Protein AF-0000000083542237 (afdb_homodimer)

pLDDT: mean 74.83, std 25.62, range [21.17, 98.94]

Nearest PDB structures (foldseek):
  9av5-assembly1_A  TM=9.152E-01  e=7.519E-29  Homo sapiens
  8g89-assembly1_A  TM=8.771E-01  e=3.461E-29  Canis lup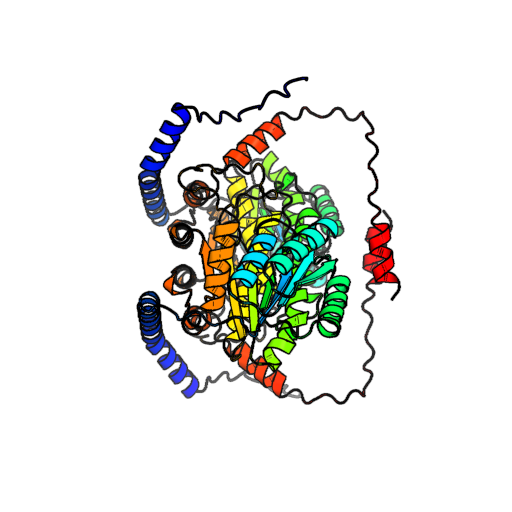us familiaris
  9av4-assembly1_B  TM=9.655E-01  e=2.864E-27  Homo sapiens
  9av4-assembly1_A  TM=9.183E-01  e=5.075E-28  Homo sapiens
  9av5-assembly1_B  TM=8.937E-01  e=7.706E-28  Homo sapiens

Secondary structure (DSSP, 8-state):
--------------HHHHHHHHHHHHHHHHHHHHHHHHHHHHHHSPPPPPP-TT-EEEEETTTSHHHHHHHHHHHHTT-SEEEEEES-HHHHHHHHHHHHHTT-EEEEEE--TT-HHHHHHHHHHHHHHT----EEEE---------TTT--TTHHHHHHIIIIIHHHHHHHHHHHHHHHHT-EEEEEE--GGGTS--TT-HHHHHHHHHHHHHHHHHHHHTTTSTTEEEEEEEE--B-SGGGTT---SSTTTSPPBPHHHHHHHHHHHHHTT-SEEEESTTHHHHHHHHHSGGGS-SSTTTTHHHHHHH--THHHHHHHHHHHHS----TT---------THHHHHHHH--/--------------HHHHHHHHHHHHHHHHHHHHHHHHHHHHHHSPPPPPP-TT-EEEEETTTSHHHHHHHHHHHHTT-SEEEEEES-HHHHHHHHHHHHHTT-EEEEEE--TT-HHHHHHHHHHHHHHT----EEEE---------TTT--TTHHHHHHIIIIIHHHHHHHHHHHHHHHHT-EEEEEE--GGGTS--TT-HHHHHHHHHHHHHHHHHHHHTTTSTTEEEEEEEE--B-SGGGTTPPPSSTTTSPPBPHHHHHHHHHHHHHTT-SEEEESTTHHHHHHHHHSGGGS-SSTTTTHHHHHHH--THHHHHHHHHHHHS----TT---------THHHHHHHH--

Foldseek 3Di:
DPPPDPPPPCPVVDVVNVVVVVVCVVCVVVVVVVVVVVVVVVVVDDFDFAAQQAAEEEFEVLLDFLNLLLQQQSLVRHHQEYEYEEADVVSQVVSQVVSVVSVHHYYYDYAQLLDLVRLLVVLVVCCVPPRAHAEYELDDFAFPQAFPVGDDPCLLVSRLSRLPVSLVSNCVSRVVVNLVVLGHEYEYEAALLLLPPDGRGVSNNVNRVNNVVVLVVVQVVCPPRHNYAYAYEHEYAAPDPRCVPQDALCCPVPPHDYSNVSSNVRSRCRRRRPHYHYPPPCCVVLSVVCPDVVCVDPDPPSVCVSCVVRHPCPVVVVVVVVVVPPPPPDPDDCDDPPPPDPPVVVVPVPPD/DPPPDPPPPCPVVDVVNVVVVVVCVVCVVVVVVVVVVVVVVVVVDDFDFAAQQAAEEEFEVLLDFLNLLLQQLSLVRHHQEYEYEEADVVSQVVSQVVSVVSVHHYYYDYAQLLDLVRLLVVLVVCCVPPRAHAEYELDDFAFPQAFPVGDDPCLLVSRLSRLPVSLVSNCVSRVVVNLVVLGHEYEYEAALLLLPPDGRGVSNNVNRVNNVVVLVVVQVVCPPRHNYAYAYEHEYAAPDPRCVPQDALCCPVPPHDYSNVSSNVRSRCRRSRPHYHYPPPCCVVLSVVCPDVVCVPPDPPSVCVSVVVGGPCPVVVVVVVVVVPPPPPDPDDCPDPPCPDPPVVVVPVPPD

Organism: Scyliorhinus torazame (NCBI:txid75743)

Radius of gyration: 26.26 Å; Cα contacts (8 Å, |Δi|>4): 1249; chains: 2; bounding box: 88×69×64 Å

Sequence (704 aa):
MLSIPTMKANAEMNPEMEWRSLAALLLFPVQMAFYVVKAAVSLLLPARPRELSRDTVLITGGGRGIGRHLAQEFAKRGARKIIIWGRTEKCLKEACDEIRSLGVECHYFVCDVGNKEAVYQQAKAVREKVGDVTILVNNAAVVHGKTLIDSDDDALLKSQHINMLGQFWTTKAFLPRMLELQHGHIVCMNSVLALSAIPGAIDYCTSKSSSFAFMESLTLGLLDCPGVNATTVLPFHTSTEMFRGMKTRFPKLFPPLNPETVARRTVEAVRTNQAFLLLPWTMHLLVIMKSFPLATPRDRQSYDITSYLACDISLVREAQLELKSVPRLRHGTKMAPESFSLQQFERDIGRKMLSIPTMKANAEMNPEMEWRSLAALLLFPVQMAFYVVKAAVSLLLPARPRELSRDTVLITGGGRGIGRHLAQEFAKRGARKIIIWGRTEKCLKEACDEIRSLGVECHYFVCDVGNKEAVYQQAKAVREKVGDVTILVNNAAVVHGKTLIDSDDDALLKSQHINMLGQFWTTKAFLPRMLELQHGHIVCMNSVLALSAIPGAIDYCTSKSSSFAFMESLTLGLLDCPGVNATTVLPFHTSTEMFRGMKTRFPKLFPPLNPETVARRTVEAVRTNQAFLLLPWTMHLLVIMKSFPLATPRDRQSYDITSYLACDISLVREAQLELKSVPRLRHGTKMAPESFSLQQFERDIGRK

Structure (mmCIF, N/CA/C/O backbone):
data_AF-0000000083542237-model_v1
#
loop_
_entity.id
_entity.type
_entity.pdbx_description
1 polymer 'Short-chain dehydrogenase/reductase 3'
#
loop_
_atom_site.group_PDB
_atom_site.id
_atom_site.type_symbol
_atom_site.label_atom_id
_atom_site.label_alt_id
_atom_site.label_comp_id
_atom_site.label_asym_id
_atom_site.label_entity_id
_atom_site.label_seq_id
_atom_site.pdbx_PDB_ins_code
_atom_site.Cartn_x
_atom_site.Cartn_y
_atom_site.Cartn_z
_atom_site.occupancy
_atom_site.B_iso_or_equiv
_atom_site.auth_seq_id
_atom_site.auth_comp_id
_atom_site.auth_asym_id
_atom_site.auth_atom_id
_atom_site.pdbx_PDB_model_num
ATOM 1 N N . MET A 1 1 ? 40.156 -14.195 -37.75 1 22.14 1 MET A N 1
ATOM 2 C CA . MET A 1 1 ? 40.062 -14.914 -36.5 1 22.14 1 MET A CA 1
ATOM 3 C C . MET A 1 1 ? 40.062 -13.945 -35.312 1 22.14 1 MET A C 1
ATOM 5 O O . MET A 1 1 ? 41.062 -13.82 -34.594 1 22.14 1 MET A O 1
ATOM 9 N N . LEU A 1 2 ? 39.594 -12.797 -35.344 1 26.42 2 LEU A N 1
ATOM 10 C CA . LEU A 1 2 ? 39.719 -11.68 -34.406 1 26.42 2 LEU A CA 1
ATOM 11 C C . LEU A 1 2 ? 39.031 -12 -33.094 1 26.42 2 LEU A C 1
ATOM 13 O O . LEU A 1 2 ? 37.875 -12.367 -33.062 1 26.42 2 LEU A O 1
ATOM 17 N N . SER A 1 3 ? 39.844 -12.445 -32 1 23.39 3 SER A N 1
ATOM 18 C CA . SER A 1 3 ? 39.625 -12.867 -30.625 1 23.39 3 SER A CA 1
ATOM 19 C C . SER A 1 3 ? 38.844 -11.797 -29.844 1 23.39 3 SER A C 1
ATOM 21 O O . SER A 1 3 ? 39.281 -10.648 -29.766 1 23.39 3 SER A O 1
ATOM 23 N N . ILE A 1 4 ? 37.594 -11.742 -29.891 1 28.67 4 ILE A N 1
ATOM 24 C CA . ILE A 1 4 ? 36.75 -10.828 -29.125 1 28.67 4 ILE A CA 1
ATOM 25 C C . ILE A 1 4 ? 37.062 -10.977 -27.641 1 28.67 4 ILE A C 1
ATOM 27 O O . ILE A 1 4 ? 36.969 -12.078 -27.078 1 28.67 4 ILE A O 1
ATOM 31 N N . PRO A 1 5 ? 37.969 -10.125 -27 1 28.38 5 PRO A N 1
ATOM 32 C CA . PRO A 1 5 ? 38.406 -10.242 -25.609 1 28.38 5 PRO A CA 1
ATOM 33 C C . PRO A 1 5 ? 37.25 -10.398 -24.625 1 28.38 5 PRO A C 1
ATOM 35 O O . PRO A 1 5 ? 36.188 -9.836 -24.859 1 28.38 5 PRO A O 1
ATOM 38 N N . THR A 1 6 ? 37.094 -11.516 -23.938 1 26.86 6 THR A N 1
ATOM 39 C CA . THR A 1 6 ? 36.281 -11.969 -22.828 1 26.86 6 THR A CA 1
ATOM 40 C C . THR A 1 6 ? 36.344 -10.977 -21.672 1 26.86 6 THR A C 1
ATOM 42 O O . THR A 1 6 ? 37.406 -10.797 -21.062 1 26.86 6 THR A O 1
ATOM 45 N N . MET A 1 7 ? 35.875 -9.789 -21.781 1 25.36 7 MET A N 1
ATOM 46 C CA . MET A 1 7 ? 35.844 -8.922 -20.609 1 25.36 7 MET A CA 1
ATOM 47 C C . MET A 1 7 ? 35.344 -9.68 -19.375 1 25.36 7 MET A C 1
ATOM 49 O O . MET A 1 7 ? 34.156 -10 -19.281 1 25.36 7 MET A O 1
ATOM 53 N N . LYS A 1 8 ? 36.125 -10.562 -18.734 1 30.45 8 LYS A N 1
ATOM 54 C CA . LYS A 1 8 ? 36.062 -11.141 -17.406 1 30.45 8 LYS A CA 1
ATOM 55 C C . LYS A 1 8 ? 35.688 -10.102 -16.359 1 30.45 8 LYS A C 1
ATOM 57 O O . LYS A 1 8 ? 36.375 -9.102 -16.188 1 30.45 8 LYS A O 1
ATOM 62 N N . ALA A 1 9 ? 34.5 -9.852 -16.219 1 31.75 9 ALA A N 1
ATOM 63 C CA . ALA A 1 9 ? 34 -9.031 -15.109 1 31.75 9 ALA A CA 1
ATOM 64 C C . ALA A 1 9 ? 34.688 -9.422 -13.789 1 31.75 9 ALA A C 1
ATOM 66 O O . ALA A 1 9 ? 34.406 -10.484 -13.234 1 31.75 9 ALA A O 1
ATOM 67 N N . ASN A 1 10 ? 35.938 -9.227 -13.586 1 32.47 10 ASN A N 1
ATOM 68 C CA . ASN A 1 10 ? 36.781 -9.266 -12.391 1 32.47 10 ASN A CA 1
ATOM 69 C C . ASN A 1 10 ? 36.156 -8.492 -11.242 1 32.47 10 ASN A C 1
ATOM 71 O O . ASN A 1 10 ? 36.344 -7.277 -11.133 1 32.47 10 ASN A O 1
ATOM 75 N N . ALA A 1 11 ? 34.969 -8.625 -10.945 1 37.25 11 ALA A N 1
ATOM 76 C CA . ALA A 1 11 ? 34.438 -8.148 -9.672 1 37.25 11 ALA A CA 1
ATOM 77 C C . ALA A 1 11 ? 35.344 -8.508 -8.516 1 37.25 11 ALA A C 1
ATOM 79 O O . ALA A 1 11 ? 35.156 -9.523 -7.844 1 37.25 11 ALA A O 1
ATOM 80 N N . GLU A 1 12 ? 36.562 -8.43 -8.594 1 38.66 12 GLU A N 1
ATOM 81 C CA . GLU A 1 12 ? 37.438 -8.406 -7.426 1 38.66 12 GLU A CA 1
ATOM 82 C C . GLU A 1 12 ? 37 -7.363 -6.414 1 38.66 12 GLU A C 1
ATOM 84 O O . GLU A 1 12 ? 37.094 -6.16 -6.668 1 38.66 12 GLU A O 1
ATOM 89 N N . MET A 1 13 ? 35.844 -7.602 -5.754 1 43.62 13 MET A N 1
ATOM 90 C CA . MET A 1 13 ? 35.531 -6.73 -4.629 1 43.62 13 MET A CA 1
ATOM 91 C C . MET A 1 13 ? 36.781 -6.352 -3.85 1 43.62 13 MET A C 1
ATOM 93 O O . MET A 1 13 ? 37.594 -7.215 -3.527 1 43.62 13 MET A O 1
ATOM 97 N N . ASN A 1 14 ? 37.219 -5.195 -3.941 1 47.69 14 ASN A N 1
ATOM 98 C CA . ASN A 1 14 ? 38.344 -4.621 -3.201 1 47.69 14 ASN A CA 1
ATOM 99 C C . ASN A 1 14 ? 38.312 -5.043 -1.733 1 47.69 14 ASN A C 1
ATOM 101 O O . ASN A 1 14 ? 37.25 -4.98 -1.084 1 47.69 14 ASN A O 1
ATOM 105 N N . PRO A 1 15 ? 39.281 -5.793 -1.301 1 56.19 15 PRO A N 1
ATOM 106 C CA . PRO A 1 15 ? 39.406 -6.242 0.089 1 56.19 15 PRO A CA 1
ATOM 107 C C . PRO A 1 15 ? 38.906 -5.188 1.089 1 56.19 15 PRO A C 1
ATOM 109 O O . PRO A 1 15 ? 38.375 -5.527 2.133 1 56.19 15 PRO A O 1
ATOM 112 N N . GLU A 1 16 ? 39.094 -4.062 0.765 1 53.72 16 GLU A N 1
ATOM 113 C CA . GLU A 1 16 ? 38.688 -2.979 1.65 1 53.72 16 GLU A CA 1
ATOM 114 C C . GLU A 1 16 ? 37.156 -2.889 1.732 1 53.72 16 GLU A C 1
ATOM 116 O O . GLU A 1 16 ? 36.594 -2.619 2.799 1 53.72 16 GLU A O 1
ATOM 121 N N . MET A 1 17 ? 36.656 -3.166 0.643 1 53.88 17 MET A N 1
ATOM 122 C CA . MET A 1 17 ? 35.188 -3.111 0.636 1 53.88 17 MET A CA 1
ATOM 123 C C . MET A 1 17 ? 34.594 -4.254 1.455 1 53.88 17 MET A C 1
ATOM 125 O O . MET A 1 17 ? 33.562 -4.082 2.119 1 53.88 17 MET A O 1
ATOM 129 N N . GLU A 1 18 ? 35.375 -5.281 1.478 1 57.25 18 GLU A N 1
ATOM 130 C CA . GLU A 1 18 ? 34.969 -6.441 2.262 1 57.25 18 GLU A CA 1
ATOM 131 C C . GLU A 1 18 ? 35.062 -6.156 3.758 1 57.25 18 GLU A C 1
ATOM 133 O O . GLU A 1 18 ? 34.156 -6.527 4.523 1 57.25 18 GLU A O 1
ATOM 138 N N . TRP A 1 19 ? 36.125 -5.516 4.074 1 57.31 19 TRP A N 1
ATOM 139 C CA . TRP A 1 19 ? 36.312 -5.238 5.492 1 57.31 19 TRP A CA 1
ATOM 140 C C . TRP A 1 19 ? 35.281 -4.238 6 1 57.31 19 TRP A C 1
ATOM 142 O O . TRP A 1 19 ? 34.781 -4.375 7.113 1 57.31 19 TRP A O 1
ATOM 152 N N . ARG A 1 20 ? 35 -3.369 5.199 1 58.22 20 ARG A N 1
ATOM 153 C CA . ARG A 1 20 ? 34 -2.371 5.594 1 58.22 20 ARG A CA 1
ATOM 154 C C . ARG A 1 20 ? 32.625 -2.996 5.727 1 58.22 20 ARG A C 1
ATOM 156 O O . ARG A 1 20 ? 31.859 -2.66 6.645 1 58.22 20 ARG A O 1
ATOM 163 N N . SER A 1 21 ? 32.469 -3.883 4.852 1 58.47 21 SER A N 1
ATOM 164 C CA . SER A 1 21 ? 31.172 -4.574 4.91 1 58.47 21 SER A CA 1
ATOM 165 C C . SER A 1 21 ? 31.078 -5.461 6.145 1 58.47 21 SER A C 1
ATOM 167 O O . SER A 1 21 ? 30.031 -5.535 6.785 1 58.47 21 SER A O 1
ATOM 169 N N . LEU A 1 22 ? 32.188 -6.039 6.359 1 59.38 22 LEU A N 1
ATOM 170 C CA . LEU A 1 22 ? 32.219 -6.902 7.539 1 59.38 22 LEU A CA 1
ATOM 171 C C . LEU A 1 22 ? 32.125 -6.082 8.82 1 59.38 22 LEU A C 1
ATOM 173 O O . LEU A 1 22 ? 31.406 -6.469 9.75 1 59.38 22 LEU A O 1
ATOM 177 N N . ALA A 1 23 ? 32.844 -5.047 8.891 1 60.16 23 ALA A N 1
ATOM 178 C CA . ALA A 1 23 ? 32.75 -4.152 10.039 1 60.16 23 ALA A CA 1
ATOM 179 C C . ALA A 1 23 ? 31.344 -3.592 10.188 1 60.16 23 ALA A C 1
ATOM 181 O O . ALA A 1 23 ? 30.812 -3.5 11.305 1 60.16 23 ALA A O 1
ATOM 182 N N . ALA A 1 24 ? 30.812 -3.354 9.094 1 59.72 24 ALA A N 1
ATOM 183 C CA . ALA A 1 24 ? 29.453 -2.83 9.117 1 59.72 24 ALA A CA 1
ATOM 184 C C . ALA A 1 24 ? 28.469 -3.885 9.625 1 59.72 24 ALA A C 1
ATOM 186 O O . ALA A 1 24 ? 27.562 -3.572 10.383 1 59.72 24 ALA A O 1
ATOM 187 N N . LEU A 1 25 ? 28.797 -5.023 9.273 1 61.5 25 LEU A N 1
ATOM 188 C CA . LEU A 1 25 ? 27.953 -6.117 9.727 1 61.5 25 LEU A CA 1
ATOM 189 C C . LEU A 1 25 ? 28.094 -6.336 11.227 1 61.5 25 LEU A C 1
ATOM 191 O O . LEU A 1 25 ? 27.109 -6.605 11.914 1 61.5 25 LEU A O 1
ATOM 195 N N . LEU A 1 26 ? 29.312 -6.27 11.602 1 62.19 26 LEU A N 1
ATOM 196 C CA . LEU A 1 26 ? 29.562 -6.473 13.023 1 62.19 26 LEU A CA 1
ATOM 197 C C . LEU A 1 26 ? 29.016 -5.309 13.844 1 62.19 26 LEU A C 1
ATOM 199 O O . LEU A 1 26 ? 28.547 -5.504 14.977 1 62.19 26 LEU A O 1
ATOM 203 N N . LEU A 1 27 ? 29.016 -4.25 13.242 1 67.19 27 LEU A N 1
ATOM 204 C CA . LEU A 1 27 ? 28.578 -3.053 13.953 1 67.19 27 LEU A CA 1
ATOM 205 C C . LEU A 1 27 ? 27.062 -2.898 13.875 1 67.19 27 LEU A C 1
ATOM 207 O O . LEU A 1 27 ? 26.484 -2.154 14.664 1 67.19 27 LEU A O 1
ATOM 211 N N . PHE A 1 28 ? 26.516 -3.795 13.086 1 66.88 28 PHE A N 1
ATOM 212 C CA . PHE A 1 28 ? 25.078 -3.664 12.836 1 66.88 28 PHE A CA 1
ATOM 213 C C . PHE A 1 28 ? 24.281 -3.924 14.109 1 66.88 28 PHE A C 1
ATOM 215 O O . PHE A 1 28 ? 23.422 -3.115 14.484 1 66.88 28 PHE A O 1
ATOM 222 N N . PRO A 1 29 ? 24.594 -4.988 14.766 1 65.88 29 PRO A N 1
ATOM 223 C CA . PRO A 1 29 ? 23.828 -5.215 15.992 1 65.88 29 PRO A CA 1
ATOM 224 C C . PRO A 1 29 ? 24.047 -4.129 17.031 1 65.88 29 PRO A C 1
ATOM 226 O O . PRO A 1 29 ? 23.125 -3.764 17.766 1 65.88 29 PRO A O 1
ATOM 229 N N . VAL A 1 30 ? 25.281 -3.701 17.031 1 70.06 30 VAL A N 1
ATOM 230 C CA . VAL A 1 30 ? 25.594 -2.643 17.984 1 70.06 30 VAL A CA 1
ATOM 231 C C . VAL A 1 30 ? 24.859 -1.364 17.609 1 70.06 30 VAL A C 1
ATOM 233 O O . VAL A 1 30 ? 24.297 -0.682 18.484 1 70.06 30 VAL A O 1
ATOM 236 N N . GLN A 1 31 ? 24.875 -1.109 16.375 1 65.44 31 GLN A N 1
ATOM 237 C CA . GLN A 1 31 ? 24.156 0.063 15.906 1 65.44 31 GLN A CA 1
ATOM 238 C C . GLN A 1 31 ? 22.656 -0.077 16.156 1 65.44 31 GLN A C 1
ATOM 240 O O . GLN A 1 31 ? 22 0.884 16.562 1 65.44 31 GLN A O 1
ATOM 245 N N . MET A 1 32 ? 22.25 -1.294 15.984 1 66.5 32 MET A N 1
ATOM 246 C CA . MET A 1 32 ? 20.828 -1.542 16.234 1 66.5 32 MET A CA 1
ATOM 247 C C . MET A 1 32 ? 20.5 -1.336 17.703 1 66.5 32 MET A C 1
ATOM 249 O O . MET A 1 32 ? 19.484 -0.721 18.031 1 66.5 32 MET A O 1
ATOM 253 N N . ALA A 1 33 ? 21.375 -1.882 18.5 1 66.44 33 ALA A N 1
ATOM 254 C CA . ALA A 1 33 ? 21.172 -1.723 19.938 1 66.44 33 ALA A CA 1
ATOM 255 C C . ALA A 1 33 ? 21.219 -0.251 20.328 1 66.44 33 ALA A C 1
ATOM 257 O O . ALA A 1 33 ? 20.406 0.203 21.141 1 66.44 33 ALA A O 1
ATOM 258 N N . PHE A 1 34 ? 22.141 0.464 19.797 1 70.44 34 PHE A N 1
ATOM 259 C CA . PHE A 1 34 ? 22.266 1.891 20.078 1 70.44 34 PHE A CA 1
ATOM 260 C C . PHE A 1 34 ? 20.984 2.629 19.719 1 70.44 34 PHE A C 1
ATOM 262 O O . PHE A 1 34 ? 20.469 3.426 20.5 1 70.44 34 PHE A O 1
ATOM 269 N N . TYR A 1 35 ? 20.422 2.24 18.609 1 65.62 35 TYR A N 1
ATOM 270 C CA . TYR A 1 35 ? 19.234 2.955 18.156 1 65.62 35 TYR A CA 1
ATOM 271 C C . TYR A 1 35 ? 18.016 2.564 18.984 1 65.62 35 TYR A C 1
ATOM 273 O O . TYR A 1 35 ? 17.125 3.393 19.234 1 65.62 35 TYR A O 1
ATOM 281 N N . VAL A 1 36 ? 17.969 1.37 19.359 1 64.94 36 VAL A N 1
ATOM 282 C CA . VAL A 1 36 ? 16.875 0.923 20.219 1 64.94 36 VAL A CA 1
ATOM 283 C C . VAL A 1 36 ? 16.922 1.658 21.547 1 64.94 36 VAL A C 1
ATOM 285 O O . VAL A 1 36 ? 15.898 2.123 22.047 1 64.94 36 VAL A O 1
ATOM 288 N N . VAL A 1 37 ? 18.156 1.777 22.062 1 70.56 37 VAL A N 1
ATOM 289 C CA . VAL A 1 37 ? 18.328 2.475 23.328 1 70.56 37 VAL A CA 1
ATOM 290 C C . VAL A 1 37 ? 18 3.955 23.156 1 70.56 37 VAL A C 1
ATOM 292 O O . VAL A 1 37 ? 17.312 4.547 24 1 70.56 37 VAL A O 1
ATOM 295 N N . LYS A 1 38 ? 18.469 4.492 22.156 1 69.94 38 LYS A N 1
ATOM 296 C CA . LYS A 1 38 ? 18.188 5.898 21.875 1 69.94 38 LYS A CA 1
ATOM 297 C C . LYS A 1 38 ? 16.688 6.137 21.734 1 69.94 38 LYS A C 1
ATOM 299 O O . LYS A 1 38 ? 16.156 7.129 22.25 1 69.94 38 LYS A O 1
ATOM 304 N N . ALA A 1 39 ? 16.062 5.281 21.078 1 65.88 39 ALA A N 1
ATOM 305 C CA . ALA A 1 39 ? 14.609 5.387 20.922 1 65.88 39 ALA A CA 1
ATOM 306 C C . ALA A 1 39 ? 13.906 5.27 22.266 1 65.88 39 ALA A C 1
ATOM 308 O O . ALA A 1 39 ? 12.953 6.008 22.547 1 65.88 39 ALA A O 1
ATOM 309 N N . ALA A 1 40 ? 14.391 4.418 23.016 1 66.81 40 ALA A N 1
ATOM 310 C CA . ALA A 1 40 ? 13.812 4.234 24.344 1 66.81 40 ALA A CA 1
ATOM 311 C C . ALA A 1 40 ? 14.008 5.477 25.219 1 66.81 40 ALA A C 1
ATOM 313 O O . ALA A 1 40 ? 13.094 5.906 25.922 1 66.81 40 ALA A O 1
ATOM 314 N N . VAL A 1 41 ? 15.156 6.043 25.125 1 72.69 41 VAL A N 1
ATOM 315 C CA . VAL A 1 41 ? 15.469 7.246 25.875 1 72.69 41 VAL A CA 1
ATOM 316 C C . VAL A 1 41 ? 14.617 8.414 25.391 1 72.69 41 VAL A C 1
ATOM 318 O O . VAL A 1 41 ? 14.117 9.203 26.188 1 72.69 41 VAL A O 1
ATOM 321 N N . SER A 1 42 ? 14.438 8.461 24.062 1 69.25 42 SER A N 1
ATOM 322 C CA . SER A 1 42 ? 13.656 9.539 23.469 1 69.25 42 SER A CA 1
ATOM 323 C C . SER A 1 42 ? 12.195 9.461 23.891 1 69.25 42 SER A C 1
ATOM 325 O O . SER A 1 42 ? 11.5 10.477 23.969 1 69.25 42 SER A O 1
ATOM 327 N N . LEU A 1 43 ? 11.781 8.266 24.094 1 66.88 43 LEU A N 1
ATOM 328 C CA . LEU A 1 43 ? 10.414 8.086 24.562 1 66.88 43 LEU A CA 1
ATOM 329 C C . LEU A 1 43 ? 10.25 8.664 25.969 1 66.88 43 LEU A C 1
ATOM 331 O O . LEU A 1 43 ? 9.156 9.117 26.328 1 66.88 43 LEU A O 1
ATOM 335 N N . LEU A 1 44 ? 11.352 8.633 26.578 1 71.06 44 LEU A N 1
ATOM 336 C CA . LEU A 1 44 ? 11.289 9.086 27.953 1 71.06 44 LEU A CA 1
ATOM 337 C C . LEU A 1 44 ? 11.562 10.586 28.047 1 71.06 44 LEU A C 1
ATOM 339 O O . LEU A 1 44 ? 11.203 11.227 29.047 1 71.06 44 LEU A O 1
ATOM 343 N N . LEU A 1 45 ? 12.188 11.109 27.047 1 73.06 45 LEU A N 1
ATOM 344 C CA . LEU A 1 45 ? 12.5 12.531 27.094 1 73.06 45 LEU A CA 1
ATOM 345 C C . LEU A 1 45 ? 11.406 13.352 26.406 1 73.06 45 LEU A C 1
ATOM 347 O O . LEU A 1 45 ? 11.055 13.07 25.266 1 73.06 45 LEU A O 1
ATOM 351 N N . PRO A 1 46 ? 10.773 14.164 27.125 1 70.12 46 PRO A N 1
ATOM 352 C CA . PRO A 1 46 ? 9.727 14.984 26.516 1 70.12 46 PRO A CA 1
ATOM 353 C C . PRO A 1 46 ? 10.242 15.859 25.375 1 70.12 46 PRO A C 1
ATOM 355 O O . PRO A 1 46 ? 11.305 16.484 25.5 1 70.12 46 PRO A O 1
ATOM 358 N N . ALA A 1 47 ? 9.742 15.711 24.172 1 76.19 47 ALA A N 1
ATOM 359 C CA . ALA A 1 47 ? 10.109 16.562 23.031 1 76.19 47 ALA A CA 1
ATOM 360 C C . ALA A 1 47 ? 9.5 17.953 23.188 1 76.19 47 ALA A C 1
ATOM 362 O O . ALA A 1 47 ? 8.375 18.109 23.672 1 76.19 47 ALA A O 1
ATOM 363 N N . ARG A 1 48 ? 10.312 19 22.969 1 84.31 48 ARG A N 1
ATOM 364 C CA . ARG A 1 48 ? 9.82 20.375 23.016 1 84.31 48 ARG A CA 1
ATOM 365 C C . ARG A 1 48 ? 9.078 20.734 21.734 1 84.31 48 ARG A C 1
ATOM 367 O O . ARG A 1 48 ? 9.648 20.688 20.656 1 84.31 48 ARG A O 1
ATOM 374 N N . PRO A 1 49 ? 7.855 21.016 21.891 1 91.19 49 PRO A N 1
ATOM 375 C CA . PRO A 1 49 ? 7.078 21.375 20.688 1 91.19 49 PRO A CA 1
ATOM 376 C C . PRO A 1 49 ? 7.555 22.672 20.047 1 91.19 49 PRO A C 1
ATOM 378 O O . PRO A 1 49 ? 7.875 23.625 20.766 1 91.19 49 PRO A O 1
ATOM 381 N N . ARG A 1 50 ? 7.711 22.656 18.828 1 92.12 50 ARG A N 1
ATOM 382 C CA . ARG A 1 50 ? 8.109 23.875 18.125 1 92.12 50 ARG A CA 1
ATOM 383 C C . ARG A 1 50 ? 6.934 24.828 17.984 1 92.12 50 ARG A C 1
ATOM 385 O O . ARG A 1 50 ? 5.777 24.406 18.031 1 92.12 50 ARG A O 1
ATOM 392 N N . GLU A 1 51 ? 7.289 26.078 17.859 1 95.19 51 GLU A N 1
ATOM 393 C CA . GLU A 1 51 ? 6.285 27.109 17.625 1 95.19 51 GLU A CA 1
ATOM 394 C C . GLU A 1 51 ? 5.84 27.156 16.172 1 95.19 51 GLU A C 1
ATOM 396 O O . GLU A 1 51 ? 6.637 26.875 15.273 1 95.19 51 GLU A O 1
ATOM 401 N N . LEU A 1 52 ? 4.613 27.547 15.984 1 97.38 52 LEU A N 1
ATOM 402 C CA . LEU A 1 52 ? 4.051 27.531 14.641 1 97.38 52 LEU A CA 1
ATOM 403 C C . LEU A 1 52 ? 3.848 28.953 14.117 1 97.38 52 LEU A C 1
ATOM 405 O O . LEU A 1 52 ? 3.229 29.156 13.07 1 97.38 52 LEU A O 1
ATOM 409 N N . SER A 1 53 ? 4.434 29.922 14.789 1 96.25 53 SER A N 1
ATOM 410 C CA . SER A 1 53 ? 4.16 31.328 14.516 1 96.25 53 SER A CA 1
ATOM 411 C C . SER A 1 53 ? 4.691 31.734 13.141 1 96.25 53 SER A C 1
ATOM 413 O O . SER A 1 53 ? 4.293 32.75 12.594 1 96.25 53 SER A O 1
ATOM 415 N N . ARG A 1 54 ? 5.539 30.938 12.523 1 96 54 ARG A N 1
ATOM 416 C CA . ARG A 1 54 ? 6.098 31.266 11.211 1 96 54 ARG A CA 1
ATOM 417 C C . ARG A 1 54 ? 5.516 30.359 10.125 1 96 54 ARG A C 1
ATOM 419 O O . ARG A 1 54 ? 5.883 30.484 8.953 1 96 54 ARG A O 1
ATOM 426 N N . ASP A 1 55 ? 4.633 29.547 10.5 1 98.44 55 ASP A N 1
ATOM 427 C CA . ASP A 1 55 ? 4.211 28.5 9.578 1 98.44 55 ASP A CA 1
ATOM 428 C C . ASP A 1 55 ? 2.908 28.891 8.875 1 98.44 55 ASP A C 1
ATOM 430 O O . ASP A 1 55 ? 1.983 29.406 9.508 1 98.44 55 ASP A O 1
ATOM 434 N N . THR A 1 56 ? 2.895 28.734 7.586 1 98.75 56 THR A N 1
ATOM 435 C CA . THR A 1 56 ? 1.686 28.734 6.77 1 98.75 56 THR A CA 1
ATOM 436 C C . THR A 1 56 ? 1.232 27.297 6.477 1 98.75 56 THR A C 1
ATOM 438 O O . THR A 1 56 ? 1.958 26.531 5.84 1 98.75 56 THR A O 1
ATOM 441 N N . VAL A 1 57 ? 0.024 27 6.906 1 98.88 57 VAL A N 1
ATOM 442 C CA . VAL A 1 57 ? -0.456 25.625 6.863 1 98.88 57 VAL A CA 1
ATOM 443 C C . VAL A 1 57 ? -1.507 25.484 5.766 1 98.88 57 VAL A C 1
ATOM 445 O O . VAL A 1 57 ? -2.484 26.234 5.727 1 98.88 57 VAL A O 1
ATOM 448 N N . LEU A 1 58 ? -1.262 24.578 4.836 1 98.94 58 LEU A N 1
ATOM 449 C CA . LEU A 1 58 ? -2.264 24.234 3.84 1 98.94 58 LEU A CA 1
ATOM 450 C C . LEU A 1 58 ? -2.859 22.859 4.133 1 98.94 58 LEU A C 1
ATOM 452 O O . LEU A 1 58 ? -2.125 21.875 4.305 1 98.94 58 LEU A O 1
ATOM 456 N N . ILE A 1 59 ? -4.156 22.781 4.219 1 98.88 59 ILE A N 1
ATOM 457 C CA . ILE A 1 59 ? -4.859 21.547 4.527 1 98.88 59 ILE A CA 1
ATOM 458 C C . ILE A 1 59 ? -5.797 21.172 3.373 1 98.88 59 ILE A C 1
ATOM 460 O O . ILE A 1 59 ? -6.715 21.938 3.051 1 98.88 59 ILE A O 1
ATOM 464 N N . THR A 1 60 ? -5.586 20.031 2.758 1 98.62 60 THR A N 1
ATOM 465 C CA . THR A 1 60 ? -6.539 19.531 1.769 1 98.62 60 THR A CA 1
ATOM 466 C C . THR A 1 60 ? -7.734 18.875 2.451 1 98.62 60 THR A C 1
ATOM 468 O O . THR A 1 60 ? -7.582 18.219 3.484 1 98.62 60 THR A O 1
ATOM 471 N N . GLY A 1 61 ? -8.883 19.031 1.863 1 96.94 61 GLY A N 1
ATOM 472 C CA . GLY A 1 61 ? -10.086 18.562 2.537 1 96.94 61 GLY A CA 1
ATOM 473 C C . GLY A 1 61 ? -10.344 19.266 3.855 1 96.94 61 GLY A C 1
ATOM 474 O O . GLY A 1 61 ? -10.711 18.625 4.844 1 96.94 61 GLY A O 1
ATOM 475 N N . GLY A 1 62 ? -10.102 20.531 3.836 1 96.75 62 GLY A N 1
ATOM 476 C CA . GLY A 1 62 ? -10.133 21.266 5.086 1 96.75 62 GLY A CA 1
ATOM 477 C C . GLY A 1 62 ? -11.516 21.797 5.434 1 96.75 62 GLY A C 1
ATOM 478 O O . GLY A 1 62 ? -11.703 22.406 6.48 1 96.75 62 GLY A O 1
ATOM 479 N N . GLY A 1 63 ? -12.516 21.516 4.645 1 94.31 63 GLY A N 1
ATOM 480 C CA . GLY A 1 63 ? -13.836 22.094 4.844 1 94.31 63 GLY A CA 1
ATOM 481 C C . GLY A 1 63 ? -14.703 21.281 5.793 1 94.31 63 GLY A C 1
ATOM 482 O O . GLY A 1 63 ? -15.695 21.797 6.32 1 94.31 63 GLY A O 1
ATOM 483 N N . ARG A 1 64 ? -14.414 20.016 6.004 1 91.69 64 ARG A N 1
ATOM 484 C CA . ARG A 1 64 ? -15.25 19.172 6.844 1 91.69 64 ARG A CA 1
ATOM 485 C C . ARG A 1 64 ? -14.406 18.125 7.566 1 91.69 64 ARG A C 1
ATOM 487 O O . ARG A 1 64 ? -13.219 17.969 7.285 1 91.69 64 ARG A O 1
ATOM 494 N N . GLY A 1 65 ? -15 17.562 8.602 1 92 65 GLY A N 1
ATOM 495 C CA . GLY A 1 65 ? -14.43 16.391 9.242 1 92 65 GLY A CA 1
ATOM 496 C C . GLY A 1 65 ? -13.125 16.688 9.961 1 92 65 GLY A C 1
ATOM 497 O O . GLY A 1 65 ? -13.008 17.703 10.664 1 92 65 GLY A O 1
ATOM 498 N N . ILE A 1 66 ? -12.18 15.781 9.766 1 94.81 66 ILE A N 1
ATOM 499 C CA . ILE A 1 66 ? -10.883 15.898 10.43 1 94.81 66 ILE A CA 1
ATOM 500 C C . ILE A 1 66 ? -10.156 17.141 9.938 1 94.81 66 ILE A C 1
ATOM 502 O O . ILE A 1 66 ? -9.523 17.859 10.727 1 94.81 66 ILE A O 1
ATOM 506 N N . GLY A 1 67 ? -10.289 17.453 8.633 1 97.25 67 GLY A N 1
ATOM 507 C CA . GLY A 1 67 ? -9.625 18.594 8.039 1 97.25 67 GLY A CA 1
ATOM 508 C C . GLY A 1 67 ? -10.016 19.906 8.68 1 97.25 67 GLY A C 1
ATOM 509 O O . GLY A 1 67 ? -9.164 20.766 8.945 1 97.25 67 GLY A O 1
ATOM 510 N N . ARG A 1 68 ? -11.281 20 8.898 1 96.94 68 ARG A N 1
ATOM 511 C CA . ARG A 1 68 ? -11.781 21.219 9.531 1 96.94 68 ARG A CA 1
ATOM 512 C C . ARG A 1 68 ? -11.227 21.359 10.945 1 96.94 68 ARG A C 1
ATOM 514 O O . ARG A 1 68 ? -10.812 22.438 11.352 1 96.94 68 ARG A O 1
ATOM 521 N N . HIS A 1 69 ? -11.164 20.281 11.68 1 97.31 69 HIS A N 1
ATOM 522 C CA . HIS A 1 69 ? -10.648 20.297 13.039 1 97.31 69 HIS A CA 1
ATOM 523 C C . HIS A 1 69 ? -9.141 20.531 13.055 1 97.31 69 HIS A C 1
ATOM 525 O O . HIS A 1 69 ? -8.617 21.156 13.977 1 97.31 69 HIS A O 1
ATOM 531 N N . LEU A 1 70 ? -8.453 20.047 12.039 1 98.5 70 LEU A N 1
ATOM 532 C CA . LEU A 1 70 ? -7.027 20.312 11.906 1 98.5 70 LEU A CA 1
ATOM 533 C C . LEU A 1 70 ? -6.77 21.812 11.742 1 98.5 70 LEU A C 1
ATOM 535 O O . LEU A 1 70 ? -5.891 22.375 12.398 1 98.5 70 LEU A O 1
ATOM 539 N N . ALA A 1 71 ? -7.559 22.406 10.859 1 98.56 71 ALA A N 1
ATOM 540 C CA . ALA A 1 71 ? -7.422 23.844 10.625 1 98.56 71 ALA A CA 1
ATOM 541 C C . ALA A 1 71 ? -7.621 24.625 11.922 1 98.56 71 ALA A C 1
ATOM 543 O O . ALA A 1 71 ? -6.832 25.516 12.242 1 98.56 71 ALA A O 1
ATOM 544 N N . GLN A 1 72 ? -8.625 24.25 12.672 1 98.25 72 GLN A N 1
ATOM 545 C CA . GLN A 1 72 ? -8.922 24.906 13.938 1 98.25 72 GLN A CA 1
ATOM 546 C C . GLN A 1 72 ? -7.785 24.703 14.938 1 98.25 72 GLN A C 1
ATOM 548 O O . GLN A 1 72 ? -7.383 25.656 15.625 1 98.25 72 GLN A O 1
ATOM 553 N N . GLU A 1 73 ? -7.285 23.5 14.969 1 98.44 73 GLU A N 1
ATOM 554 C CA . GLU A 1 73 ? -6.246 23.188 15.938 1 98.44 73 GLU A CA 1
ATOM 555 C C . GLU A 1 73 ? -4.945 23.906 15.617 1 98.44 73 GLU A C 1
ATOM 557 O O . GLU A 1 73 ? -4.273 24.422 16.516 1 98.44 73 GLU A O 1
ATOM 562 N N . PHE A 1 74 ? -4.555 23.984 14.344 1 98.69 74 PHE A N 1
ATOM 563 C CA . PHE A 1 74 ? -3.365 24.734 13.945 1 98.69 74 PHE A CA 1
ATOM 564 C C . PHE A 1 74 ? -3.516 26.203 14.281 1 98.69 74 PHE A C 1
ATOM 566 O O . PHE A 1 74 ? -2.564 26.844 14.734 1 98.69 74 PHE A O 1
ATOM 573 N N . ALA A 1 75 ? -4.707 26.719 14.07 1 98.31 75 ALA A N 1
ATOM 574 C CA . ALA A 1 75 ? -4.984 28.125 14.398 1 98.31 75 ALA A CA 1
ATOM 575 C C . ALA A 1 75 ? -4.84 28.375 15.898 1 98.31 75 ALA A C 1
ATOM 577 O O . ALA A 1 75 ? -4.16 29.312 16.312 1 98.31 75 ALA A O 1
ATOM 578 N N . LYS A 1 76 ? -5.414 27.5 16.688 1 97.69 76 LYS A N 1
ATOM 579 C CA . LYS A 1 76 ? -5.367 27.609 18.141 1 97.69 76 LYS A CA 1
ATOM 580 C C . LYS A 1 76 ? -3.93 27.562 18.656 1 97.69 76 LYS A C 1
ATOM 582 O O . LYS A 1 76 ? -3.594 28.203 19.656 1 97.69 76 LYS A O 1
ATOM 587 N N . ARG A 1 77 ? -3.092 26.828 17.922 1 97.44 77 ARG A N 1
ATOM 588 C CA . ARG A 1 77 ? -1.718 26.625 18.375 1 97.44 77 ARG A CA 1
ATOM 589 C C . ARG A 1 77 ? -0.791 27.688 17.812 1 97.44 77 ARG A C 1
ATOM 591 O O . ARG A 1 77 ? 0.426 27.625 18 1 97.44 77 ARG A O 1
ATOM 598 N N . GLY A 1 78 ? -1.305 28.609 17.031 1 97 78 GLY A N 1
ATOM 599 C CA . GLY A 1 78 ? -0.555 29.812 16.719 1 97 78 GLY A CA 1
ATOM 600 C C . GLY A 1 78 ? 0.006 29.812 15.312 1 97 78 GLY A C 1
ATOM 601 O O . GLY A 1 78 ? 0.987 30.516 15.031 1 97 78 GLY A O 1
ATOM 602 N N . ALA A 1 79 ? -0.495 29.031 14.414 1 98.25 79 ALA A N 1
ATOM 603 C CA . ALA A 1 79 ? -0.053 29.094 13.023 1 98.25 79 ALA A CA 1
ATOM 604 C C . ALA A 1 79 ? -0.255 30.5 12.445 1 98.25 79 ALA A C 1
ATOM 606 O O . ALA A 1 79 ? -1.243 31.156 12.75 1 98.25 79 ALA A O 1
ATOM 607 N N . ARG A 1 80 ? 0.636 30.922 11.617 1 97.94 80 ARG A N 1
ATOM 608 C CA . ARG A 1 80 ? 0.596 32.25 11.047 1 97.94 80 ARG A CA 1
ATOM 609 C C . ARG A 1 80 ? -0.588 32.406 10.102 1 97.94 80 ARG A C 1
ATOM 611 O O . ARG A 1 80 ? -1.33 33.406 10.18 1 97.94 80 ARG A O 1
ATOM 618 N N . LYS A 1 81 ? -0.723 31.516 9.141 1 98.56 81 LYS A N 1
ATOM 619 C CA . LYS A 1 81 ? -1.794 31.5 8.148 1 98.56 81 LYS A CA 1
ATOM 620 C C . LYS A 1 81 ? -2.322 30.094 7.934 1 98.56 81 LYS A C 1
ATOM 622 O O . LYS A 1 81 ? -1.571 29.109 8.047 1 98.56 81 LYS A O 1
ATOM 627 N N . ILE A 1 82 ? -3.592 30.047 7.613 1 98.75 82 ILE A N 1
ATOM 628 C CA . ILE A 1 82 ? -4.223 28.766 7.297 1 98.75 82 ILE A CA 1
ATOM 629 C C . ILE A 1 82 ? -4.855 28.828 5.91 1 98.75 82 ILE A C 1
ATOM 631 O O . ILE A 1 82 ? -5.543 29.797 5.578 1 98.75 82 ILE A O 1
ATOM 635 N N . ILE A 1 83 ? -4.543 27.875 5.098 1 98.88 83 ILE A N 1
ATOM 636 C CA . ILE A 1 83 ? -5.137 27.719 3.773 1 98.88 83 ILE A CA 1
ATOM 637 C C . ILE A 1 83 ? -5.902 26.406 3.703 1 98.88 83 ILE A C 1
ATOM 639 O O . ILE A 1 83 ? -5.359 25.344 4.027 1 98.88 83 ILE A O 1
ATOM 643 N N . ILE A 1 84 ? -7.16 26.422 3.307 1 98.62 84 ILE A N 1
ATOM 644 C CA . ILE A 1 84 ? -7.934 25.188 3.217 1 98.62 84 ILE A CA 1
ATOM 645 C C . ILE A 1 84 ? -8.367 24.953 1.771 1 98.62 84 ILE A C 1
ATOM 647 O O . ILE A 1 84 ? -8.852 25.875 1.105 1 98.62 84 ILE A O 1
ATOM 651 N N . TRP A 1 85 ? -8.078 23.766 1.24 1 98.62 85 TRP A N 1
ATOM 652 C CA . TRP A 1 85 ? -8.523 23.297 -0.069 1 98.62 85 TRP A CA 1
ATOM 653 C C . TRP A 1 85 ? -9.719 22.359 0.063 1 98.62 85 TRP A C 1
ATOM 655 O O . TRP A 1 85 ? -9.867 21.672 1.077 1 98.62 85 TRP A O 1
ATOM 665 N N . GLY A 1 86 ? -10.57 22.312 -0.913 1 97.38 86 GLY A N 1
ATOM 666 C CA . GLY A 1 86 ? -11.703 21.391 -0.994 1 97.38 86 GLY A CA 1
ATOM 667 C C . GLY A 1 86 ? -12.539 21.594 -2.24 1 97.38 86 GLY A C 1
ATOM 668 O O . GLY A 1 86 ? -12.258 22.469 -3.055 1 97.38 86 GLY A O 1
ATOM 669 N N . ARG A 1 87 ? -13.57 20.828 -2.291 1 95.69 87 ARG A N 1
ATOM 670 C CA . ARG A 1 87 ? -14.375 20.844 -3.508 1 95.69 87 ARG A CA 1
ATOM 671 C C . ARG A 1 87 ? -15.625 21.703 -3.322 1 95.69 87 ARG A C 1
ATOM 673 O O . ARG A 1 87 ? -16.156 22.25 -4.289 1 95.69 87 ARG A O 1
ATOM 680 N N . THR A 1 88 ? -16.094 21.734 -2.113 1 95 88 THR A N 1
ATOM 681 C CA . THR A 1 88 ? -17.344 22.438 -1.833 1 95 88 THR A CA 1
ATOM 682 C C . THR A 1 88 ? -17.062 23.812 -1.24 1 95 88 THR A C 1
ATOM 684 O O . THR A 1 88 ? -16.734 23.938 -0.06 1 95 88 THR A O 1
ATOM 687 N N . GLU A 1 89 ? -17.391 24.812 -1.971 1 96.94 89 GLU A N 1
ATOM 688 C CA . GLU A 1 89 ? -17.047 26.172 -1.586 1 96.94 89 GLU A CA 1
ATOM 689 C C . GLU A 1 89 ? -17.781 26.594 -0.321 1 96.94 89 GLU A C 1
ATOM 691 O O . GLU A 1 89 ? -17.219 27.266 0.542 1 96.94 89 GLU A O 1
ATOM 696 N N . LYS A 1 90 ? -19.016 26.234 -0.214 1 97 90 LYS A N 1
ATOM 697 C CA . LYS A 1 90 ? -19.812 26.625 0.95 1 97 90 LYS A CA 1
ATOM 698 C C . LYS A 1 90 ? -19.156 26.141 2.244 1 97 90 LYS A C 1
ATOM 700 O O . LYS A 1 90 ? -19.031 26.906 3.203 1 97 90 LYS A O 1
ATOM 705 N N . CYS A 1 91 ? -18.734 24.891 2.242 1 95.88 91 CYS A N 1
ATOM 706 C CA . CYS A 1 91 ? -18.078 24.312 3.41 1 95.88 91 CYS A CA 1
ATOM 707 C C . CYS A 1 91 ? -16.75 25.016 3.691 1 95.88 91 CYS A C 1
ATOM 709 O O . CYS A 1 91 ? -16.406 25.234 4.852 1 95.88 91 CYS A O 1
ATOM 711 N N . LEU A 1 92 ? -16.078 25.391 2.656 1 98 92 LEU A N 1
ATOM 712 C CA . LEU A 1 92 ? -14.781 26.062 2.791 1 98 92 LEU A CA 1
ATOM 713 C C . LEU A 1 92 ? -14.945 27.453 3.383 1 98 92 LEU A C 1
ATOM 715 O O . LEU A 1 92 ? -14.195 27.844 4.281 1 98 92 LEU A O 1
ATOM 719 N N . LYS A 1 93 ? -15.883 28.109 2.896 1 97.88 93 LYS A N 1
ATOM 720 C CA . LYS A 1 93 ? -16.156 29.469 3.377 1 97.88 93 LYS A CA 1
ATOM 721 C C . LYS A 1 93 ? -16.531 29.469 4.855 1 97.88 93 LYS A C 1
ATOM 723 O O . LYS A 1 93 ? -16.031 30.281 5.629 1 97.88 93 LYS A O 1
ATOM 728 N N . GLU A 1 94 ? -17.359 28.547 5.207 1 97.75 94 GLU A N 1
ATOM 729 C CA . GLU A 1 94 ? -17.797 28.438 6.598 1 97.75 94 GLU A CA 1
ATOM 730 C C . GLU A 1 94 ? -16.609 28.109 7.508 1 97.75 94 GLU A C 1
ATOM 732 O O . GLU A 1 94 ? -16.453 28.703 8.578 1 97.75 94 GLU A O 1
ATOM 737 N N . ALA A 1 95 ? -15.812 27.172 7.059 1 97.62 95 ALA A N 1
ATOM 738 C CA . ALA A 1 95 ? -14.641 26.781 7.836 1 97.62 95 ALA A CA 1
ATOM 739 C C . ALA A 1 95 ? -13.656 27.938 7.965 1 97.62 95 ALA A C 1
ATOM 741 O O . ALA A 1 95 ? -13.094 28.172 9.039 1 97.62 95 ALA A O 1
ATOM 742 N N . CYS A 1 96 ? -13.438 28.656 6.906 1 98 96 CYS A N 1
ATOM 743 C CA . CYS A 1 96 ? -12.523 29.781 6.902 1 98 96 CYS A CA 1
ATOM 744 C C . CYS A 1 96 ? -13.023 30.891 7.84 1 98 96 CYS A C 1
ATOM 746 O O . CYS A 1 96 ? -12.227 31.516 8.547 1 98 96 CYS A O 1
ATOM 748 N N . ASP A 1 97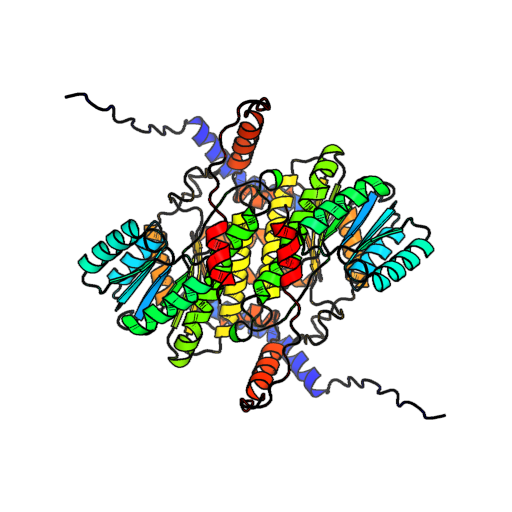 ? -14.312 31.125 7.836 1 97.88 97 ASP A N 1
ATOM 749 C CA . ASP A 1 97 ? -14.898 32.125 8.711 1 97.88 97 ASP A CA 1
ATOM 750 C C . ASP A 1 97 ? -14.695 31.781 10.18 1 97.88 97 ASP A C 1
ATOM 752 O O . ASP A 1 97 ? -14.414 32.656 11 1 97.88 97 ASP A O 1
ATOM 756 N N . GLU A 1 98 ? -14.844 30.547 10.445 1 97.19 98 GLU A N 1
ATOM 757 C CA . GLU A 1 98 ? -14.617 30.078 11.812 1 97.19 98 GLU A CA 1
ATOM 758 C C . GLU A 1 98 ? -13.172 30.328 12.242 1 97.19 98 GLU A C 1
ATOM 760 O O . GLU A 1 98 ? -12.914 30.75 13.367 1 97.19 98 GLU A O 1
ATOM 765 N N . ILE A 1 99 ? -12.25 30.125 11.398 1 97.81 99 ILE A N 1
ATOM 766 C CA . ILE A 1 99 ? -10.828 30.297 11.68 1 97.81 99 ILE A CA 1
ATOM 767 C C . ILE A 1 99 ? -10.508 31.781 11.836 1 97.81 99 ILE A C 1
ATOM 769 O O . ILE A 1 99 ? -9.758 32.156 12.734 1 97.81 99 ILE A O 1
ATOM 773 N N . ARG A 1 100 ? -11.078 32.562 11 1 97.44 100 ARG A N 1
ATOM 774 C CA . ARG A 1 100 ? -10.883 34 11.078 1 97.44 100 ARG A CA 1
ATOM 775 C C . ARG A 1 100 ? -11.391 34.562 12.406 1 97.44 100 ARG A C 1
ATOM 777 O O . ARG A 1 100 ? -10.812 35.5 12.953 1 97.44 100 ARG A O 1
ATOM 784 N N . SER A 1 101 ? -12.43 33.969 12.867 1 96.94 101 SER A N 1
ATOM 785 C CA . SER A 1 101 ? -12.984 34.375 14.148 1 96.94 101 SER A CA 1
ATOM 786 C C . SER A 1 101 ? -12.023 34.125 15.297 1 96.94 101 SER A C 1
ATOM 788 O O . SER A 1 101 ? -12.117 34.75 16.359 1 96.94 101 SER A O 1
ATOM 790 N N . LEU A 1 102 ? -11.086 33.25 15.117 1 95.94 102 LEU A N 1
ATOM 791 C CA . LEU A 1 102 ? -10.07 32.938 16.109 1 95.94 102 LEU A CA 1
ATOM 792 C C . LEU A 1 102 ? -8.898 33.906 16.016 1 95.94 102 LEU A C 1
ATOM 794 O O . LEU A 1 102 ? -7.941 33.812 16.781 1 95.94 102 LEU A O 1
ATOM 798 N N . GLY A 1 103 ? -8.914 34.812 14.984 1 96.06 103 GLY A N 1
ATOM 799 C CA . GLY A 1 103 ? -7.891 35.844 14.844 1 96.06 103 GLY A CA 1
ATOM 800 C C . GLY A 1 103 ? -6.754 35.438 13.93 1 96.06 103 GLY A C 1
ATOM 801 O O . GLY A 1 103 ? -5.691 36.062 13.93 1 96.06 103 GLY A O 1
ATOM 802 N N . VAL A 1 104 ? -6.91 34.375 13.219 1 97.56 104 VAL A N 1
ATOM 803 C CA . VAL A 1 104 ? -5.863 33.875 12.336 1 97.56 104 VAL A CA 1
ATOM 804 C C . VAL A 1 104 ? -6.258 34.094 10.875 1 97.56 104 VAL A C 1
ATOM 806 O O . VAL A 1 104 ? -7.422 33.938 10.508 1 97.56 104 VAL A O 1
ATOM 809 N N . GLU A 1 105 ? -5.32 34.531 10.016 1 98.12 105 GLU A N 1
ATOM 810 C CA . GLU A 1 105 ? -5.555 34.688 8.586 1 98.12 105 GLU A CA 1
ATOM 811 C C . GLU A 1 105 ? -5.891 33.375 7.922 1 98.12 105 GLU A C 1
ATOM 813 O O . GLU A 1 105 ? -5.18 32.375 8.109 1 98.12 105 GLU A O 1
ATOM 818 N N . CYS A 1 106 ? -7 33.344 7.211 1 98.5 106 CYS A N 1
ATOM 819 C CA . CYS A 1 106 ? -7.445 32.125 6.578 1 98.5 106 CYS A CA 1
ATOM 820 C C . CYS A 1 106 ? -7.887 32.375 5.141 1 98.5 106 CYS A C 1
ATOM 822 O O . CYS A 1 106 ? -8.562 33.344 4.855 1 98.5 106 CYS A O 1
ATOM 824 N N . HIS A 1 107 ? -7.422 31.516 4.242 1 98.56 107 HIS A N 1
ATOM 825 C CA . HIS A 1 107 ? -7.797 31.531 2.83 1 98.56 107 HIS A CA 1
ATOM 826 C C . HIS A 1 107 ? -8.328 30.172 2.387 1 98.56 107 HIS A C 1
ATOM 828 O O . HIS A 1 107 ? -7.957 29.141 2.949 1 98.56 107 HIS A O 1
ATOM 834 N N . TYR A 1 108 ? -9.266 30.203 1.481 1 98.38 108 TYR A N 1
ATOM 835 C CA . TYR A 1 108 ? -9.711 28.938 0.911 1 98.38 108 TYR A CA 1
ATOM 836 C C . TYR A 1 108 ? -9.609 28.953 -0.609 1 98.38 108 TYR A C 1
ATOM 838 O O . TYR A 1 108 ? -9.688 30.016 -1.23 1 98.38 108 TYR A O 1
ATOM 846 N N . PHE A 1 109 ? -9.305 27.812 -1.239 1 98.38 109 PHE A N 1
ATOM 847 C CA . PHE A 1 109 ? -9.266 27.578 -2.68 1 98.38 109 PHE A CA 1
ATOM 848 C C . PHE A 1 109 ? -10.062 26.328 -3.049 1 98.38 109 PHE A C 1
ATOM 850 O O . PHE A 1 109 ? -9.922 25.297 -2.404 1 98.38 109 PHE A O 1
ATOM 857 N N . VAL A 1 110 ? -10.93 26.469 -3.994 1 98.06 110 VAL A N 1
ATOM 858 C CA . VAL A 1 110 ? -11.641 25.297 -4.5 1 98.06 110 VAL A CA 1
ATOM 859 C C . VAL A 1 110 ? -10.703 24.469 -5.375 1 98.06 110 VAL A C 1
ATOM 861 O O . VAL A 1 110 ? -10.203 24.938 -6.398 1 98.06 110 VAL A O 1
ATOM 864 N N . CYS A 1 111 ? -10.461 23.25 -4.93 1 97.62 111 CYS A N 1
ATOM 865 C CA . CYS A 1 111 ? -9.5 22.391 -5.633 1 97.62 111 CYS A CA 1
ATOM 866 C C . CYS A 1 111 ? -9.852 20.922 -5.453 1 97.62 111 CYS A C 1
ATOM 868 O O . CYS A 1 111 ? -9.984 20.438 -4.324 1 97.62 111 CYS A O 1
ATOM 870 N N . ASP A 1 112 ? -10.039 20.297 -6.547 1 96.06 112 ASP A N 1
ATOM 871 C CA . ASP A 1 112 ? -10.094 18.828 -6.547 1 96.06 112 ASP A CA 1
ATOM 872 C C . ASP A 1 112 ? -8.703 18.219 -6.648 1 96.06 112 ASP A C 1
ATOM 874 O O . ASP A 1 112 ? -8.094 18.234 -7.723 1 96.06 112 ASP A O 1
ATOM 878 N N . VAL A 1 113 ? -8.273 17.609 -5.594 1 96.44 113 VAL A N 1
ATOM 879 C CA . VAL A 1 113 ? -6.898 17.125 -5.547 1 96.44 113 VAL A CA 1
ATOM 880 C C . VAL A 1 113 ? -6.746 15.906 -6.457 1 96.44 113 VAL A C 1
ATOM 882 O O . VAL A 1 113 ? -5.629 15.477 -6.762 1 96.44 113 VAL A O 1
ATOM 885 N N . GLY A 1 114 ? -7.863 15.312 -6.836 1 92.88 114 GLY A N 1
ATOM 886 C CA . GLY A 1 114 ? -7.816 14.219 -7.789 1 92.88 114 GLY A CA 1
ATOM 887 C C . GLY A 1 114 ? -7.492 14.672 -9.203 1 92.88 114 GLY A C 1
ATOM 888 O O . GLY A 1 114 ? -7.289 13.844 -10.094 1 92.88 114 GLY A O 1
ATOM 889 N N . ASN A 1 115 ? -7.477 15.922 -9.398 1 93.25 115 ASN A N 1
ATOM 890 C CA . ASN A 1 115 ? -7.141 16.531 -10.688 1 93.25 115 ASN A CA 1
ATOM 891 C C . ASN A 1 115 ? -5.758 17.172 -10.664 1 93.25 115 ASN A C 1
ATOM 893 O O . ASN A 1 115 ? -5.574 18.234 -10.062 1 93.25 115 ASN A O 1
ATOM 897 N N . LYS A 1 116 ? -4.883 16.578 -11.43 1 93.88 116 LYS A N 1
ATOM 898 C CA . LYS A 1 116 ? -3.488 17.016 -11.445 1 93.88 116 LYS A CA 1
ATOM 899 C C . LYS A 1 116 ? -3.373 18.484 -11.836 1 93.88 116 LYS A C 1
ATOM 901 O O . LYS A 1 116 ? -2.693 19.25 -11.156 1 93.88 116 LYS A O 1
ATOM 906 N N . GLU A 1 117 ? -3.986 18.844 -12.875 1 95.31 117 GLU A N 1
ATOM 907 C CA . GLU A 1 117 ? -3.904 20.219 -13.383 1 95.31 117 GLU A CA 1
ATOM 908 C C . GLU A 1 117 ? -4.441 21.203 -12.359 1 95.31 117 GLU A C 1
ATOM 910 O O . GLU A 1 117 ? -3.855 22.281 -12.156 1 95.31 117 GLU A O 1
ATOM 915 N N . ALA A 1 118 ? -5.52 20.844 -11.75 1 96.88 118 ALA A N 1
ATOM 916 C CA . ALA A 1 118 ? -6.098 21.703 -10.719 1 96.88 118 ALA A CA 1
ATOM 917 C C . ALA A 1 118 ? -5.129 21.906 -9.562 1 96.88 118 ALA A C 1
ATOM 919 O O . ALA A 1 118 ? -4.996 23.031 -9.047 1 96.88 118 ALA A O 1
ATOM 920 N N . VAL A 1 119 ? -4.43 20.891 -9.195 1 97.25 119 VAL A N 1
ATOM 921 C CA . VAL A 1 119 ? -3.49 20.938 -8.078 1 97.25 119 VAL A CA 1
ATOM 922 C C . VAL A 1 119 ? -2.369 21.922 -8.391 1 97.25 119 VAL A C 1
ATOM 924 O O . VAL A 1 119 ? -2.074 22.812 -7.59 1 97.25 119 VAL A O 1
ATOM 927 N N . TYR A 1 120 ? -1.791 21.797 -9.539 1 96.88 120 TYR A N 1
ATOM 928 C CA . TYR A 1 120 ? -0.662 22.656 -9.883 1 96.88 120 TYR A CA 1
ATOM 929 C C . TYR A 1 120 ? -1.116 24.094 -10.102 1 96.88 120 TYR A C 1
ATOM 931 O O . TYR A 1 120 ? -0.415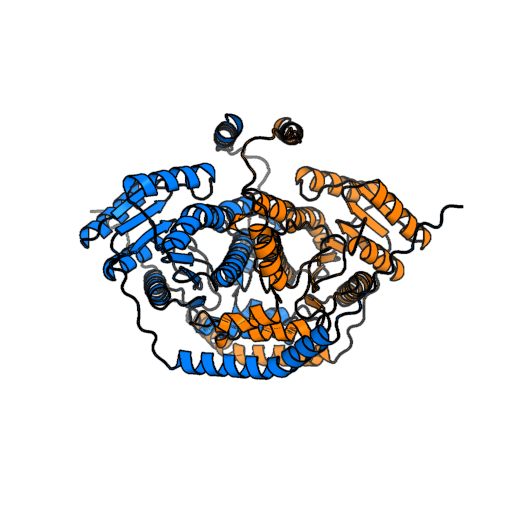 25.047 -9.734 1 96.88 120 TYR A O 1
ATOM 939 N N . GLN A 1 121 ? -2.258 24.25 -10.672 1 98 121 GLN A N 1
ATOM 940 C CA . GLN A 1 121 ? -2.805 25.578 -10.867 1 98 121 GLN A CA 1
ATOM 941 C C . GLN A 1 121 ? -3.078 26.266 -9.531 1 98 121 GLN A C 1
ATOM 943 O O . GLN A 1 121 ? -2.717 27.438 -9.344 1 98 121 GLN A O 1
ATOM 948 N N . GLN A 1 122 ? -3.707 25.562 -8.68 1 98.19 122 GLN A N 1
ATOM 949 C CA . GLN A 1 122 ? -4.039 26.141 -7.387 1 98.19 122 GLN A CA 1
ATOM 950 C C . GLN A 1 122 ? -2.789 26.328 -6.531 1 98.19 122 GLN A C 1
ATOM 952 O O . GLN A 1 122 ? -2.709 27.281 -5.742 1 98.19 122 GLN A O 1
ATOM 957 N N . ALA A 1 123 ? -1.831 25.438 -6.648 1 98.44 123 ALA A N 1
ATOM 958 C CA . ALA A 1 123 ? -0.564 25.625 -5.945 1 98.44 123 ALA A CA 1
ATOM 959 C C . ALA A 1 123 ? 0.112 26.938 -6.363 1 98.44 123 ALA A C 1
ATOM 961 O O . ALA A 1 123 ? 0.634 27.672 -5.523 1 98.44 123 ALA A O 1
ATOM 962 N N . LYS A 1 124 ? 0.074 27.172 -7.633 1 97.81 124 LYS A N 1
ATOM 963 C CA . LYS A 1 124 ? 0.614 28.438 -8.141 1 97.81 124 LYS A CA 1
ATOM 964 C C . LYS A 1 124 ? -0.16 29.625 -7.586 1 97.81 124 LYS A C 1
ATOM 966 O O . LYS A 1 124 ? 0.437 30.625 -7.18 1 97.81 124 LYS A O 1
ATOM 971 N N . ALA A 1 125 ? -1.414 29.531 -7.586 1 98.19 125 ALA A N 1
ATOM 972 C CA . ALA A 1 125 ? -2.262 30.594 -7.066 1 98.19 125 ALA A CA 1
ATOM 973 C C . ALA A 1 125 ? -1.961 30.859 -5.594 1 98.19 125 ALA A C 1
ATOM 975 O O . ALA A 1 125 ? -1.909 32.031 -5.164 1 98.19 125 ALA A O 1
ATOM 976 N N . VAL A 1 126 ? -1.769 29.844 -4.801 1 98.5 126 VAL A N 1
ATOM 977 C CA . VAL A 1 126 ? -1.462 29.969 -3.381 1 98.5 126 VAL A CA 1
ATOM 978 C C . VAL A 1 126 ? -0.133 30.703 -3.199 1 98.5 126 VAL A C 1
ATOM 980 O O . VAL A 1 126 ? -0.024 31.594 -2.367 1 98.5 126 VAL A O 1
ATOM 983 N N . ARG A 1 127 ? 0.832 30.312 -3.949 1 97.25 127 ARG A N 1
ATOM 984 C CA . ARG A 1 127 ? 2.15 30.938 -3.85 1 97.25 127 ARG A CA 1
ATOM 985 C C . ARG A 1 127 ? 2.084 32.438 -4.176 1 97.25 127 ARG A C 1
ATOM 987 O O . ARG A 1 127 ? 2.725 33.25 -3.51 1 97.25 127 ARG A O 1
ATOM 994 N N . GLU A 1 128 ? 1.301 32.75 -5.105 1 97.25 128 GLU A N 1
ATOM 995 C CA . GLU A 1 128 ? 1.211 34.125 -5.57 1 97.25 128 GLU A CA 1
ATOM 996 C C . GLU A 1 128 ? 0.361 34.969 -4.625 1 97.25 128 GLU A C 1
ATOM 998 O O . GLU A 1 128 ? 0.709 36.125 -4.32 1 97.25 128 GLU A O 1
ATOM 1003 N N . LYS A 1 129 ? -0.696 34.438 -4.121 1 97.69 129 LYS A N 1
ATOM 1004 C CA . LYS A 1 129 ? -1.682 35.219 -3.377 1 97.69 129 LYS A CA 1
ATOM 1005 C C . LYS A 1 129 ? -1.403 35.156 -1.878 1 97.69 129 LYS A C 1
ATOM 1007 O O . LYS A 1 129 ? -1.728 36.094 -1.151 1 97.69 129 LYS A O 1
ATOM 1012 N N . VAL A 1 130 ? -0.88 34.125 -1.386 1 97.88 130 VAL A N 1
ATOM 1013 C CA . VAL A 1 130 ? -0.753 33.938 0.057 1 97.88 130 VAL A CA 1
ATOM 1014 C C . VAL A 1 130 ? 0.723 33.875 0.44 1 97.88 130 VAL A C 1
ATOM 1016 O O . VAL A 1 130 ? 1.162 34.531 1.384 1 97.88 130 VAL A O 1
ATOM 1019 N N . GLY A 1 131 ? 1.512 33 -0.265 1 97.56 131 GLY A N 1
ATOM 1020 C CA . GLY A 1 131 ? 2.928 32.844 0.034 1 97.56 131 GLY A CA 1
ATOM 1021 C C . GLY A 1 131 ? 3.367 31.406 0.139 1 97.56 131 GLY A C 1
ATOM 1022 O O . GLY A 1 131 ? 2.691 30.516 -0.373 1 97.56 131 GLY A O 1
ATOM 1023 N N . ASP A 1 132 ? 4.531 31.25 0.821 1 98.12 132 ASP A N 1
ATOM 1024 C CA . ASP A 1 132 ? 5.141 29.922 0.907 1 98.12 132 ASP A CA 1
ATOM 1025 C C . ASP A 1 132 ? 4.422 29.062 1.94 1 98.12 132 ASP A C 1
ATOM 1027 O O . ASP A 1 132 ? 4.199 29.484 3.074 1 98.12 132 ASP A O 1
ATOM 1031 N N . VAL A 1 133 ? 4.082 27.906 1.501 1 98.69 133 VAL A N 1
ATOM 1032 C CA . VAL A 1 133 ? 3.512 26.906 2.408 1 98.69 133 VAL A CA 1
ATOM 1033 C C . VAL A 1 133 ? 4.633 26.172 3.127 1 98.69 133 VAL A C 1
ATOM 1035 O O . VAL A 1 133 ? 5.52 25.594 2.484 1 98.69 133 VAL A O 1
ATOM 1038 N N . THR A 1 134 ? 4.574 26.125 4.422 1 98.69 134 THR A N 1
ATOM 1039 C CA . THR A 1 134 ? 5.656 25.484 5.164 1 98.69 134 THR A CA 1
ATOM 1040 C C . THR A 1 134 ? 5.16 24.219 5.855 1 98.69 134 THR A C 1
ATOM 1042 O O . THR A 1 134 ? 5.961 23.391 6.301 1 98.69 134 THR A O 1
ATOM 1045 N N . ILE A 1 135 ? 3.85 24.062 6.004 1 98.88 135 ILE A N 1
ATOM 1046 C CA . ILE A 1 135 ? 3.25 22.812 6.457 1 98.88 135 ILE A CA 1
ATOM 1047 C C . ILE A 1 135 ? 2.141 22.391 5.492 1 98.88 135 ILE A C 1
ATOM 1049 O O . ILE A 1 135 ? 1.184 23.141 5.277 1 98.88 135 ILE A O 1
ATOM 1053 N N . LEU A 1 136 ? 2.301 21.297 4.875 1 98.88 136 LEU A N 1
ATOM 1054 C CA . LEU A 1 136 ? 1.294 20.719 3.99 1 98.88 136 LEU A CA 1
ATOM 1055 C C . LEU A 1 136 ? 0.634 19.516 4.637 1 98.88 136 LEU A C 1
ATOM 1057 O O . LEU A 1 136 ? 1.306 18.531 4.949 1 98.88 136 LEU A O 1
ATOM 1061 N N . VAL A 1 137 ? -0.66 19.609 4.875 1 98.88 137 VAL A N 1
ATOM 1062 C CA . VAL A 1 137 ? -1.416 18.484 5.43 1 98.88 137 VAL A CA 1
ATOM 1063 C C . VAL A 1 137 ? -2.275 17.859 4.34 1 98.88 137 VAL A C 1
ATOM 1065 O O . VAL A 1 137 ? -3.332 18.375 3.988 1 98.88 137 VAL A O 1
ATOM 1068 N N . ASN A 1 138 ? -1.826 16.75 3.852 1 98.5 138 ASN A N 1
ATOM 1069 C CA . ASN A 1 138 ? -2.623 15.945 2.93 1 98.5 138 ASN A CA 1
ATOM 1070 C C . ASN A 1 138 ? -3.678 15.125 3.668 1 98.5 138 ASN A C 1
ATOM 1072 O O . ASN A 1 138 ? -3.398 14.016 4.137 1 98.5 138 ASN A O 1
ATOM 1076 N N . ASN A 1 139 ? -4.883 15.656 3.664 1 97.56 139 ASN A N 1
ATOM 1077 C CA . ASN A 1 139 ? -5.973 15.086 4.453 1 97.56 139 ASN A CA 1
ATOM 1078 C C . ASN A 1 139 ? -7.117 14.617 3.566 1 97.56 139 ASN A C 1
ATOM 1080 O O . ASN A 1 139 ? -7.883 13.734 3.953 1 97.56 139 ASN A O 1
ATOM 1084 N N . ALA A 1 140 ? -7.273 15.18 2.375 1 95.31 140 ALA A N 1
ATOM 1085 C CA . ALA A 1 140 ? -8.375 14.828 1.479 1 95.31 140 ALA A CA 1
ATOM 1086 C C . ALA A 1 140 ? -8.359 13.336 1.149 1 95.31 140 ALA A C 1
ATOM 1088 O O . ALA A 1 140 ? -7.301 12.773 0.858 1 95.31 140 ALA A O 1
ATOM 1089 N N . ALA A 1 141 ? -9.492 12.695 1.26 1 92.62 141 ALA A N 1
ATOM 1090 C CA . ALA A 1 141 ? -9.602 11.273 0.942 1 92.62 141 ALA A CA 1
ATOM 1091 C C . ALA A 1 141 ? -11.039 10.906 0.587 1 92.62 141 ALA A C 1
ATOM 1093 O O . ALA A 1 141 ? -11.977 11.625 0.936 1 92.62 141 ALA A O 1
ATOM 1094 N N . VAL A 1 142 ? -11.188 9.805 -0.074 1 85.5 142 VAL A N 1
ATOM 1095 C CA . VAL A 1 142 ? -12.492 9.234 -0.397 1 85.5 142 VAL A CA 1
ATOM 1096 C C . VAL A 1 142 ? -12.492 7.738 -0.098 1 85.5 142 VAL A C 1
ATOM 1098 O O . VAL A 1 142 ? -11.43 7.109 -0.041 1 85.5 142 VAL A O 1
ATOM 1101 N N . VAL A 1 143 ? -13.648 7.207 0.256 1 80 143 VAL A N 1
ATOM 1102 C CA . VAL A 1 143 ? -13.875 5.777 0.431 1 80 143 VAL A CA 1
ATOM 1103 C C . VAL A 1 143 ? -15.148 5.359 -0.308 1 80 143 VAL A C 1
ATOM 1105 O O . VAL A 1 143 ? -16.172 6.031 -0.212 1 80 143 VAL A O 1
ATOM 1108 N N . HIS A 1 144 ? -15.078 4.426 -1.091 1 74.5 144 HIS A N 1
ATOM 1109 C CA . HIS A 1 144 ? -16.266 3.922 -1.776 1 74.5 144 HIS A CA 1
ATOM 1110 C C . HIS A 1 144 ? -16.812 2.674 -1.09 1 74.5 144 HIS A C 1
ATOM 1112 O O . HIS A 1 144 ? -18.016 2.436 -1.098 1 74.5 144 HIS A O 1
ATOM 1118 N N . GLY A 1 145 ? -15.969 1.911 -0.408 1 67.81 145 GLY A N 1
ATOM 1119 C CA . GLY A 1 145 ? -16.375 0.816 0.455 1 67.81 145 GLY A CA 1
ATOM 1120 C C . GLY A 1 145 ? -17.047 -0.321 -0.301 1 67.81 145 GLY A C 1
ATOM 1121 O O . GLY A 1 145 ? -18.203 -0.656 -0.039 1 67.81 145 GLY A O 1
ATOM 1122 N N . LYS A 1 146 ? -16.641 -0.962 -1.291 1 69.38 146 LYS A N 1
ATOM 1123 C CA . LYS A 1 146 ? -17.203 -2.111 -1.999 1 69.38 146 LYS A CA 1
ATOM 1124 C C . LYS A 1 146 ? -16.25 -3.311 -1.921 1 69.38 146 LYS A C 1
ATOM 1126 O O . LYS A 1 146 ? -15.055 -3.15 -1.709 1 69.38 146 LYS A O 1
ATOM 1131 N N . THR A 1 147 ? -16.953 -4.48 -1.974 1 68.44 147 THR A N 1
ATOM 1132 C CA . THR A 1 147 ? -16.172 -5.707 -2.066 1 68.44 147 THR A CA 1
ATOM 1133 C C . THR A 1 147 ? -15.57 -5.863 -3.461 1 68.44 147 THR A C 1
ATOM 1135 O O . THR A 1 147 ? -15.938 -5.133 -4.387 1 68.44 147 THR A O 1
ATOM 1138 N N . LEU A 1 148 ? -14.609 -6.785 -3.541 1 72.06 148 LEU A N 1
ATOM 1139 C CA . LEU A 1 148 ? -13.922 -7.027 -4.805 1 72.06 148 LEU A CA 1
ATOM 1140 C C . LEU A 1 148 ? -14.922 -7.25 -5.934 1 72.06 148 LEU A C 1
ATOM 1142 O O . LEU A 1 148 ? -14.82 -6.621 -6.988 1 72.06 148 LEU A O 1
ATOM 1146 N N . ILE A 1 149 ? -15.867 -8.094 -5.645 1 67.94 149 ILE A N 1
ATOM 1147 C CA . ILE A 1 149 ? -16.797 -8.516 -6.688 1 67.94 149 ILE A CA 1
ATOM 1148 C C . ILE A 1 149 ? -17.75 -7.363 -7.02 1 67.94 149 ILE A C 1
ATOM 1150 O O . ILE A 1 149 ? -18.125 -7.184 -8.18 1 67.94 149 ILE A O 1
ATOM 1154 N N . ASP A 1 150 ? -18 -6.531 -6.062 1 69.81 150 ASP A N 1
ATOM 1155 C CA . ASP A 1 150 ? -18.969 -5.461 -6.23 1 69.81 150 ASP A CA 1
ATOM 1156 C C . ASP A 1 150 ? -18.297 -4.16 -6.652 1 69.81 150 ASP A C 1
ATOM 1158 O O . ASP A 1 150 ? -18.969 -3.166 -6.934 1 69.81 150 ASP A O 1
ATOM 1162 N N . SER A 1 151 ? -17.062 -4.301 -6.688 1 73.75 151 SER A N 1
ATOM 1163 C CA . SER A 1 151 ? -16.344 -3.066 -6.996 1 73.75 151 SER A CA 1
ATOM 1164 C C . SER A 1 151 ? -16.344 -2.789 -8.5 1 73.75 151 SER A C 1
ATOM 1166 O O . SER A 1 151 ? -16.141 -3.697 -9.305 1 73.75 151 SER A O 1
ATOM 1168 N N . ASP A 1 152 ? -16.797 -1.514 -8.766 1 78.19 152 ASP A N 1
ATOM 1169 C CA . ASP A 1 152 ? -16.641 -1.065 -10.148 1 78.19 152 ASP A CA 1
ATOM 1170 C C . ASP A 1 152 ? -15.156 -1.037 -10.539 1 78.19 152 ASP A C 1
ATOM 1172 O O . ASP A 1 152 ? -14.297 -0.75 -9.703 1 78.19 152 ASP A O 1
ATOM 1176 N N . ASP A 1 153 ? -14.883 -1.341 -11.734 1 76.19 153 ASP A N 1
ATOM 1177 C CA . ASP A 1 153 ? -13.516 -1.434 -12.227 1 76.19 153 ASP A CA 1
ATOM 1178 C C . ASP A 1 153 ? -12.766 -0.117 -12.031 1 76.19 153 ASP A C 1
ATOM 1180 O O . ASP A 1 153 ? -11.539 -0.103 -11.922 1 76.19 153 ASP A O 1
ATOM 1184 N N . ASP A 1 154 ? -13.555 0.879 -11.852 1 78.81 154 ASP A N 1
ATOM 1185 C CA . ASP A 1 154 ? -12.867 2.166 -11.766 1 78.81 154 ASP A CA 1
ATOM 1186 C C . ASP A 1 154 ? -12.812 2.66 -10.32 1 78.81 154 ASP A C 1
ATOM 1188 O O . ASP A 1 154 ? -12.211 3.697 -10.031 1 78.81 154 ASP A O 1
ATOM 1192 N N . ALA A 1 155 ? -13.43 1.938 -9.477 1 77.88 155 ALA A N 1
ATOM 1193 C CA . ALA A 1 155 ? -13.477 2.367 -8.078 1 77.88 155 ALA A CA 1
ATOM 1194 C C . ALA A 1 155 ? -12.078 2.471 -7.488 1 77.88 155 ALA A C 1
ATOM 1196 O O . ALA A 1 155 ? -11.75 3.443 -6.805 1 77.88 155 ALA A O 1
ATOM 1197 N N . LEU A 1 156 ? -11.234 1.501 -7.766 1 84.69 156 LEU A N 1
ATOM 1198 C CA . LEU A 1 156 ? -9.875 1.492 -7.238 1 84.69 156 LEU A CA 1
ATOM 1199 C C . LEU A 1 156 ? -9.07 2.662 -7.793 1 84.69 156 LEU A C 1
ATOM 1201 O O . LEU A 1 156 ? -8.328 3.316 -7.055 1 84.69 156 LEU A O 1
ATOM 1205 N N . LEU A 1 157 ? -9.328 2.881 -9.023 1 83.31 157 LEU A N 1
ATOM 1206 C CA . LEU A 1 157 ? -8.594 3.965 -9.672 1 83.31 157 LEU A CA 1
ATOM 1207 C C . LEU A 1 157 ? -9.008 5.316 -9.094 1 83.31 157 LEU A C 1
ATOM 1209 O O . LEU A 1 157 ? -8.156 6.176 -8.852 1 83.31 157 LEU A O 1
ATOM 1213 N N . LYS A 1 158 ? -10.195 5.477 -8.883 1 83.12 158 LYS A N 1
ATOM 1214 C CA . LYS A 1 158 ? -10.711 6.734 -8.352 1 83.12 158 LYS A CA 1
ATOM 1215 C C . LYS A 1 158 ? -10.156 7.004 -6.957 1 83.12 158 LYS A C 1
ATOM 1217 O O . LYS A 1 158 ? -9.711 8.117 -6.664 1 83.12 158 LYS A O 1
ATOM 1222 N N . SER A 1 159 ? -10.203 5.992 -6.125 1 88.56 159 SER A N 1
ATOM 1223 C CA . SER A 1 159 ? -9.672 6.133 -4.77 1 88.56 159 SER A CA 1
ATOM 1224 C C . SER A 1 159 ? -8.172 6.391 -4.789 1 88.56 159 SER A C 1
ATOM 1226 O O . SER A 1 159 ? -7.66 7.188 -3.998 1 88.56 159 SER A O 1
ATOM 1228 N N . GLN A 1 160 ? -7.508 5.777 -5.707 1 90 160 GLN A N 1
ATOM 1229 C CA . GLN A 1 160 ? -6.066 5.969 -5.824 1 90 160 GLN A CA 1
ATOM 1230 C C . GLN A 1 160 ? -5.738 7.395 -6.262 1 90 160 GLN A C 1
ATOM 1232 O O . GLN A 1 160 ? -4.762 7.984 -5.789 1 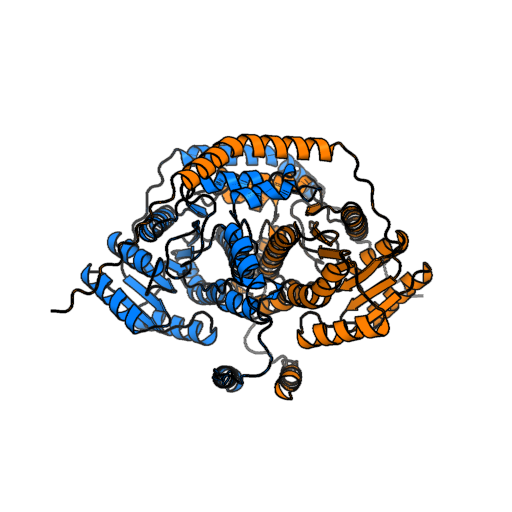90 160 GLN A O 1
ATOM 1237 N N . HIS A 1 161 ? -6.531 7.922 -7.141 1 87 161 HIS A N 1
ATOM 1238 C CA . HIS A 1 161 ? -6.297 9.266 -7.66 1 87 161 HIS A CA 1
ATOM 1239 C C . HIS A 1 161 ? -6.363 10.305 -6.543 1 87 161 HIS A C 1
ATOM 1241 O O . HIS A 1 161 ? -5.492 11.172 -6.445 1 87 161 HIS A O 1
ATOM 1247 N N . ILE A 1 162 ? -7.285 10.148 -5.777 1 90.56 162 ILE A N 1
ATOM 1248 C CA . ILE A 1 162 ? -7.504 11.156 -4.746 1 90.56 162 ILE A CA 1
ATOM 1249 C C . ILE A 1 162 ? -6.59 10.875 -3.553 1 90.56 162 ILE A C 1
ATOM 1251 O O . ILE A 1 162 ? -5.828 11.75 -3.133 1 90.56 162 ILE A O 1
ATOM 1255 N N . ASN A 1 163 ? -6.586 9.625 -3.086 1 93.69 163 ASN A N 1
ATOM 1256 C CA . ASN A 1 163 ? -5.945 9.289 -1.818 1 93.69 163 ASN A CA 1
ATOM 1257 C C . ASN A 1 163 ? -4.43 9.18 -1.965 1 93.69 163 ASN A C 1
ATOM 1259 O O . ASN A 1 163 ? -3.693 9.344 -0.99 1 93.69 163 ASN A O 1
ATOM 1263 N N . MET A 1 164 ? -3.994 8.883 -3.141 1 93.44 164 MET A N 1
ATOM 1264 C CA . MET A 1 164 ? -2.562 8.664 -3.326 1 93.44 164 MET A CA 1
ATOM 1265 C C . MET A 1 164 ? -1.977 9.688 -4.293 1 93.44 164 MET A C 1
ATOM 1267 O O . MET A 1 164 ? -1.064 10.438 -3.934 1 93.44 164 MET A O 1
ATOM 1271 N N . LEU A 1 165 ? -2.518 9.797 -5.465 1 92.88 165 LEU A N 1
ATOM 1272 C CA . LEU A 1 165 ? -1.932 10.68 -6.469 1 92.88 165 LEU A CA 1
ATOM 1273 C C . LEU A 1 165 ? -2.113 12.141 -6.074 1 92.88 165 LEU A C 1
ATOM 1275 O O . LEU A 1 165 ? -1.24 12.977 -6.34 1 92.88 165 LEU A O 1
ATOM 1279 N N . GLY A 1 166 ? -3.254 12.438 -5.504 1 94.88 166 GLY A N 1
ATOM 1280 C CA . GLY A 1 166 ? -3.439 13.781 -4.977 1 94.88 166 GLY A CA 1
ATOM 1281 C C . GLY A 1 166 ? -2.336 14.211 -4.027 1 94.88 166 GLY A C 1
ATOM 1282 O O . GLY A 1 166 ? -1.8 15.312 -4.148 1 94.88 166 GLY A O 1
ATOM 1283 N N . GLN A 1 167 ? -1.984 13.289 -3.162 1 95.12 167 GLN A N 1
ATOM 1284 C CA . GLN A 1 167 ? -0.905 13.562 -2.219 1 95.12 167 GLN A CA 1
ATOM 1285 C C . GLN A 1 167 ? 0.433 13.703 -2.939 1 95.12 167 GLN A C 1
ATOM 1287 O O . GLN A 1 167 ? 1.274 14.516 -2.543 1 95.12 167 GLN A O 1
ATOM 1292 N N . PHE A 1 168 ? 0.611 12.953 -3.93 1 93.56 168 PHE A N 1
ATOM 1293 C CA . PHE A 1 168 ? 1.833 13.008 -4.723 1 93.56 168 PHE A CA 1
ATOM 1294 C C . PHE A 1 168 ? 1.972 14.359 -5.41 1 93.56 168 PHE A C 1
ATOM 1296 O O . PHE A 1 168 ? 3.021 15 -5.324 1 93.56 168 PHE A O 1
ATOM 1303 N N . TRP A 1 169 ? 0.938 14.82 -6.016 1 94.88 169 TRP A N 1
ATOM 1304 C CA . TRP A 1 169 ? 0.973 16.062 -6.77 1 94.88 169 TRP A CA 1
ATOM 1305 C C . TRP A 1 169 ? 1.112 17.266 -5.832 1 94.88 169 TRP A C 1
ATOM 1307 O O . TRP A 1 169 ? 1.883 18.188 -6.102 1 94.88 169 TRP A O 1
ATOM 1317 N N . THR A 1 170 ? 0.415 17.219 -4.727 1 97.31 170 THR A N 1
ATOM 1318 C CA . THR A 1 170 ? 0.516 18.328 -3.777 1 97.31 170 THR A CA 1
ATOM 1319 C C . THR A 1 170 ? 1.916 18.391 -3.176 1 97.31 170 THR A C 1
ATOM 1321 O O . THR A 1 170 ? 2.48 19.484 -3.025 1 97.31 170 THR A O 1
ATOM 1324 N N . THR A 1 171 ? 2.457 17.219 -2.832 1 96.69 171 THR A N 1
ATOM 1325 C CA . THR A 1 171 ? 3.809 17.172 -2.281 1 96.69 171 THR A CA 1
ATOM 1326 C C . THR A 1 171 ? 4.824 17.703 -3.295 1 96.69 171 THR A C 1
ATOM 1328 O O . THR A 1 171 ? 5.711 18.484 -2.949 1 96.69 171 THR A O 1
ATOM 1331 N N . LYS A 1 172 ? 4.668 17.297 -4.504 1 94.12 172 LYS A N 1
ATOM 1332 C CA . LYS A 1 172 ? 5.574 17.75 -5.555 1 94.12 172 LYS A CA 1
ATOM 1333 C C . LYS A 1 172 ? 5.469 19.266 -5.762 1 94.12 172 LYS A C 1
ATOM 1335 O O . LYS A 1 172 ? 6.457 19.922 -6.094 1 94.12 172 LYS A O 1
ATOM 1340 N N . ALA A 1 173 ? 4.348 19.75 -5.594 1 96 173 ALA A N 1
ATOM 1341 C CA . ALA A 1 173 ? 4.098 21.172 -5.836 1 96 173 ALA A CA 1
ATOM 1342 C C . ALA A 1 173 ? 4.734 22.031 -4.75 1 96 173 ALA A C 1
ATOM 1344 O O . ALA A 1 173 ? 5.238 23.125 -5.027 1 96 173 ALA A O 1
ATOM 1345 N N . PHE A 1 174 ? 4.781 21.562 -3.531 1 97.81 174 PHE A N 1
ATOM 1346 C CA . PHE A 1 174 ? 5.125 22.469 -2.441 1 97.81 174 PHE A CA 1
ATOM 1347 C C . PHE A 1 174 ? 6.473 22.094 -1.832 1 97.81 174 PHE A C 1
ATOM 1349 O O . PHE A 1 174 ? 7.148 22.938 -1.245 1 97.81 174 PHE A O 1
ATOM 1356 N N . LEU A 1 175 ? 6.918 20.859 -1.955 1 96.62 175 LEU A N 1
ATOM 1357 C CA . LEU A 1 175 ? 8.102 20.359 -1.264 1 96.62 175 LEU A CA 1
ATOM 1358 C C . LEU A 1 175 ? 9.352 21.094 -1.729 1 96.62 175 LEU A C 1
ATOM 1360 O O . LEU A 1 175 ? 10.203 21.469 -0.914 1 96.62 175 LEU A O 1
ATOM 1364 N N . PRO A 1 176 ? 9.523 21.312 -3.078 1 94.75 176 PRO A N 1
ATOM 1365 C CA . PRO A 1 176 ? 10.758 21.969 -3.521 1 94.75 176 PRO A CA 1
ATOM 1366 C C . PRO A 1 176 ? 11.008 23.297 -2.82 1 94.75 176 PRO A C 1
ATOM 1368 O O . PRO A 1 176 ? 12.133 23.578 -2.416 1 94.75 176 PRO A O 1
ATOM 1371 N N . ARG A 1 177 ? 10.031 24.062 -2.637 1 96.62 177 ARG A N 1
ATOM 1372 C CA . ARG A 1 177 ? 10.188 25.344 -1.965 1 96.62 177 ARG A CA 1
ATOM 1373 C C . ARG A 1 177 ? 10.508 25.156 -0.487 1 96.62 177 ARG A C 1
ATOM 1375 O O . ARG A 1 177 ? 11.305 25.906 0.082 1 96.62 177 ARG A O 1
ATOM 1382 N N . MET A 1 178 ? 9.914 24.172 0.174 1 97.25 178 MET A N 1
ATOM 1383 C CA . MET A 1 178 ? 10.227 23.859 1.564 1 97.25 178 MET A CA 1
ATOM 1384 C C . MET A 1 178 ? 11.703 23.5 1.727 1 97.25 178 MET A C 1
ATOM 1386 O O . MET A 1 178 ? 12.336 23.891 2.711 1 97.25 178 MET A O 1
ATOM 1390 N N . LEU A 1 179 ? 12.156 22.75 0.767 1 94.81 179 LEU A N 1
ATOM 1391 C CA . LEU A 1 179 ? 13.555 22.359 0.796 1 94.81 179 LEU A CA 1
ATOM 1392 C C . LEU A 1 179 ? 14.469 23.578 0.645 1 94.81 179 LEU A C 1
ATOM 1394 O O . LEU A 1 179 ? 15.477 23.688 1.345 1 94.81 179 LEU A O 1
ATOM 1398 N N . GLU A 1 180 ? 14.086 24.469 -0.218 1 95.62 180 GLU A N 1
ATOM 1399 C CA . GLU A 1 180 ? 14.844 25.703 -0.411 1 95.62 180 GLU A CA 1
ATOM 1400 C C . GLU A 1 180 ? 14.875 26.531 0.867 1 95.62 180 GLU A C 1
ATOM 1402 O O . GLU A 1 180 ? 15.914 27.094 1.219 1 95.62 180 GLU A O 1
ATOM 1407 N N . LEU A 1 181 ? 13.805 26.578 1.537 1 96.44 181 LEU A N 1
ATOM 1408 C CA . LEU A 1 181 ? 13.672 27.375 2.756 1 96.44 181 LEU A CA 1
ATOM 1409 C C . LEU A 1 181 ? 14.297 26.641 3.943 1 96.44 181 LEU A C 1
ATOM 1411 O O . LEU A 1 181 ? 14.523 27.25 4.996 1 96.44 181 LEU A O 1
ATOM 1415 N N . GLN A 1 182 ? 14.555 25.328 3.793 1 96.69 182 GLN A N 1
ATOM 1416 C CA . GLN A 1 182 ? 14.961 24.453 4.895 1 96.69 182 GLN A CA 1
ATOM 1417 C C . GLN A 1 182 ? 14 24.578 6.07 1 96.69 182 GLN A C 1
ATOM 1419 O O . GLN A 1 182 ? 14.43 24.703 7.219 1 96.69 182 GLN A O 1
ATOM 1424 N N . HIS A 1 183 ? 12.828 24.734 5.699 1 97.5 183 HIS A N 1
ATOM 1425 C CA . HIS A 1 183 ? 11.719 24.828 6.641 1 97.5 183 HIS A CA 1
ATOM 1426 C C . HIS A 1 183 ? 10.43 24.297 6.031 1 97.5 183 HIS A C 1
ATOM 1428 O O . HIS A 1 183 ? 9.844 24.922 5.145 1 97.5 183 HIS A O 1
ATOM 1434 N N . GLY A 1 184 ? 10.062 23.109 6.527 1 97.69 184 GLY A N 1
ATOM 1435 C CA . GLY A 1 184 ? 8.875 22.5 5.953 1 97.69 184 GLY A CA 1
ATOM 1436 C C . GLY A 1 184 ? 8.438 21.234 6.68 1 97.69 184 GLY A C 1
ATOM 1437 O O . GLY A 1 184 ? 9.227 20.625 7.398 1 97.69 184 GLY A O 1
ATOM 1438 N N . HIS A 1 185 ? 7.195 20.891 6.52 1 98.44 185 HIS A N 1
ATOM 1439 C CA . HIS A 1 185 ? 6.617 19.703 7.121 1 98.44 185 HIS A CA 1
ATOM 1440 C C . HIS A 1 185 ? 5.504 19.125 6.254 1 98.44 185 HIS A C 1
ATOM 1442 O O . HIS A 1 185 ? 4.555 19.828 5.91 1 98.44 185 HIS A O 1
ATOM 1448 N N . ILE A 1 186 ? 5.645 17.938 5.859 1 98.12 186 ILE A N 1
ATOM 1449 C CA . ILE A 1 186 ? 4.605 17.25 5.105 1 98.12 186 ILE A CA 1
ATOM 1450 C C . ILE A 1 186 ? 3.863 16.281 6.02 1 98.12 186 ILE A C 1
ATOM 1452 O O . ILE A 1 186 ? 4.48 15.422 6.656 1 98.12 186 ILE A O 1
ATOM 1456 N N . VAL A 1 187 ? 2.566 16.453 6.082 1 98.69 187 VAL A N 1
ATOM 1457 C CA . VAL A 1 187 ? 1.727 15.594 6.906 1 98.69 187 VAL A CA 1
ATOM 1458 C C . VAL A 1 187 ? 0.782 14.789 6.02 1 98.69 187 VAL A C 1
ATOM 1460 O O . VAL A 1 187 ? 0.201 15.328 5.07 1 98.69 187 VAL A O 1
ATOM 1463 N N . CYS A 1 188 ? 0.691 13.516 6.262 1 97.88 188 CYS A N 1
ATOM 1464 C CA . CYS A 1 188 ? -0.253 12.648 5.57 1 97.88 188 CYS A CA 1
ATOM 1465 C C . CYS A 1 188 ? -1.25 12.039 6.547 1 97.88 188 CYS A C 1
ATOM 1467 O O . CYS A 1 188 ? -0.86 11.328 7.477 1 97.88 188 CYS A O 1
ATOM 1469 N N . MET A 1 189 ? -2.514 12.414 6.316 1 97.44 189 MET A N 1
ATOM 1470 C CA . MET A 1 189 ? -3.578 11.719 7.035 1 97.44 189 MET A CA 1
ATOM 1471 C C . MET A 1 189 ? -3.881 10.375 6.395 1 97.44 189 MET A C 1
ATOM 1473 O O . MET A 1 189 ? -4.645 10.297 5.43 1 97.44 189 MET A O 1
ATOM 1477 N N . ASN A 1 190 ? -3.311 9.391 6.961 1 96.5 190 ASN A N 1
ATOM 1478 C CA . ASN A 1 190 ? -3.457 8.031 6.453 1 96.5 190 ASN A CA 1
ATOM 1479 C C . ASN A 1 190 ? -4.488 7.238 7.254 1 96.5 190 ASN A C 1
ATOM 1481 O O . ASN A 1 190 ? -5.574 7.746 7.547 1 96.5 190 ASN A O 1
ATOM 1485 N N . SER A 1 191 ? -4.289 5.957 7.441 1 92.25 191 SER A N 1
ATOM 1486 C CA . SER A 1 191 ? -5.223 5.102 8.156 1 92.25 191 SER A CA 1
ATOM 1487 C C . SER A 1 191 ? -4.543 3.828 8.656 1 92.25 191 SER A C 1
ATOM 1489 O O . SER A 1 191 ? -3.586 3.352 8.039 1 92.25 191 SER A O 1
ATOM 1491 N N . VAL A 1 192 ? -5.078 3.303 9.758 1 88 192 VAL A N 1
ATOM 1492 C CA . VAL A 1 192 ? -4.598 2.012 10.234 1 88 192 VAL A CA 1
ATOM 1493 C C . VAL A 1 192 ? -4.84 0.942 9.172 1 88 192 VAL A C 1
ATOM 1495 O O . VAL A 1 192 ? -4.102 -0.041 9.094 1 88 192 VAL A O 1
ATOM 1498 N N . LEU A 1 193 ? -5.773 1.185 8.312 1 87.62 193 LEU A N 1
ATOM 1499 C CA . LEU A 1 193 ? -6.129 0.227 7.27 1 87.62 193 LEU A CA 1
ATOM 1500 C C . LEU A 1 193 ? -5.043 0.151 6.203 1 87.62 193 LEU A C 1
ATOM 1502 O O . LEU A 1 193 ? -5.031 -0.771 5.383 1 87.62 193 LEU A O 1
ATOM 1506 N N . ALA A 1 194 ? -4.121 1.096 6.227 1 91.94 194 ALA A N 1
ATOM 1507 C CA . ALA A 1 194 ? -2.951 0.996 5.359 1 91.94 194 ALA A CA 1
ATOM 1508 C C . ALA A 1 194 ? -2.049 -0.158 5.785 1 91.94 194 ALA A C 1
ATOM 1510 O O . ALA A 1 194 ? -1.336 -0.735 4.961 1 91.94 194 ALA A O 1
ATOM 1511 N N . LEU A 1 195 ? -2.115 -0.47 7.078 1 86.38 195 LEU A N 1
ATOM 1512 C CA . LEU A 1 195 ? -1.243 -1.488 7.652 1 86.38 195 LEU A CA 1
ATOM 1513 C C . LEU A 1 195 ? -1.984 -2.811 7.812 1 86.38 195 LEU A C 1
ATOM 1515 O O . LEU A 1 195 ? -1.359 -3.867 7.93 1 86.38 195 LEU A O 1
ATOM 1519 N N . SER A 1 196 ? -3.23 -2.705 7.844 1 84 196 SER A N 1
ATOM 1520 C CA . SER A 1 196 ? -4.082 -3.883 7.98 1 84 196 SER A CA 1
ATOM 1521 C C . SER A 1 196 ? -5.336 -3.76 7.121 1 84 196 SER A C 1
ATOM 1523 O O . SER A 1 196 ? -6.355 -3.232 7.574 1 84 196 SER A O 1
ATOM 1525 N N . ALA A 1 197 ? -5.258 -4.402 5.996 1 84.69 197 ALA A N 1
ATOM 1526 C CA . ALA A 1 197 ? -6.359 -4.281 5.043 1 84.69 197 ALA A CA 1
ATOM 1527 C C . ALA A 1 197 ? -7.527 -5.176 5.441 1 84.69 197 ALA A C 1
ATOM 1529 O O . ALA A 1 197 ? -7.328 -6.246 6.023 1 84.69 197 ALA A O 1
ATOM 1530 N N . ILE A 1 198 ? -8.68 -4.734 5.195 1 77.38 198 ILE A N 1
ATOM 1531 C CA . ILE A 1 198 ? -9.891 -5.5 5.477 1 77.38 198 ILE A CA 1
ATOM 1532 C C . ILE A 1 198 ? -10.641 -5.777 4.176 1 77.38 198 ILE A C 1
ATOM 1534 O O . ILE A 1 198 ? -10.5 -5.031 3.201 1 77.38 198 ILE A O 1
ATOM 1538 N N . PRO A 1 199 ? -11.469 -6.871 4.406 1 77.38 199 PRO A N 1
ATOM 1539 C CA . PRO A 1 199 ? -12.305 -7.094 3.225 1 77.38 199 PRO A CA 1
ATOM 1540 C C . PRO A 1 199 ? -13.422 -6.062 3.092 1 77.38 199 PRO A C 1
ATOM 1542 O O . PRO A 1 199 ? -13.828 -5.457 4.086 1 77.38 199 PRO A O 1
ATOM 1545 N N . GLY A 1 200 ? -13.875 -5.562 2.053 1 75.31 200 GLY A N 1
ATOM 1546 C CA . GLY A 1 200 ? -15 -4.66 1.86 1 75.31 200 GLY A CA 1
ATOM 1547 C C . GLY A 1 200 ? -14.578 -3.225 1.615 1 75.31 200 GLY A C 1
ATOM 1548 O O . GLY A 1 200 ? -15.422 -2.348 1.419 1 75.31 200 GLY A O 1
ATOM 1549 N N . ALA A 1 201 ? -13.398 -3.016 1.901 1 82.75 201 ALA A N 1
ATOM 1550 C CA . ALA A 1 201 ? -12.867 -1.686 1.62 1 82.75 201 ALA A CA 1
ATOM 1551 C C . ALA A 1 201 ? -11.562 -1.772 0.826 1 82.75 201 ALA A C 1
ATOM 1553 O O . ALA A 1 201 ? -10.578 -1.118 1.167 1 82.75 201 ALA A O 1
ATOM 1554 N N . ILE A 1 202 ? -11.656 -2.51 -0.159 1 85.69 202 ILE A N 1
ATOM 1555 C CA . ILE A 1 202 ? -10.453 -2.824 -0.92 1 85.69 202 ILE A CA 1
ATOM 1556 C C . ILE A 1 202 ? -9.898 -1.551 -1.557 1 85.69 202 ILE A C 1
ATOM 1558 O O . ILE A 1 202 ? -8.688 -1.336 -1.573 1 85.69 202 ILE A O 1
ATOM 1562 N N . ASP A 1 203 ? -10.797 -0.719 -2.055 1 87.31 203 ASP A N 1
ATOM 1563 C CA . ASP A 1 203 ? -10.352 0.506 -2.713 1 87.31 203 ASP A CA 1
ATOM 1564 C C . ASP A 1 203 ? -9.633 1.429 -1.729 1 87.31 203 ASP A C 1
ATOM 1566 O O . ASP A 1 203 ? -8.562 1.958 -2.033 1 87.31 203 ASP A O 1
ATOM 1570 N N . TYR A 1 204 ? -10.219 1.555 -0.583 1 89.56 204 TYR A N 1
ATOM 1571 C CA . TYR A 1 204 ? -9.648 2.428 0.436 1 89.56 204 TYR A CA 1
ATOM 1572 C C . TYR A 1 204 ? -8.344 1.854 0.981 1 89.56 204 TYR A C 1
ATOM 1574 O O . TYR A 1 204 ? -7.34 2.559 1.07 1 89.56 204 TYR A O 1
ATOM 1582 N N . CYS A 1 205 ? -8.297 0.566 1.288 1 90.38 205 CYS A N 1
ATOM 1583 C CA . CYS A 1 205 ? -7.117 -0.083 1.842 1 90.38 205 CYS A CA 1
ATOM 1584 C C . CYS A 1 205 ? -5.941 0.014 0.879 1 90.38 205 CYS A C 1
ATOM 1586 O O . CYS A 1 205 ? -4.824 0.337 1.288 1 90.38 205 CYS A O 1
ATOM 1588 N N . THR A 1 206 ? -6.207 -0.244 -0.374 1 93.81 206 THR A N 1
ATOM 1589 C CA . THR A 1 206 ? -5.133 -0.216 -1.359 1 93.81 206 THR A CA 1
ATOM 1590 C C . THR A 1 206 ? -4.602 1.202 -1.537 1 93.81 206 THR A C 1
ATOM 1592 O O . THR A 1 206 ? -3.389 1.41 -1.623 1 93.81 206 THR A O 1
ATOM 1595 N N . SER A 1 207 ? -5.469 2.164 -1.571 1 93.88 207 SER A N 1
ATOM 1596 C CA . SER A 1 207 ? -5.055 3.551 -1.753 1 93.88 207 SER A CA 1
ATOM 1597 C C . SER A 1 207 ? -4.258 4.051 -0.552 1 93.88 207 SER A C 1
ATOM 1599 O O . SER A 1 207 ? -3.227 4.707 -0.715 1 93.88 207 SER A O 1
ATOM 1601 N N . LYS A 1 208 ? -4.711 3.723 0.622 1 95.06 208 LYS A N 1
ATOM 1602 C CA . LYS A 1 208 ? -4.043 4.191 1.832 1 95.06 208 LYS A CA 1
ATOM 1603 C C . LYS A 1 208 ? -2.721 3.459 2.045 1 95.06 208 LYS A C 1
ATOM 1605 O O . LYS A 1 208 ? -1.76 4.039 2.559 1 95.06 208 LYS A O 1
ATOM 1610 N N . SER A 1 209 ? -2.707 2.225 1.673 1 95.5 209 SER A N 1
ATOM 1611 C CA . SER A 1 209 ? -1.438 1.508 1.723 1 95.5 209 SER A CA 1
ATOM 1612 C C . SER A 1 209 ? -0.414 2.131 0.779 1 95.5 209 SER A C 1
ATOM 1614 O O . SER A 1 209 ? 0.762 2.258 1.127 1 95.5 209 SER A O 1
ATOM 1616 N N . SER A 1 210 ? -0.882 2.443 -0.367 1 95.56 210 SER A N 1
ATOM 1617 C CA . SER A 1 210 ? -0.027 3.121 -1.338 1 95.56 210 SER A CA 1
ATOM 1618 C C . SER A 1 210 ? 0.479 4.453 -0.794 1 95.56 210 SER A C 1
ATOM 1620 O O . SER A 1 210 ? 1.665 4.766 -0.912 1 95.56 210 SER A O 1
ATOM 1622 N N . SER A 1 211 ? -0.369 5.188 -0.209 1 96.19 211 SER A N 1
ATOM 1623 C CA . SER A 1 211 ? -0.01 6.473 0.375 1 96.19 211 SER A CA 1
ATOM 1624 C C . SER A 1 211 ? 0.982 6.305 1.521 1 96.19 211 SER A C 1
ATOM 1626 O O . SER A 1 211 ? 1.867 7.141 1.712 1 96.19 211 SER A O 1
ATOM 1628 N N . PHE A 1 212 ? 0.797 5.27 2.26 1 95.62 212 PHE A N 1
ATOM 1629 C CA . PHE A 1 212 ? 1.72 4.98 3.352 1 95.62 212 PHE A CA 1
ATOM 1630 C C . PHE A 1 212 ? 3.127 4.734 2.82 1 95.62 212 PHE A C 1
ATOM 1632 O O . PHE A 1 212 ? 4.102 5.262 3.359 1 95.62 212 PHE A O 1
ATOM 1639 N N . ALA A 1 213 ? 3.207 3.934 1.803 1 93.62 213 ALA A N 1
ATOM 1640 C CA . ALA A 1 213 ? 4.5 3.639 1.188 1 93.62 213 ALA A CA 1
ATOM 1641 C C . ALA A 1 213 ? 5.145 4.906 0.633 1 93.62 213 ALA A C 1
ATOM 1643 O O . ALA A 1 213 ? 6.359 5.086 0.731 1 93.62 213 ALA A O 1
ATOM 1644 N N . PHE A 1 214 ? 4.371 5.738 0.083 1 93.56 214 PHE A N 1
ATOM 1645 C CA . PHE A 1 214 ? 4.848 7.02 -0.427 1 93.56 214 PHE A CA 1
ATOM 1646 C C . PHE A 1 214 ? 5.477 7.844 0.688 1 93.56 214 PHE A C 1
ATOM 1648 O O . PHE A 1 214 ? 6.598 8.344 0.546 1 93.56 214 PHE A O 1
ATOM 1655 N N . MET A 1 215 ? 4.801 7.895 1.735 1 94.56 215 MET A N 1
ATOM 1656 C CA . MET A 1 215 ? 5.266 8.703 2.857 1 94.56 215 MET A CA 1
ATOM 1657 C C . MET A 1 215 ? 6.512 8.102 3.49 1 94.56 215 MET A C 1
ATOM 1659 O O . MET A 1 215 ? 7.406 8.82 3.932 1 94.56 215 MET A O 1
ATOM 1663 N N . GLU A 1 216 ? 6.473 6.832 3.576 1 89.81 216 GLU A N 1
ATOM 1664 C CA . GLU A 1 216 ? 7.668 6.176 4.09 1 89.81 216 GLU A CA 1
ATOM 1665 C C . GLU A 1 216 ? 8.891 6.5 3.234 1 89.81 216 GLU A C 1
ATOM 1667 O O . GLU A 1 216 ? 9.953 6.848 3.758 1 89.81 216 GLU A O 1
ATOM 1672 N N . SER A 1 217 ? 8.711 6.391 1.952 1 87.19 217 SER A N 1
ATOM 1673 C CA . SER A 1 217 ? 9.789 6.715 1.027 1 87.19 217 SER A CA 1
ATOM 1674 C C . SER A 1 217 ? 10.211 8.18 1.153 1 87.19 217 SER A C 1
ATOM 1676 O O . SER A 1 217 ? 11.398 8.492 1.157 1 87.19 217 SER A O 1
ATOM 1678 N N . LEU A 1 218 ? 9.234 8.977 1.265 1 90.25 218 LEU A N 1
ATOM 1679 C CA . LEU A 1 218 ? 9.492 10.406 1.402 1 90.25 218 LEU A CA 1
ATOM 1680 C C . LEU A 1 218 ? 10.258 10.703 2.689 1 90.25 218 LEU A C 1
ATOM 1682 O O . LEU A 1 218 ? 11.234 11.453 2.678 1 90.25 218 LEU A O 1
ATOM 1686 N N . THR A 1 219 ? 9.797 10.18 3.768 1 89.81 219 THR A N 1
ATOM 1687 C CA . THR A 1 219 ? 10.414 10.414 5.07 1 89.81 219 THR A CA 1
ATOM 1688 C C . THR A 1 219 ? 11.883 10 5.051 1 89.81 219 THR A C 1
ATOM 1690 O O . THR A 1 219 ? 12.75 10.742 5.531 1 89.81 219 THR A O 1
ATOM 1693 N N . LEU A 1 220 ? 12.102 8.898 4.449 1 81.62 220 LEU A N 1
ATOM 1694 C CA . LEU A 1 220 ? 13.477 8.422 4.348 1 81.62 220 LEU A CA 1
ATOM 1695 C C . LEU A 1 220 ? 14.305 9.336 3.445 1 81.62 220 LEU A C 1
ATOM 1697 O O . LEU A 1 220 ? 15.477 9.586 3.717 1 81.62 220 LEU A O 1
ATOM 1701 N N . GLY A 1 221 ? 13.703 9.828 2.443 1 81.69 221 GLY A N 1
ATOM 1702 C CA . GLY A 1 221 ? 14.383 10.727 1.525 1 81.69 221 GLY A CA 1
ATOM 1703 C C . GLY A 1 221 ? 14.688 12.086 2.135 1 81.69 221 GLY A C 1
ATOM 1704 O O . GLY A 1 221 ? 15.609 12.773 1.691 1 81.69 221 GLY A O 1
ATOM 1705 N N . LEU A 1 222 ? 13.953 12.414 3.143 1 86.44 222 LEU A N 1
ATOM 1706 C CA . LEU A 1 222 ? 14.094 13.727 3.758 1 86.44 222 LEU A CA 1
ATOM 1707 C C . LEU A 1 222 ? 15.086 13.688 4.914 1 86.44 222 LEU A C 1
ATOM 1709 O O . LEU A 1 222 ? 15.398 14.727 5.508 1 86.44 222 LEU A O 1
ATOM 1713 N N . LEU A 1 223 ? 15.609 12.57 5.215 1 77.25 223 LEU A N 1
ATOM 1714 C CA . LEU A 1 223 ? 16.5 12.422 6.367 1 77.25 223 LEU A CA 1
ATOM 1715 C C . LEU A 1 223 ? 17.719 13.328 6.238 1 77.25 223 LEU A C 1
ATOM 1717 O O . LEU A 1 223 ? 18.234 13.836 7.242 1 77.25 223 LEU A O 1
ATOM 1721 N N . ASP A 1 224 ? 18.062 13.594 5.055 1 76.75 224 ASP A N 1
ATOM 1722 C CA . ASP A 1 224 ? 19.25 14.422 4.867 1 76.75 224 ASP A CA 1
ATOM 1723 C C . ASP A 1 224 ? 18.875 15.859 4.512 1 76.75 224 ASP A C 1
ATOM 1725 O O . ASP A 1 224 ? 19.734 16.641 4.09 1 76.75 224 ASP A O 1
ATOM 1729 N N . CYS A 1 225 ? 17.672 16.156 4.605 1 84.44 225 CYS A N 1
ATOM 1730 C CA . CYS A 1 225 ? 17.203 17.5 4.309 1 84.44 225 CYS A CA 1
ATOM 1731 C C . CYS A 1 225 ? 16.922 18.281 5.59 1 84.44 225 CYS A C 1
ATOM 1733 O O . CYS A 1 225 ? 15.914 18.016 6.266 1 84.44 225 CYS A O 1
ATOM 1735 N N . PRO A 1 226 ? 17.797 19.188 5.867 1 90.19 226 PRO A N 1
ATOM 1736 C CA . PRO A 1 226 ? 17.625 19.906 7.129 1 90.19 226 PRO A CA 1
ATOM 1737 C C . PRO A 1 226 ? 16.344 20.719 7.176 1 90.19 226 PRO A C 1
ATOM 1739 O O . PRO A 1 226 ? 15.953 21.328 6.176 1 90.19 226 PRO A O 1
ATOM 1742 N N . GLY A 1 227 ? 15.656 20.688 8.227 1 94.12 227 GLY A N 1
ATOM 1743 C CA . GLY A 1 227 ? 14.531 21.562 8.508 1 94.12 227 GLY A CA 1
ATOM 1744 C C . GLY A 1 227 ? 13.234 21.094 7.883 1 94.12 227 GLY A C 1
ATOM 1745 O O . GLY A 1 227 ? 12.188 21.719 8.047 1 94.12 227 GLY A O 1
ATOM 1746 N N . VAL A 1 228 ? 13.32 20.047 7.133 1 95.5 228 VAL A N 1
ATOM 1747 C CA . VAL A 1 228 ? 12.109 19.531 6.492 1 95.5 228 VAL A CA 1
ATOM 1748 C C . VAL A 1 228 ? 11.781 18.156 7.039 1 95.5 228 VAL A C 1
ATOM 1750 O O . VAL A 1 228 ? 12.633 17.25 7.039 1 95.5 228 VAL A O 1
ATOM 1753 N N . ASN A 1 229 ? 10.539 18 7.578 1 94.69 229 ASN A N 1
ATOM 1754 C CA . ASN A 1 229 ? 10.117 16.766 8.219 1 94.69 229 ASN A CA 1
ATOM 1755 C C . ASN A 1 229 ? 8.828 16.234 7.605 1 94.69 229 ASN A C 1
ATOM 1757 O O . ASN A 1 229 ? 8.195 16.906 6.781 1 94.69 229 ASN A O 1
ATOM 1761 N N . ALA A 1 230 ? 8.547 15.016 7.961 1 95.56 230 ALA A N 1
ATOM 1762 C CA . ALA A 1 230 ? 7.305 14.375 7.523 1 95.56 230 ALA A CA 1
ATOM 1763 C C . ALA A 1 230 ? 6.641 13.625 8.672 1 95.56 230 ALA A C 1
ATOM 1765 O O . ALA A 1 230 ? 7.328 13.07 9.539 1 95.56 230 ALA A O 1
ATOM 1766 N N . THR A 1 231 ? 5.332 13.656 8.719 1 96.31 231 THR A N 1
ATOM 1767 C CA . THR A 1 231 ? 4.547 12.93 9.711 1 96.31 231 THR A CA 1
ATOM 1768 C C . THR A 1 231 ? 3.432 12.133 9.039 1 96.31 231 THR A C 1
ATOM 1770 O O . THR A 1 231 ? 2.652 12.68 8.258 1 96.31 231 THR A O 1
ATOM 1773 N N . THR A 1 232 ? 3.406 10.859 9.242 1 96.19 232 THR A N 1
ATOM 1774 C CA . THR A 1 232 ? 2.316 10 8.797 1 96.19 232 THR A CA 1
ATOM 1775 C C . THR A 1 232 ? 1.396 9.648 9.961 1 96.19 232 THR A C 1
ATOM 1777 O O . THR A 1 232 ? 1.838 9.078 10.961 1 96.19 232 THR A O 1
ATOM 1780 N N . VAL A 1 233 ? 0.119 10.047 9.828 1 96.56 233 VAL A N 1
ATOM 1781 C CA . VAL A 1 233 ? -0.867 9.805 10.875 1 96.56 233 VAL A CA 1
ATOM 1782 C C . VAL A 1 233 ? -1.754 8.625 10.484 1 96.56 233 VAL A C 1
ATOM 1784 O O . VAL A 1 233 ? -2.301 8.594 9.375 1 96.56 233 VAL A O 1
ATOM 1787 N N . LEU A 1 234 ? -1.875 7.656 11.367 1 94.06 234 LEU A N 1
ATOM 1788 C CA . LEU A 1 234 ? -2.662 6.457 11.102 1 94.06 234 LEU A CA 1
ATOM 1789 C C . LEU A 1 234 ? -3.76 6.285 12.148 1 94.06 234 LEU A C 1
ATOM 1791 O O . LEU A 1 234 ? -3.645 5.445 13.039 1 94.06 234 LEU A O 1
ATOM 1795 N N . PRO A 1 235 ? -4.805 7.016 11.914 1 92.5 235 PRO A N 1
ATOM 1796 C CA . PRO A 1 235 ? -5.906 6.875 12.867 1 92.5 235 PRO A CA 1
ATOM 1797 C C . PRO A 1 235 ? -6.734 5.613 12.625 1 92.5 235 PRO A C 1
ATOM 1799 O O . PRO A 1 235 ? -6.855 5.156 11.492 1 92.5 235 PRO A O 1
ATOM 1802 N N . PHE A 1 236 ? -7.25 5.137 13.695 1 84.62 236 PHE A N 1
ATOM 1803 C CA . PHE A 1 236 ? -8.281 4.102 13.633 1 84.62 236 PHE A CA 1
ATOM 1804 C C . PHE A 1 236 ? -9.609 4.691 13.195 1 84.62 236 PHE A C 1
ATOM 1806 O O . PHE A 1 236 ? -9.695 5.875 12.859 1 84.62 236 PHE A O 1
ATOM 1813 N N . HIS A 1 237 ? -10.594 3.863 13.117 1 75.62 237 HIS A N 1
ATOM 1814 C CA . HIS A 1 237 ? -11.922 4.312 12.727 1 75.62 237 HIS A CA 1
ATOM 1815 C C . HIS A 1 237 ? -12.32 5.582 13.477 1 75.62 237 HIS A C 1
ATOM 1817 O O . HIS A 1 237 ? -12.289 5.617 14.711 1 75.62 237 HIS A O 1
ATOM 1823 N N . THR A 1 238 ? -12.547 6.574 12.609 1 74 238 THR A N 1
ATOM 1824 C CA . THR A 1 238 ? -12.914 7.871 13.172 1 74 238 THR A CA 1
ATOM 1825 C C . THR A 1 238 ? -14.359 8.219 12.836 1 74 238 THR A C 1
ATOM 1827 O O . THR A 1 238 ? -14.828 7.93 11.734 1 74 238 THR A O 1
ATOM 1830 N N . SER A 1 239 ? -15.047 8.68 13.805 1 65.19 239 SER A N 1
ATOM 1831 C CA . SER A 1 239 ? -16.453 9.031 13.633 1 65.19 239 SER A CA 1
ATOM 1832 C C . SER A 1 239 ? -16.609 10.242 12.719 1 65.19 239 SER A C 1
ATOM 1834 O O . SER A 1 239 ? -16.594 11.383 13.18 1 65.19 239 SER A O 1
ATOM 1836 N N . THR A 1 240 ? -16.641 9.953 11.469 1 63.56 240 THR A N 1
ATOM 1837 C CA . THR A 1 240 ? -16.891 10.969 10.453 1 63.56 240 THR A CA 1
ATOM 1838 C C . THR A 1 240 ? -18.016 10.523 9.508 1 63.56 240 THR A C 1
ATOM 1840 O O . THR A 1 240 ? -18.453 9.375 9.562 1 63.56 240 THR A O 1
ATOM 1843 N N . GLU A 1 241 ? -18.5 11.5 8.789 1 58.47 241 GLU A N 1
ATOM 1844 C CA . GLU A 1 241 ? -19.531 11.188 7.793 1 58.47 241 GLU A CA 1
ATOM 1845 C C . GLU A 1 241 ? -19.016 10.156 6.793 1 58.47 241 GLU A C 1
ATOM 1847 O O . GLU A 1 241 ? -19.797 9.336 6.293 1 58.47 241 GLU A O 1
ATOM 1852 N N . MET A 1 242 ? -17.781 10.109 6.578 1 54.94 242 MET A N 1
ATOM 1853 C CA . MET A 1 242 ? -17.172 9.211 5.605 1 54.94 242 MET A CA 1
ATOM 1854 C C . MET A 1 242 ? -17.359 7.75 6.008 1 54.94 242 MET A C 1
ATOM 1856 O O . MET A 1 242 ? -17.578 6.891 5.156 1 54.94 242 MET A O 1
ATOM 1860 N N . PHE A 1 243 ? -17.375 7.578 7.242 1 53 243 PHE A N 1
ATOM 1861 C CA . PHE A 1 243 ? -17.438 6.207 7.727 1 53 243 PHE A CA 1
ATOM 1862 C C . PHE A 1 243 ? -18.766 5.926 8.414 1 53 243 PHE A C 1
ATOM 1864 O O . PHE A 1 243 ? -18.859 5.016 9.242 1 53 243 PHE A O 1
ATOM 1871 N N . ARG A 1 244 ? -19.625 6.836 8.008 1 49.84 244 ARG A N 1
ATOM 1872 C CA . ARG A 1 244 ? -20.969 6.633 8.539 1 49.84 244 ARG A CA 1
ATOM 1873 C C . ARG A 1 244 ? -21.531 5.277 8.117 1 49.84 244 ARG A C 1
ATOM 1875 O O . ARG A 1 244 ? -21.469 4.922 6.938 1 49.84 244 ARG A O 1
ATOM 1882 N N . GLY A 1 245 ? -21.672 4.332 9.125 1 49.16 245 GLY A N 1
ATOM 1883 C CA . GLY A 1 245 ? -22.219 3.016 8.828 1 49.16 245 GLY A CA 1
ATOM 1884 C C . GLY A 1 245 ? -21.25 1.889 9.117 1 49.16 245 GLY A C 1
ATOM 1885 O O . GLY A 1 245 ? -21.625 0.719 9.148 1 49.16 245 GLY A O 1
ATOM 1886 N N . MET A 1 246 ? -20.031 2.324 9.195 1 51.66 246 MET A N 1
ATOM 1887 C CA . MET A 1 246 ? -19.047 1.297 9.531 1 51.66 246 MET A CA 1
ATOM 1888 C C . MET A 1 246 ? -19.188 0.853 10.977 1 51.66 246 MET A C 1
ATOM 1890 O O . MET A 1 246 ? -19.406 1.679 11.867 1 51.66 246 MET A O 1
ATOM 1894 N N . LYS A 1 247 ? -19.531 -0.376 11.172 1 51.47 247 LYS A N 1
ATOM 1895 C CA . LYS A 1 247 ? -19.656 -0.909 12.523 1 51.47 247 LYS A CA 1
ATOM 1896 C C . LYS A 1 247 ? -18.422 -1.742 12.898 1 51.47 247 LYS A C 1
ATOM 1898 O O . LYS A 1 247 ? -17.922 -2.508 12.078 1 51.47 247 LYS A O 1
ATOM 1903 N N . THR A 1 248 ? -17.844 -1.292 13.984 1 50.72 248 THR A N 1
ATOM 1904 C CA . THR A 1 248 ? -16.719 -2.057 14.508 1 50.72 248 THR A CA 1
ATOM 1905 C C . THR A 1 248 ? -17.219 -3.242 15.336 1 50.72 248 THR A C 1
ATOM 1907 O O . THR A 1 248 ? -18.297 -3.191 15.922 1 50.72 248 THR A O 1
ATOM 1910 N N . ARG A 1 249 ? -16.531 -4.32 15.297 1 50.12 249 ARG A N 1
ATOM 1911 C CA . ARG A 1 249 ? -16.953 -5.531 16.016 1 50.12 249 ARG A CA 1
ATOM 1912 C C . ARG A 1 249 ? -16.969 -5.301 17.516 1 50.12 249 ARG A C 1
ATOM 1914 O O . ARG A 1 249 ? -17.875 -5.762 18.203 1 50.12 249 ARG A O 1
ATOM 1921 N N . PHE A 1 250 ? -15.867 -4.551 17.844 1 49.69 250 PHE A N 1
ATOM 1922 C CA . PHE A 1 250 ? -15.781 -4.305 19.281 1 49.69 250 PHE A CA 1
ATOM 1923 C C . PHE A 1 250 ? -15.742 -2.811 19.578 1 49.69 250 PHE A C 1
ATOM 1925 O O . PHE A 1 250 ? -14.734 -2.291 20.047 1 49.69 250 PHE A O 1
ATOM 1932 N N . PRO A 1 251 ? -16.844 -2.207 19.328 1 53.59 251 PRO A N 1
ATOM 1933 C CA . PRO A 1 251 ? -16.859 -0.747 19.469 1 53.59 251 PRO A CA 1
ATOM 1934 C C . PRO A 1 251 ? -16.484 -0.275 20.859 1 53.59 251 PRO A C 1
ATOM 1936 O O . PRO A 1 251 ? -16 0.847 21.031 1 53.59 251 PRO A O 1
ATOM 1939 N N . LYS A 1 252 ? -16.656 -1.117 21.734 1 53.03 252 LYS A N 1
ATOM 1940 C CA . LYS A 1 252 ? -16.359 -0.7 23.094 1 53.03 252 LYS A CA 1
ATOM 1941 C C . LYS A 1 252 ? -14.859 -0.751 23.375 1 53.03 252 LYS A C 1
ATOM 1943 O O . LYS A 1 252 ? -14.32 0.097 24.094 1 53.03 252 LYS A O 1
ATOM 1948 N N . LEU A 1 253 ? -14.242 -1.746 22.797 1 54.94 253 LEU A N 1
ATOM 1949 C CA . LEU A 1 253 ? -12.805 -1.878 23.016 1 54.94 253 LEU A CA 1
ATOM 1950 C C . LEU A 1 253 ? -12.023 -0.934 22.109 1 54.94 253 LEU A C 1
ATOM 1952 O O . LEU A 1 253 ? -10.969 -0.43 22.5 1 54.94 253 LEU A O 1
ATOM 1956 N N . PHE A 1 254 ? -12.719 -0.756 21.078 1 62.5 254 PHE A N 1
ATOM 1957 C CA . PHE A 1 254 ? -12.07 0.144 20.125 1 62.5 254 PHE A CA 1
ATOM 1958 C C . PHE A 1 254 ? -13.031 1.222 19.656 1 62.5 254 PHE A C 1
ATOM 1960 O O . PHE A 1 254 ? -13.508 1.176 18.516 1 62.5 254 PHE A O 1
ATOM 1967 N N . PRO A 1 255 ? -13.219 2.113 20.578 1 66.75 255 PRO A N 1
ATOM 1968 C CA . PRO A 1 255 ? -14.156 3.176 20.203 1 66.75 255 PRO A CA 1
ATOM 1969 C C . PRO A 1 255 ? -13.625 4.039 19.047 1 66.75 255 PRO A C 1
ATOM 1971 O O . PRO A 1 255 ? -12.414 4.211 18.906 1 66.75 255 PRO A O 1
ATOM 1974 N N . PRO A 1 256 ? -14.641 4.414 18.281 1 77.31 256 PRO A N 1
ATOM 1975 C CA . PRO A 1 256 ? -14.227 5.344 17.234 1 77.31 256 PRO A CA 1
ATOM 1976 C C . PRO A 1 256 ? -13.555 6.602 17.797 1 77.31 256 PRO A C 1
ATOM 1978 O O . PRO A 1 256 ? -13.891 7.043 18.891 1 77.31 256 PRO A O 1
ATOM 1981 N N . LEU A 1 257 ? -12.625 7.023 17.078 1 84.38 257 LEU A N 1
ATOM 1982 C CA . LEU A 1 257 ? -11.922 8.227 17.5 1 84.38 257 LEU A CA 1
ATOM 1983 C C . LEU A 1 257 ? -12.734 9.477 17.172 1 84.38 257 LEU A C 1
ATOM 1985 O O . LEU A 1 257 ? -13.438 9.516 16.156 1 84.38 257 LEU A O 1
ATOM 1989 N N . ASN A 1 258 ? -12.594 10.414 18.062 1 89.38 258 ASN A N 1
ATOM 1990 C CA . ASN A 1 258 ? -13.133 11.742 17.797 1 89.38 258 ASN A CA 1
ATOM 1991 C C . ASN A 1 258 ? -12.227 12.531 16.859 1 89.38 258 ASN A C 1
ATOM 1993 O O . ASN A 1 258 ? -11.008 12.586 17.047 1 89.38 258 ASN A O 1
ATOM 1997 N N . PRO A 1 259 ? -12.844 13.125 15.828 1 91.69 259 PRO A N 1
ATOM 1998 C CA . PRO A 1 259 ? -12.039 13.914 14.891 1 91.69 259 PRO A CA 1
ATOM 1999 C C . PRO A 1 259 ? -11.219 14.992 15.586 1 91.69 259 PRO A C 1
ATOM 2001 O O . PRO A 1 259 ? -10.094 15.289 15.164 1 91.69 259 PRO A O 1
ATOM 2004 N N . GLU A 1 260 ? -11.75 15.531 16.656 1 94 260 GLU A N 1
ATOM 2005 C CA . GLU A 1 260 ? -11.039 16.562 17.406 1 94 260 GLU A CA 1
ATOM 2006 C C . GLU A 1 260 ? -9.773 16 18.062 1 94 260 GLU A C 1
ATOM 2008 O O . GLU A 1 260 ? -8.734 16.672 18.062 1 94 260 GLU A O 1
ATOM 2013 N N . THR A 1 261 ? -9.898 14.828 18.562 1 94.12 261 THR A N 1
ATOM 2014 C CA . THR A 1 261 ? -8.75 14.188 19.188 1 94.12 261 THR A CA 1
ATOM 2015 C C . THR A 1 261 ? -7.676 13.867 18.156 1 94.12 261 THR A C 1
ATOM 2017 O O . THR A 1 261 ? -6.484 14.047 18.406 1 94.12 261 THR A O 1
ATOM 2020 N N . VAL A 1 262 ? -8.109 13.43 17.016 1 95.5 262 VAL A N 1
ATOM 2021 C CA . VAL A 1 262 ? -7.176 13.125 15.945 1 95.5 262 VAL A CA 1
ATOM 2022 C C . VAL A 1 262 ? -6.445 14.398 15.523 1 95.5 262 VAL A C 1
ATOM 2024 O O . VAL A 1 262 ? -5.223 14.391 15.352 1 95.5 262 VAL A O 1
ATOM 2027 N N . ALA A 1 263 ? -7.16 15.492 15.422 1 97.5 263 ALA A N 1
ATOM 2028 C CA . ALA A 1 263 ? -6.574 16.766 15.031 1 97.5 263 ALA A CA 1
ATOM 2029 C C . ALA A 1 263 ? -5.562 17.25 16.062 1 97.5 263 ALA A C 1
ATOM 2031 O O . ALA A 1 263 ? -4.445 17.641 15.719 1 97.5 263 ALA A O 1
ATOM 2032 N N . ARG A 1 264 ? -5.934 17.156 17.312 1 97.38 264 ARG A N 1
ATOM 2033 C CA . ARG A 1 264 ? -5.066 17.609 18.391 1 97.38 264 ARG A CA 1
ATOM 2034 C C . ARG A 1 264 ? -3.764 16.812 18.422 1 97.38 264 ARG A C 1
ATOM 2036 O O . ARG A 1 264 ? -2.678 17.391 18.484 1 97.38 264 ARG A O 1
ATOM 2043 N N . ARG A 1 265 ? -3.885 15.531 18.328 1 96.19 265 ARG A N 1
ATOM 2044 C CA . ARG A 1 265 ? -2.709 14.672 18.375 1 96.19 265 ARG A CA 1
ATOM 2045 C C . ARG A 1 265 ? -1.843 14.844 17.141 1 96.19 265 ARG A C 1
ATOM 2047 O O . ARG A 1 265 ? -0.617 14.734 17.203 1 96.19 265 ARG A O 1
ATOM 2054 N N . THR A 1 266 ? -2.479 15.07 16.031 1 97.69 266 THR A N 1
ATOM 2055 C CA . THR A 1 266 ? -1.743 15.305 14.789 1 97.69 266 THR A CA 1
ATOM 2056 C C . THR A 1 266 ? -0.899 16.562 14.891 1 97.69 266 THR A C 1
ATOM 2058 O O . THR A 1 266 ? 0.291 16.562 14.57 1 97.69 266 THR A O 1
ATOM 2061 N N . VAL A 1 267 ? -1.497 17.688 15.367 1 98.38 267 VAL A N 1
ATOM 2062 C CA . VAL A 1 267 ? -0.776 18.953 15.484 1 98.38 267 VAL A CA 1
ATOM 2063 C C . VAL A 1 267 ? 0.358 18.797 16.5 1 98.38 267 VAL A C 1
ATOM 2065 O O . VAL A 1 267 ? 1.458 19.312 16.281 1 98.38 267 VAL A O 1
ATOM 2068 N N . GLU A 1 268 ? 0.099 18.062 17.547 1 95.81 268 GLU A N 1
ATOM 2069 C CA . GLU 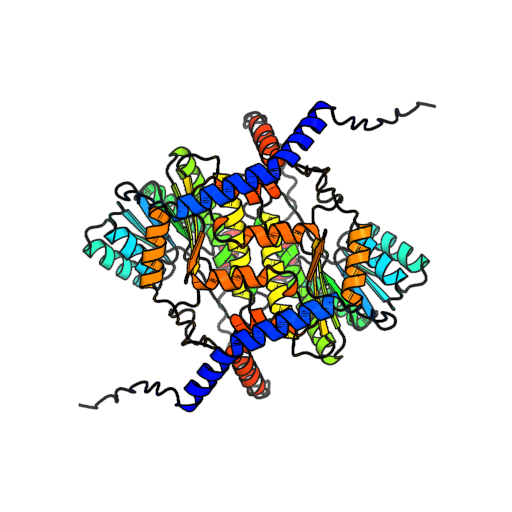A 1 268 ? 1.153 17.797 18.531 1 95.81 268 GLU A CA 1
ATOM 2070 C C . GLU A 1 268 ? 2.311 17.031 17.891 1 95.81 268 GLU A C 1
ATOM 2072 O O . GLU A 1 268 ? 3.477 17.344 18.141 1 95.81 268 GLU A O 1
ATOM 2077 N N . ALA A 1 269 ? 2.004 16.094 17.094 1 94.56 269 ALA A N 1
ATOM 2078 C CA . ALA A 1 269 ? 3.025 15.305 16.422 1 94.56 269 ALA A CA 1
ATOM 2079 C C . ALA A 1 269 ? 3.852 16.172 15.469 1 94.56 269 ALA A C 1
ATOM 2081 O O . ALA A 1 269 ? 5.07 16 15.375 1 94.56 269 ALA A O 1
ATOM 2082 N N . VAL A 1 270 ? 3.178 17.031 14.773 1 96.75 270 VAL A N 1
ATOM 2083 C CA . VAL A 1 270 ? 3.871 17.938 13.867 1 96.75 270 VAL A CA 1
ATOM 2084 C C . VAL A 1 270 ? 4.82 18.844 14.648 1 96.75 270 VAL A C 1
ATOM 2086 O O . VAL A 1 270 ? 5.977 19.016 14.258 1 96.75 270 VAL A O 1
ATOM 2089 N N . ARG A 1 271 ? 4.367 19.344 15.766 1 96.38 271 ARG A N 1
ATOM 2090 C CA . ARG A 1 271 ? 5.156 20.266 16.578 1 96.38 271 ARG A CA 1
ATOM 2091 C C . ARG A 1 271 ? 6.363 19.562 17.188 1 96.38 271 ARG A C 1
ATOM 2093 O O . ARG A 1 271 ? 7.359 20.203 17.516 1 96.38 271 ARG A O 1
ATOM 2100 N N . THR A 1 272 ? 6.289 18.25 17.328 1 91.94 272 THR A N 1
ATOM 2101 C CA . THR A 1 272 ? 7.395 17.516 17.906 1 91.94 272 THR A CA 1
ATOM 2102 C C . THR A 1 272 ? 8.148 16.719 16.844 1 91.94 272 THR A C 1
ATOM 2104 O O . THR A 1 272 ? 8.992 15.883 17.172 1 91.94 272 THR A O 1
ATOM 2107 N N . ASN A 1 273 ? 7.812 16.875 15.625 1 90.81 273 ASN A N 1
ATOM 2108 C CA . ASN A 1 273 ? 8.445 16.234 14.477 1 90.81 273 ASN A CA 1
ATOM 2109 C C . ASN A 1 273 ? 8.375 14.719 14.578 1 90.81 273 ASN A C 1
ATOM 2111 O O . ASN A 1 273 ? 9.359 14.023 14.305 1 90.81 273 ASN A O 1
ATOM 2115 N N . GLN A 1 274 ? 7.207 14.258 15 1 88.88 274 GLN A N 1
ATOM 2116 C CA . GLN A 1 274 ? 6.984 12.82 15.031 1 88.88 274 GLN A CA 1
ATOM 2117 C C . GLN A 1 274 ? 6.691 12.273 13.641 1 88.88 274 GLN A C 1
ATOM 2119 O O . GLN A 1 274 ? 5.773 12.742 12.969 1 88.88 274 GLN A O 1
ATOM 2124 N N . ALA A 1 275 ? 7.457 11.297 13.266 1 88.44 275 ALA A N 1
ATOM 2125 C CA . ALA A 1 275 ? 7.348 10.797 11.898 1 88.44 275 ALA A CA 1
ATOM 2126 C C . ALA A 1 275 ? 6.121 9.906 11.742 1 88.44 275 ALA A C 1
ATOM 2128 O O . ALA A 1 275 ? 5.484 9.898 10.688 1 88.44 275 ALA A O 1
ATOM 2129 N N . PHE A 1 276 ? 5.82 9.148 12.773 1 89.06 276 PHE A N 1
ATOM 2130 C CA . PHE A 1 276 ? 4.742 8.172 12.695 1 89.06 276 PHE A CA 1
ATOM 2131 C C . PHE A 1 276 ? 3.838 8.258 13.922 1 89.06 276 PHE A C 1
ATOM 2133 O O . PHE A 1 276 ? 4.301 8.125 15.055 1 89.06 276 PHE A O 1
ATOM 2140 N N . LEU A 1 277 ? 2.566 8.523 13.656 1 91.69 277 LEU A N 1
ATOM 2141 C CA . LEU A 1 277 ? 1.586 8.625 14.734 1 91.69 277 LEU A CA 1
ATOM 2142 C C . LEU A 1 277 ? 0.459 7.617 14.539 1 91.69 277 LEU A C 1
ATOM 2144 O O . LEU A 1 277 ? -0.363 7.766 13.633 1 91.69 277 LEU A O 1
ATOM 2148 N N . LEU A 1 278 ? 0.42 6.594 15.312 1 89.12 278 LEU A N 1
ATOM 2149 C CA . LEU A 1 278 ? -0.64 5.594 15.312 1 89.12 278 LEU A CA 1
ATOM 2150 C C . LEU A 1 278 ? -1.647 5.863 16.422 1 89.12 278 LEU A C 1
ATOM 2152 O O . LEU A 1 278 ? -1.274 5.953 17.594 1 89.12 278 LEU A O 1
ATOM 2156 N N . LEU A 1 279 ? -2.891 6.082 16 1 89.38 279 LEU A N 1
ATOM 2157 C CA . LEU A 1 279 ? -3.938 6.391 16.969 1 89.38 279 LEU A CA 1
ATOM 2158 C C . LEU A 1 279 ? -5.047 5.344 16.922 1 89.38 279 LEU A C 1
ATOM 2160 O O . LEU A 1 279 ? -5.574 5.039 15.844 1 89.38 279 LEU A O 1
ATOM 2164 N N . PRO A 1 280 ? -5.523 4.797 18.094 1 86.75 280 PRO A N 1
ATOM 2165 C CA . PRO A 1 280 ? -4.934 4.934 19.422 1 86.75 280 PRO A CA 1
ATOM 2166 C C . PRO A 1 280 ? -3.648 4.121 19.578 1 86.75 280 PRO A C 1
ATOM 2168 O O . PRO A 1 280 ? -3.27 3.371 18.688 1 86.75 280 PRO A O 1
ATOM 2171 N N . TRP A 1 281 ? -2.977 4.312 20.656 1 80 281 TRP A N 1
ATOM 2172 C CA . TRP A 1 281 ? -1.685 3.676 20.875 1 80 281 TRP A CA 1
ATOM 2173 C C . TRP A 1 281 ? -1.822 2.156 20.891 1 80 281 TRP A C 1
ATOM 2175 O O . TRP A 1 281 ? -0.876 1.438 20.562 1 80 281 TRP A O 1
ATOM 2185 N N . THR A 1 282 ? -2.945 1.595 21.172 1 76.25 282 THR A N 1
ATOM 2186 C CA . THR A 1 282 ? -3.188 0.159 21.266 1 76.25 282 THR A CA 1
ATOM 2187 C C . THR A 1 282 ? -3.025 -0.503 19.906 1 76.25 282 THR A C 1
ATOM 2189 O O . THR A 1 282 ? -2.84 -1.719 19.812 1 76.25 282 THR A O 1
ATOM 2192 N N . MET A 1 283 ? -3.094 0.325 18.859 1 78.81 283 MET A N 1
ATOM 2193 C CA . MET A 1 283 ? -2.979 -0.223 17.516 1 78.81 283 MET A CA 1
ATOM 2194 C C . MET A 1 283 ? -1.557 -0.703 17.25 1 78.81 283 MET A C 1
ATOM 2196 O O . MET A 1 283 ? -1.328 -1.491 16.328 1 78.81 283 MET A O 1
ATOM 2200 N N . HIS A 1 284 ? -0.597 -0.288 18.078 1 76.44 284 HIS A N 1
ATOM 2201 C CA . HIS A 1 284 ? 0.757 -0.813 17.953 1 76.44 284 HIS A CA 1
ATOM 2202 C C . HIS A 1 284 ? 0.792 -2.316 18.203 1 76.44 284 HIS A C 1
ATOM 2204 O O . HIS A 1 284 ? 1.565 -3.039 17.562 1 76.44 284 HIS A O 1
ATOM 2210 N N . LEU A 1 285 ? -0.007 -2.709 19.094 1 71.12 285 LEU A N 1
ATOM 2211 C CA . LEU A 1 285 ? -0.07 -4.133 19.391 1 71.12 285 LEU A CA 1
ATOM 2212 C C . LEU A 1 285 ? -0.561 -4.93 18.188 1 71.12 285 LEU A C 1
ATOM 2214 O O . LEU A 1 285 ? -0.055 -6.02 17.922 1 71.12 285 LEU A O 1
ATOM 2218 N N . LEU A 1 286 ? -1.484 -4.309 17.531 1 69.06 286 LEU A N 1
ATOM 2219 C CA . LEU A 1 286 ? -2.01 -4.953 16.328 1 69.06 286 LEU A CA 1
ATOM 2220 C C . LEU A 1 286 ? -0.925 -5.09 15.273 1 69.06 286 LEU A C 1
ATOM 2222 O O . LEU A 1 286 ? -0.79 -6.148 14.648 1 69.06 286 LEU A O 1
ATOM 2226 N N . VAL A 1 287 ? -0.169 -4.086 15.094 1 73.44 287 VAL A N 1
ATOM 2227 C CA . VAL A 1 287 ? 0.87 -4.07 14.07 1 73.44 287 VAL A CA 1
ATOM 2228 C C . VAL A 1 287 ? 1.964 -5.074 14.43 1 73.44 287 VAL A C 1
ATOM 2230 O O . VAL A 1 287 ? 2.475 -5.781 13.555 1 73.44 287 VAL A O 1
ATOM 2233 N N . ILE A 1 288 ? 2.26 -5.145 15.68 1 70.25 288 ILE A N 1
ATOM 2234 C CA . ILE A 1 288 ? 3.285 -6.074 16.156 1 70.25 288 ILE A CA 1
ATOM 2235 C C . ILE A 1 288 ? 2.807 -7.512 15.961 1 70.25 288 ILE A C 1
ATOM 2237 O O . ILE A 1 288 ? 3.557 -8.359 15.469 1 70.25 288 ILE A O 1
ATOM 2241 N N . MET A 1 289 ? 1.657 -7.762 16.281 1 68.06 289 MET A N 1
ATOM 2242 C CA . MET A 1 289 ? 1.104 -9.109 16.172 1 68.06 289 MET A CA 1
ATOM 2243 C C . MET A 1 289 ? 1.063 -9.555 14.711 1 68.06 289 MET A C 1
ATOM 2245 O O . MET A 1 289 ? 1.306 -10.719 14.406 1 68.06 289 MET A O 1
ATOM 2249 N N . LYS A 1 290 ? 0.839 -8.648 13.859 1 71.06 290 LYS A N 1
ATOM 2250 C CA . LYS A 1 290 ? 0.765 -8.953 12.43 1 71.06 290 LYS A CA 1
ATOM 2251 C C . LYS A 1 290 ? 2.145 -9.273 11.867 1 71.06 290 LYS A C 1
ATOM 2253 O O . LYS A 1 290 ? 2.26 -9.969 10.852 1 71.06 290 LYS A O 1
ATOM 2258 N N . SER A 1 291 ? 3.135 -8.758 12.461 1 66 291 SER A N 1
ATOM 2259 C CA . SER A 1 291 ? 4.492 -8.906 11.945 1 66 291 SER A CA 1
ATOM 2260 C C . SER A 1 291 ? 5.07 -10.273 12.305 1 66 291 SER A C 1
ATOM 2262 O O . SER A 1 291 ? 6.078 -10.695 11.734 1 66 291 SER A O 1
ATOM 2264 N N . PHE A 1 292 ? 4.434 -10.953 13.156 1 62.84 292 PHE A N 1
ATOM 2265 C CA . PHE A 1 292 ? 4.977 -12.242 13.555 1 62.84 292 PHE A CA 1
ATOM 2266 C C . PHE A 1 292 ? 4.605 -13.32 12.547 1 62.84 292 PHE A C 1
ATOM 2268 O O . PHE A 1 292 ? 3.463 -13.383 12.086 1 62.84 292 PHE A O 1
ATOM 2275 N N . PRO A 1 293 ? 5.66 -13.891 12.023 1 56.59 293 PRO A N 1
ATOM 2276 C CA . PRO A 1 293 ? 5.453 -14.945 11.031 1 56.59 293 PRO A CA 1
ATOM 2277 C C . PRO A 1 293 ? 4.312 -15.891 11.406 1 56.59 293 PRO A C 1
ATOM 2279 O O . PRO A 1 293 ? 3.674 -16.469 10.523 1 56.59 293 PRO A O 1
ATOM 2282 N N . LEU A 1 294 ? 4.258 -16.078 12.641 1 47.88 294 LEU A N 1
ATOM 2283 C CA . LEU A 1 294 ? 3.232 -17.016 13.094 1 47.88 294 LEU A CA 1
ATOM 2284 C C . LEU A 1 294 ? 1.844 -16.547 12.664 1 47.88 294 LEU A C 1
ATOM 2286 O O . LEU A 1 294 ? 0.905 -17.344 12.617 1 47.88 294 LEU A O 1
ATOM 2290 N N . ALA A 1 295 ? 1.798 -15.297 12.406 1 46.34 295 ALA A N 1
ATOM 2291 C CA . ALA A 1 295 ? 0.509 -14.766 11.969 1 46.34 295 ALA A CA 1
ATOM 2292 C C . ALA A 1 295 ? 0.216 -15.148 10.523 1 46.34 295 ALA A C 1
ATOM 2294 O O . ALA A 1 295 ? -0.891 -14.93 10.031 1 46.34 295 ALA A O 1
ATOM 2295 N N . THR A 1 296 ? 1.24 -15.43 9.828 1 44.47 296 THR A N 1
ATOM 2296 C CA . THR A 1 296 ? 1.059 -15.891 8.453 1 44.47 296 THR A CA 1
ATOM 2297 C C . THR A 1 296 ? 0.595 -17.344 8.43 1 44.47 296 THR A C 1
ATOM 2299 O O . THR A 1 296 ? 1.414 -18.266 8.492 1 44.47 296 THR A O 1
ATOM 2302 N N . PRO A 1 297 ? -0.488 -17.516 8.891 1 41.53 297 PRO A N 1
ATOM 2303 C CA . PRO A 1 297 ? -0.913 -18.906 9.031 1 41.53 297 PRO A CA 1
ATOM 2304 C C . PRO A 1 297 ? -0.82 -19.688 7.727 1 41.53 297 PRO A C 1
ATOM 2306 O O . PRO A 1 297 ? -1.133 -19.156 6.66 1 41.53 297 PRO A O 1
ATOM 2309 N N . ARG A 1 298 ? 0.164 -20.547 7.621 1 43.84 298 ARG A N 1
ATOM 2310 C CA . ARG A 1 298 ? 0.01 -21.562 6.586 1 43.84 298 ARG A CA 1
ATOM 2311 C C . ARG A 1 298 ? -1.458 -21.922 6.387 1 43.84 298 ARG A C 1
ATOM 2313 O O . ARG A 1 298 ? -1.882 -22.234 5.273 1 43.84 298 ARG A O 1
ATOM 2320 N N . ASP A 1 299 ? -2.057 -22.016 7.578 1 41.31 299 ASP A N 1
ATOM 2321 C CA . ASP A 1 299 ? -3.432 -22.5 7.543 1 41.31 299 ASP A CA 1
ATOM 2322 C C . ASP A 1 299 ? -4.43 -21.359 7.652 1 41.31 299 ASP A C 1
ATOM 2324 O O . ASP A 1 299 ? -4.141 -20.328 8.281 1 41.31 299 ASP A O 1
ATOM 2328 N N . ARG A 1 300 ? -5.406 -21.25 6.785 1 44.81 300 ARG A N 1
ATOM 2329 C CA . ARG A 1 300 ? -6.59 -20.406 6.68 1 44.81 300 ARG A CA 1
ATOM 2330 C C . ARG A 1 300 ? -6.969 -19.812 8.031 1 44.81 300 ARG A C 1
ATOM 2332 O O . ARG A 1 300 ? -7.473 -18.688 8.109 1 44.81 300 ARG A O 1
ATOM 2339 N N . GLN A 1 301 ? -6.637 -20.438 9.07 1 40.53 301 GLN A N 1
ATOM 2340 C CA . GLN A 1 301 ? -7.297 -20.141 10.336 1 40.53 301 GLN A CA 1
ATOM 2341 C C . GLN A 1 301 ? -6.535 -19.062 11.109 1 40.53 301 GLN A C 1
ATOM 2343 O O . GLN A 1 301 ? -7.133 -18.297 11.867 1 40.53 301 GLN A O 1
ATOM 2348 N N . SER A 1 302 ? -5.434 -19.031 10.969 1 41.59 302 SER A N 1
ATOM 2349 C CA . SER A 1 302 ? -4.715 -18.109 11.852 1 41.59 302 SER A CA 1
ATOM 2350 C C . SER A 1 302 ? -4.848 -16.672 11.375 1 41.59 302 SER A C 1
ATOM 2352 O O . SER A 1 302 ? -4.555 -15.742 12.125 1 41.59 302 SER A O 1
ATOM 2354 N N . TYR A 1 303 ? -4.879 -16.422 10.117 1 43.25 303 TYR A N 1
ATOM 2355 C CA . TYR A 1 303 ? -5.137 -15.062 9.648 1 43.25 303 TYR A CA 1
ATOM 2356 C C . TYR A 1 303 ? -6.324 -14.453 10.383 1 43.25 303 TYR A C 1
ATOM 2358 O O . TYR A 1 303 ? -6.594 -13.258 10.25 1 43.25 303 TYR A O 1
ATOM 2366 N N . ASP A 1 304 ? -6.848 -15.203 11.281 1 42.41 304 ASP A N 1
ATOM 2367 C CA . ASP A 1 304 ? -8.047 -14.844 12.031 1 42.41 304 ASP A CA 1
ATOM 2368 C C . ASP A 1 304 ? -7.746 -13.773 13.07 1 42.41 304 ASP A C 1
ATOM 2370 O O . ASP A 1 304 ? -8.586 -12.914 13.352 1 42.41 304 ASP A O 1
ATOM 2374 N N . ILE A 1 305 ? -6.605 -13.914 13.43 1 42.44 305 ILE A N 1
ATOM 2375 C CA . ILE A 1 305 ? -6.422 -13.008 14.555 1 42.44 305 ILE A CA 1
ATOM 2376 C C . ILE A 1 305 ? -6.512 -11.562 14.07 1 42.44 305 ILE A C 1
ATOM 2378 O O . ILE A 1 305 ? -7.176 -10.727 14.688 1 42.44 305 ILE A O 1
ATOM 2382 N N . THR A 1 306 ? -5.656 -11.344 13.094 1 43.91 306 THR A N 1
ATOM 2383 C CA . THR A 1 306 ? -5.672 -9.961 12.648 1 43.91 306 THR A CA 1
ATOM 2384 C C . THR A 1 306 ? -7.059 -9.57 12.141 1 43.91 306 THR A C 1
ATOM 2386 O O . THR A 1 306 ? -7.527 -8.453 12.391 1 43.91 306 THR A O 1
ATOM 2389 N N . SER A 1 307 ? -7.543 -10.508 11.344 1 42.72 307 SER A N 1
ATOM 2390 C CA . SER A 1 307 ? -8.914 -10.273 10.906 1 42.72 307 SER A CA 1
ATOM 2391 C C . SER A 1 307 ? -9.859 -10.125 12.094 1 42.72 307 SER A C 1
ATOM 2393 O O . SER A 1 307 ? -10.781 -9.312 12.062 1 42.72 307 SER A O 1
ATOM 2395 N N . TYR A 1 308 ? -9.609 -11.023 13.039 1 41.5 308 TYR A N 1
ATOM 2396 C CA . TYR A 1 308 ? -10.461 -10.977 14.219 1 41.5 308 TYR A CA 1
ATOM 2397 C C . TYR A 1 308 ? -10.289 -9.664 14.977 1 41.5 308 TYR A C 1
ATOM 2399 O O . TYR A 1 308 ? -11.25 -9.117 15.508 1 41.5 308 TYR A O 1
ATOM 2407 N N . LEU A 1 309 ? -9.125 -9.359 15.117 1 42.53 309 LEU A N 1
ATOM 2408 C CA . LEU A 1 309 ? -8.883 -8.125 15.852 1 42.53 309 LEU A CA 1
ATOM 2409 C C . LEU A 1 309 ? -9.328 -6.914 15.039 1 42.53 309 LEU A C 1
ATOM 2411 O O . LEU A 1 309 ? -9.812 -5.93 15.602 1 42.53 309 LEU A O 1
ATOM 2415 N N . ALA A 1 310 ? -8.812 -6.895 13.93 1 39.31 310 ALA A N 1
ATOM 2416 C CA . ALA A 1 310 ? -9.156 -5.723 13.133 1 39.31 310 ALA A CA 1
ATOM 2417 C C . ALA A 1 310 ? -10.664 -5.641 12.898 1 39.31 310 ALA A C 1
ATOM 2419 O O . ALA A 1 310 ? -11.258 -4.57 13.016 1 39.31 310 ALA A O 1
ATOM 2420 N N . CYS A 1 311 ? -11.211 -6.516 11.812 1 36.81 311 CYS A N 1
ATOM 2421 C CA . CYS A 1 311 ? -12.547 -6.352 11.258 1 36.81 311 CYS A CA 1
ATOM 2422 C C . CYS A 1 311 ? -13.578 -7.102 12.086 1 36.81 311 CYS A C 1
ATOM 2424 O O . CYS A 1 311 ? -13.555 -8.328 12.156 1 36.81 311 CYS A O 1
ATOM 2426 N N . ASP A 1 312 ? -13.789 -6.906 13.258 1 34.72 312 ASP A N 1
ATOM 2427 C CA . ASP A 1 312 ? -15.18 -7.332 13.383 1 34.72 312 ASP A CA 1
ATOM 2428 C C . ASP A 1 312 ? -15.953 -7.105 12.086 1 34.72 312 ASP A C 1
ATOM 2430 O O . ASP A 1 312 ? -16.375 -5.98 11.789 1 34.72 312 ASP A O 1
ATOM 2434 N N . ILE A 1 313 ? -15.633 -7.73 11.094 1 34.66 313 ILE A N 1
ATOM 2435 C CA . ILE A 1 313 ? -16.25 -7.945 9.789 1 34.66 313 ILE A CA 1
ATOM 2436 C C . ILE A 1 313 ? -17.75 -8.172 9.969 1 34.66 313 ILE A C 1
ATOM 2438 O O . ILE A 1 313 ? -18.375 -8.922 9.203 1 34.66 313 ILE A O 1
ATOM 2442 N N . SER A 1 314 ? -18.234 -8.109 10.969 1 33.75 314 SER A N 1
ATOM 2443 C CA . SER A 1 314 ? -19.688 -8.125 10.914 1 33.75 314 SER A CA 1
ATOM 2444 C C . SER A 1 314 ? -20.203 -7.215 9.805 1 33.75 314 SER A C 1
ATOM 2446 O O . SER A 1 314 ? -21.344 -7.363 9.352 1 33.75 314 SER A O 1
ATOM 2448 N N . LEU A 1 315 ? -19.516 -6.227 9.523 1 34.12 315 LEU A N 1
ATOM 2449 C CA . LEU A 1 315 ? -19.922 -5.418 8.375 1 34.12 315 LEU A CA 1
ATOM 2450 C C . LEU A 1 315 ? -19.812 -6.211 7.082 1 34.12 315 LEU A C 1
ATOM 2452 O O . LEU A 1 315 ? -20.641 -6.055 6.18 1 34.12 315 LEU A O 1
ATOM 2456 N N . VAL A 1 316 ? -18.828 -7.074 6.969 1 33.12 316 VAL A N 1
ATOM 2457 C CA . VAL A 1 316 ? -18.75 -7.934 5.793 1 33.12 316 VAL A CA 1
ATOM 2458 C C . VAL A 1 316 ? -19.891 -8.938 5.805 1 33.12 316 VAL A C 1
ATOM 2460 O O . VAL A 1 316 ? -20.531 -9.172 4.777 1 33.12 316 VAL A O 1
ATOM 2463 N N . ARG A 1 317 ? -20.125 -9.477 6.898 1 33.34 317 ARG A N 1
ATOM 2464 C CA . ARG A 1 317 ? -21.234 -10.43 6.949 1 33.34 317 ARG A CA 1
ATOM 2465 C C . ARG A 1 317 ? -22.562 -9.727 6.723 1 33.34 317 ARG A C 1
ATOM 2467 O O . ARG A 1 317 ? -23.422 -10.242 6.012 1 33.34 317 ARG A O 1
ATOM 2474 N N . GLU A 1 318 ? -22.828 -8.703 7.398 1 34.44 318 GLU A N 1
ATOM 2475 C CA . GLU A 1 318 ? -24.078 -7.992 7.133 1 34.44 318 GLU A CA 1
ATOM 2476 C C . GLU A 1 318 ? -24.094 -7.418 5.719 1 34.44 318 GLU A C 1
ATOM 2478 O O . GLU A 1 318 ? -25.125 -7.441 5.043 1 34.44 318 GLU A O 1
ATOM 2483 N N . ALA A 1 319 ? -23.047 -7 5.199 1 32.59 319 ALA A N 1
ATOM 2484 C CA . ALA A 1 319 ? -22.984 -6.621 3.789 1 32.59 319 ALA A CA 1
ATOM 2485 C C . ALA A 1 319 ? -23.094 -7.844 2.887 1 32.59 319 ALA A C 1
ATOM 2487 O O . ALA A 1 319 ? -23.75 -7.797 1.843 1 32.59 319 ALA A O 1
ATOM 2488 N N . GLN A 1 320 ? -22.516 -8.906 3.234 1 32.56 320 GLN A N 1
ATOM 2489 C CA . GLN A 1 320 ? -22.766 -10.156 2.521 1 32.56 320 GLN A CA 1
ATOM 2490 C C . GLN A 1 320 ? -24.203 -10.633 2.73 1 32.56 320 GLN A C 1
ATOM 2492 O O . GLN A 1 320 ? -24.828 -11.18 1.813 1 32.56 320 GLN A O 1
ATOM 2497 N N . LEU A 1 321 ? -24.75 -10.555 3.867 1 33.09 321 LEU A N 1
ATOM 2498 C CA . LEU A 1 321 ? -26.141 -10.906 4.074 1 33.09 321 LEU A CA 1
ATOM 2499 C C . LEU A 1 321 ? -27.062 -9.938 3.344 1 33.09 321 LEU A C 1
ATOM 2501 O O . LEU A 1 321 ? -28.094 -10.344 2.793 1 33.09 321 LEU A O 1
ATOM 2505 N N . GLU A 1 322 ? -26.828 -8.711 3.381 1 32.47 322 GLU A N 1
ATOM 2506 C CA . GLU A 1 322 ? -27.609 -7.824 2.535 1 32.47 322 GLU A CA 1
ATOM 2507 C C . GLU A 1 322 ? -27.359 -8.102 1.057 1 32.47 322 GLU A C 1
ATOM 2509 O O . GLU A 1 322 ? -28.266 -7.98 0.234 1 32.47 322 GLU A O 1
ATOM 2514 N N . LEU A 1 323 ? -26.188 -8.43 0.71 1 28.75 323 LEU A N 1
ATOM 2515 C CA . LEU A 1 323 ? -25.953 -8.859 -0.664 1 28.75 323 LEU A CA 1
ATOM 2516 C C . LEU A 1 323 ? -26.703 -10.156 -0.963 1 28.75 323 LEU A C 1
ATOM 2518 O O . LEU A 1 323 ? -27.156 -10.367 -2.088 1 28.75 323 LEU A O 1
ATOM 2522 N N . LYS A 1 324 ? -26.828 -10.992 -0.049 1 31.48 324 LYS A N 1
ATOM 2523 C CA . LYS A 1 324 ? -27.688 -12.148 -0.291 1 31.48 324 LYS A CA 1
ATOM 2524 C C . LYS A 1 324 ? -29.156 -11.734 -0.329 1 31.48 324 LYS A C 1
ATOM 2526 O O . LYS A 1 324 ? -30.016 -12.477 -0.824 1 31.48 324 LYS A O 1
ATOM 2531 N N . SER A 1 325 ? -29.594 -10.742 0.456 1 29.45 325 SER A N 1
ATOM 2532 C CA . SER A 1 325 ? -31.016 -10.391 0.392 1 29.45 325 SER A CA 1
ATOM 2533 C C . SER A 1 325 ? -31.297 -9.484 -0.798 1 29.45 325 SER A C 1
ATOM 2535 O O . SER A 1 325 ? -32.406 -8.969 -0.933 1 29.45 325 SER A O 1
ATOM 2537 N N . VAL A 1 326 ? -30.406 -8.836 -1.41 1 27.17 326 VAL A N 1
ATOM 2538 C CA . VAL A 1 326 ? -30.922 -8.164 -2.596 1 27.17 326 VAL A CA 1
ATOM 2539 C C . VAL A 1 326 ? -31.531 -9.195 -3.549 1 27.17 326 VAL A C 1
ATOM 2541 O O . VAL A 1 326 ? -30.859 -10.148 -3.953 1 27.17 326 VAL A O 1
ATOM 2544 N N . PRO A 1 327 ? -32.781 -9.328 -3.449 1 27 327 PRO A N 1
ATOM 2545 C CA . PRO A 1 327 ? -33.469 -10.102 -4.488 1 27 327 PRO A CA 1
ATOM 2546 C C . PRO A 1 327 ? -32.781 -9.977 -5.855 1 27 327 PRO A C 1
ATOM 2548 O O . PRO A 1 327 ? -32.125 -8.984 -6.125 1 27 327 PRO A O 1
ATOM 2551 N N . ARG A 1 328 ? -32.688 -11.047 -6.645 1 27.36 328 ARG A N 1
ATOM 2552 C CA . ARG A 1 328 ? -32.469 -11.062 -8.094 1 27.36 328 ARG A CA 1
ATOM 2553 C C . ARG A 1 328 ? -33.219 -9.906 -8.766 1 27.36 328 ARG A C 1
ATOM 2555 O O . ARG A 1 328 ? -34.438 -9.891 -8.828 1 27.36 328 ARG A O 1
ATOM 2562 N N . LEU A 1 329 ? -32.875 -8.641 -8.57 1 23.89 329 LEU A N 1
ATOM 2563 C CA . LEU A 1 329 ? -33.562 -7.652 -9.398 1 23.89 329 LEU A CA 1
ATOM 2564 C C . LEU A 1 329 ? -33.875 -8.234 -10.773 1 23.89 329 LEU A C 1
ATOM 2566 O O . LEU A 1 329 ? -33 -8.797 -11.438 1 23.89 329 LEU A O 1
ATOM 2570 N N . ARG A 1 330 ? -35.094 -8.477 -11.023 1 22.91 330 ARG A N 1
ATOM 2571 C CA . ARG A 1 330 ? -35.719 -8.5 -12.344 1 22.91 330 ARG A CA 1
ATOM 2572 C C . ARG A 1 330 ? -35.188 -7.379 -13.227 1 22.91 330 ARG A C 1
ATOM 2574 O O . ARG A 1 330 ? -34.938 -6.27 -12.75 1 22.91 330 ARG A O 1
ATOM 2581 N N . HIS A 1 331 ? -34.5 -7.555 -14.469 1 23.41 331 HIS A N 1
ATOM 2582 C CA . HIS A 1 331 ? -33.969 -6.828 -15.617 1 23.41 331 HIS A CA 1
ATOM 2583 C C . HIS A 1 331 ? -34.812 -5.586 -15.914 1 23.41 331 HIS A C 1
ATOM 2585 O O . HIS A 1 331 ? -34.5 -4.828 -16.828 1 23.41 331 HIS A O 1
ATOM 2591 N N . GLY A 1 332 ? -36.062 -5.43 -15.5 1 21.89 332 GLY A N 1
ATOM 2592 C CA . GLY A 1 332 ? -36.812 -4.516 -16.344 1 21.89 332 GLY A CA 1
ATOM 2593 C C . GLY A 1 332 ? -36.531 -3.055 -16.047 1 21.89 332 GLY A C 1
ATOM 2594 O O . GLY A 1 332 ? -36.875 -2.18 -16.859 1 21.89 332 GLY A O 1
ATOM 2595 N N . THR A 1 333 ? -36.688 -2.51 -14.844 1 21.17 333 THR A N 1
ATOM 2596 C CA . THR A 1 333 ? -36.938 -1.073 -14.93 1 21.17 333 THR A CA 1
ATOM 2597 C C . THR A 1 333 ? -35.625 -0.325 -15.156 1 21.17 333 THR A C 1
ATOM 2599 O O . THR A 1 333 ? -34.656 -0.52 -14.414 1 21.17 333 THR A O 1
ATOM 2602 N N . LYS A 1 334 ? -35.406 0.357 -16.297 1 24.28 334 LYS A N 1
ATOM 2603 C CA . LYS A 1 334 ? -34.562 1.275 -17.031 1 24.28 334 LYS A CA 1
ATOM 2604 C C . LYS A 1 334 ? -34.188 2.49 -16.188 1 24.28 334 LYS A C 1
ATOM 2606 O O . LYS A 1 334 ? -34.969 3.443 -16.094 1 24.28 334 LYS A O 1
ATOM 2611 N N . MET A 1 335 ? -33.844 2.389 -14.969 1 22.09 335 MET A N 1
ATOM 2612 C CA . MET A 1 335 ? -33.625 3.717 -14.414 1 22.09 335 MET A CA 1
ATOM 2613 C C . MET A 1 335 ? -32.531 4.453 -15.203 1 22.09 335 MET A C 1
ATOM 2615 O O . MET A 1 335 ? -31.547 3.857 -15.609 1 22.09 335 MET A O 1
ATOM 2619 N N . ALA A 1 336 ? -32.844 5.676 -15.641 1 21.62 336 ALA A N 1
ATOM 2620 C CA . ALA A 1 336 ? -32.094 6.609 -16.484 1 21.62 336 ALA A CA 1
ATOM 2621 C C . ALA A 1 336 ? -30.734 6.926 -15.891 1 21.62 336 ALA A C 1
ATOM 2623 O O . ALA A 1 336 ? -30.625 7.227 -14.695 1 21.62 336 ALA A O 1
ATOM 2624 N N . PRO A 1 337 ? -29.609 6.402 -16.359 1 23.42 337 PRO A N 1
ATOM 2625 C CA . PRO A 1 337 ? -28.188 6.633 -16.078 1 23.42 337 PRO A CA 1
ATOM 2626 C C . PRO A 1 337 ? -27.828 8.117 -16.016 1 23.42 337 PRO A C 1
ATOM 2628 O O . PRO A 1 337 ? -28.016 8.836 -17 1 23.42 337 PRO A O 1
ATOM 2631 N N . GLU A 1 338 ? -28.297 8.844 -15.055 1 22.98 338 GLU 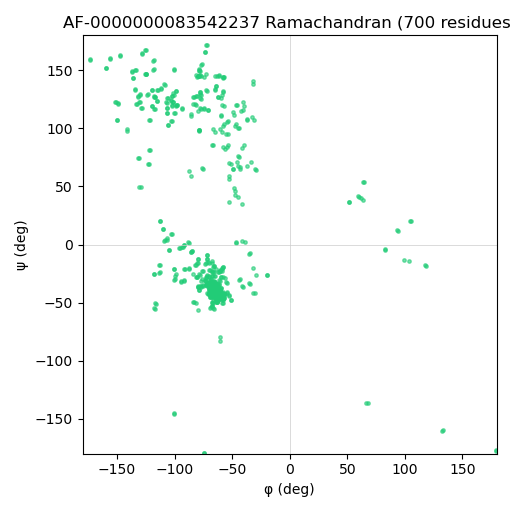A N 1
ATOM 2632 C CA . GLU A 1 338 ? -27.781 10.203 -15.188 1 22.98 338 GLU A CA 1
ATOM 2633 C C . GLU A 1 338 ? -26.281 10.203 -15.422 1 22.98 338 GLU A C 1
ATOM 2635 O O . GLU A 1 338 ? -25.531 9.578 -14.672 1 22.98 338 GLU A O 1
ATOM 2640 N N . SER A 1 339 ? -25.734 10.406 -16.656 1 22.48 339 SER A N 1
ATOM 2641 C CA . SER A 1 339 ? -24.5 10.492 -17.406 1 22.48 339 SER A CA 1
ATOM 2642 C C . SER A 1 339 ? -23.531 11.484 -16.781 1 22.48 339 SER A C 1
ATOM 2644 O O . SER A 1 339 ? -23.766 12.695 -16.812 1 22.48 339 SER A O 1
ATOM 2646 N N . PHE A 1 340 ? -23.141 11.359 -15.648 1 21.52 340 PHE A N 1
ATOM 2647 C CA . PHE A 1 340 ? -22.031 12.234 -15.32 1 21.52 340 PHE A CA 1
ATOM 2648 C C . PHE A 1 340 ? -20.984 12.227 -16.438 1 21.52 340 PHE A C 1
ATOM 2650 O O . PHE A 1 340 ? -20.516 11.164 -16.844 1 21.52 340 PHE A O 1
ATOM 2657 N N . SER A 1 341 ? -20.953 13.234 -17.328 1 23.34 341 SER A N 1
ATOM 2658 C CA . SER A 1 341 ? -20.219 13.43 -18.578 1 23.34 341 SER A CA 1
ATOM 2659 C C . SER A 1 341 ? -18.719 13.312 -18.375 1 23.34 341 SER A C 1
ATOM 2661 O O . SER A 1 341 ? -18.125 14.102 -17.625 1 23.34 341 SER A O 1
ATOM 2663 N N . LEU A 1 342 ? -18.203 12.289 -18.344 1 25.33 342 LEU A N 1
ATOM 2664 C CA . LEU A 1 342 ? -16.812 11.977 -18.641 1 25.33 342 LEU A CA 1
ATOM 2665 C C . LEU A 1 342 ? -16.281 12.852 -19.766 1 25.33 342 LEU A C 1
ATOM 2667 O O . LEU A 1 342 ? -15.102 12.758 -20.125 1 25.33 342 LEU A O 1
ATOM 2671 N N . GLN A 1 343 ? -17.109 13.641 -20.438 1 26.73 343 GLN A N 1
ATOM 2672 C CA . GLN A 1 343 ? -16.766 14.602 -21.484 1 26.73 343 GLN A CA 1
ATOM 2673 C C . GLN A 1 343 ? -15.938 15.758 -20.938 1 26.73 343 GLN A C 1
ATOM 2675 O O . GLN A 1 343 ? -15.008 16.234 -21.594 1 26.73 343 GLN A O 1
ATOM 2680 N N . GLN A 1 344 ? -16.281 16.25 -19.844 1 26.94 344 GLN A N 1
ATOM 2681 C CA . GLN A 1 344 ? -15.523 17.406 -19.375 1 26.94 344 GLN A CA 1
ATOM 2682 C C . GLN A 1 344 ? -14.102 17.016 -19 1 26.94 344 GLN A C 1
ATOM 2684 O O . GLN A 1 344 ? -13.156 17.766 -19.234 1 26.94 344 GLN A O 1
ATOM 2689 N N . PHE A 1 345 ? -13.891 15.875 -18.531 1 25.92 345 PHE A N 1
ATOM 2690 C CA . PHE A 1 345 ? -12.531 15.477 -18.188 1 25.92 345 PHE A CA 1
ATOM 2691 C C . PHE A 1 345 ? -11.703 15.242 -19.453 1 25.92 345 PHE A C 1
ATOM 2693 O O . PHE A 1 345 ? -10.523 15.617 -19.5 1 25.92 345 PHE A O 1
ATOM 2700 N N . GLU A 1 346 ? -12.203 14.797 -20.5 1 28.73 346 GLU A N 1
ATOM 2701 C CA . GLU A 1 346 ? -11.555 14.641 -21.797 1 28.73 346 GLU A CA 1
ATOM 2702 C C . GLU A 1 346 ? -11.164 16 -22.391 1 28.73 346 GLU A C 1
ATOM 2704 O O . GLU A 1 346 ? -10.18 16.109 -23.109 1 28.73 346 GLU A O 1
ATOM 2709 N N . ARG A 1 347 ? -11.984 16.984 -22.281 1 28.42 347 ARG A N 1
ATOM 2710 C CA . ARG A 1 347 ? -11.695 18.312 -22.844 1 28.42 347 ARG A CA 1
ATOM 2711 C C . ARG A 1 347 ? -10.398 18.875 -22.266 1 28.42 347 ARG A C 1
ATOM 2713 O O . ARG A 1 347 ? -9.617 19.5 -22.984 1 28.42 347 ARG A O 1
ATOM 2720 N N . ASP A 1 348 ? -10.266 18.781 -21.031 1 26.61 348 ASP A N 1
ATOM 2721 C CA . ASP A 1 348 ? -9.164 19.578 -20.484 1 26.61 348 ASP A CA 1
ATOM 2722 C C . ASP A 1 348 ? -7.824 18.891 -20.766 1 26.61 348 ASP A C 1
ATOM 2724 O O . ASP A 1 348 ? -6.801 19.578 -20.891 1 26.61 348 ASP A O 1
ATOM 2728 N N . ILE A 1 349 ? -7.723 17.625 -20.828 1 28.33 349 ILE A N 1
ATOM 2729 C CA . ILE A 1 349 ? -6.375 17.125 -21.094 1 28.33 349 ILE A CA 1
ATOM 2730 C C . ILE A 1 349 ? -6.086 17.188 -22.594 1 28.33 349 ILE A C 1
ATOM 2732 O O . ILE A 1 349 ? -4.93 17.125 -23.016 1 28.33 349 ILE A O 1
ATOM 2736 N N . GLY A 1 350 ? -7.062 17.109 -23.5 1 26.45 350 GLY A N 1
ATOM 2737 C CA . GLY A 1 350 ? -6.82 17.141 -24.938 1 26.45 350 GLY A CA 1
ATOM 2738 C C . GLY A 1 350 ? -6.379 18.5 -25.438 1 26.45 350 GLY A C 1
ATOM 2739 O O . GLY A 1 350 ? -6.051 18.656 -26.625 1 26.45 350 GLY A O 1
ATOM 2740 N N . ARG A 1 351 ? -6.973 19.625 -24.875 1 25.69 351 ARG A N 1
ATOM 2741 C CA . ARG A 1 351 ? -6.602 20.875 -25.531 1 25.69 351 ARG A CA 1
ATOM 2742 C C . ARG A 1 351 ? -5.121 21.172 -25.328 1 25.69 351 ARG A C 1
ATOM 2744 O O . ARG A 1 351 ? -4.586 22.109 -25.953 1 25.69 351 ARG A O 1
ATOM 2751 N N . LYS A 1 352 ? -4.422 20.703 -24.359 1 23.22 352 LYS A N 1
ATOM 2752 C CA . LYS A 1 352 ? -3.125 21.297 -24.641 1 23.22 352 LYS A CA 1
ATOM 2753 C C . LYS A 1 352 ? -2.271 20.391 -25.516 1 23.22 352 LYS A C 1
ATOM 2755 O O . LYS A 1 352 ? -2.215 19.188 -25.297 1 23.22 352 LYS A O 1
ATOM 2760 N N . MET B 1 1 ? -48.531 23.578 15.797 1 22.59 1 MET B N 1
ATOM 2761 C CA . MET B 1 1 ? -47.5 23.297 16.797 1 22.59 1 MET B CA 1
ATOM 2762 C C . MET B 1 1 ? -47.031 21.859 16.719 1 22.59 1 MET B C 1
ATOM 2764 O O . MET B 1 1 ? -47.406 21.016 17.531 1 22.59 1 MET B O 1
ATOM 2768 N N . LEU B 1 2 ? -47 21.203 15.625 1 26.91 2 LEU B N 1
ATOM 2769 C CA . LEU B 1 2 ? -46.812 19.781 15.359 1 26.91 2 LEU B CA 1
ATOM 2770 C C . LEU B 1 2 ? -45.406 19.328 15.781 1 26.91 2 LEU B C 1
ATOM 2772 O O . LEU B 1 2 ? -44.406 19.906 15.344 1 26.91 2 LEU B O 1
ATOM 2776 N N . SER B 1 3 ? -45.281 18.734 17.062 1 23.89 3 SER B N 1
ATOM 2777 C CA . SER B 1 3 ? -44.156 18.203 17.828 1 23.89 3 SER B CA 1
ATOM 2778 C C . SER B 1 3 ? -43.375 17.156 17.031 1 23.89 3 SER B C 1
ATOM 2780 O O . SER B 1 3 ? -43.969 16.188 16.547 1 23.89 3 SER B O 1
ATOM 2782 N N . ILE B 1 4 ? -42.469 17.516 16.234 1 29.33 4 ILE B N 1
ATOM 2783 C CA . ILE B 1 4 ? -41.594 16.625 15.484 1 29.33 4 ILE B CA 1
ATOM 2784 C C . ILE B 1 4 ? -40.906 15.656 16.453 1 29.33 4 ILE B C 1
ATOM 2786 O O . ILE B 1 4 ? -40.219 16.078 17.391 1 29.33 4 ILE B O 1
ATOM 2790 N N . PRO B 1 5 ? -41.438 14.398 16.688 1 29.25 5 PRO B N 1
ATOM 2791 C CA . PRO B 1 5 ? -40.906 13.422 17.641 1 29.25 5 PRO B CA 1
ATOM 2792 C C . PRO B 1 5 ? -39.406 13.211 17.516 1 29.25 5 PRO B C 1
ATOM 2794 O O . PRO B 1 5 ? -38.844 13.289 16.406 1 29.25 5 PRO B O 1
ATOM 2797 N N . THR B 1 6 ? -38.594 13.625 18.484 1 27.12 6 THR B N 1
ATOM 2798 C CA . THR B 1 6 ? -37.188 13.445 18.797 1 27.12 6 THR B CA 1
ATOM 2799 C C . THR B 1 6 ? -36.781 11.969 18.734 1 27.12 6 THR B C 1
ATOM 2801 O O . THR B 1 6 ? -37.281 11.156 19.516 1 27.12 6 THR B O 1
ATOM 2804 N N . MET B 1 7 ? -36.812 11.336 17.609 1 26.28 7 MET B N 1
ATOM 2805 C CA . MET B 1 7 ? -36.344 9.961 17.594 1 26.28 7 MET B CA 1
ATOM 2806 C C . MET B 1 7 ? -35.031 9.836 18.375 1 26.28 7 MET B C 1
ATOM 2808 O O . MET B 1 7 ? -34 10.344 17.953 1 26.28 7 MET B O 1
ATOM 2812 N N . LYS B 1 8 ? -35.031 9.852 19.719 1 31.23 8 LYS B N 1
ATOM 2813 C CA . LYS B 1 8 ? -34.031 9.414 20.688 1 31.23 8 LYS B CA 1
ATOM 2814 C C . LYS B 1 8 ? -33.375 8.117 20.234 1 31.23 8 LYS B C 1
ATOM 2816 O O . LYS B 1 8 ? -34.031 7.094 20.078 1 31.23 8 LYS B O 1
ATOM 2821 N N . ALA B 1 9 ? -32.438 8.164 19.484 1 32.62 9 ALA B N 1
ATOM 2822 C CA . ALA B 1 9 ? -31.578 7.023 19.172 1 32.62 9 ALA B CA 1
ATOM 2823 C C . ALA B 1 9 ? -31.234 6.234 20.422 1 32.62 9 ALA B C 1
ATOM 2825 O O . ALA B 1 9 ? -30.406 6.676 21.234 1 32.62 9 ALA B O 1
ATOM 2826 N N . ASN B 1 10 ? -32.125 5.594 21.109 1 32.78 10 ASN B N 1
ATOM 2827 C CA . ASN B 1 10 ? -32.031 4.617 22.203 1 32.78 10 ASN B CA 1
ATOM 2828 C C . ASN B 1 10 ? -31.031 3.506 21.875 1 32.78 10 ASN B C 1
ATOM 2830 O O . ASN B 1 10 ? -31.391 2.531 21.203 1 32.78 10 ASN B O 1
ATOM 2834 N N . ALA B 1 11 ? -29.922 3.775 21.453 1 38.03 11 ALA B N 1
ATOM 2835 C CA . ALA B 1 11 ? -28.828 2.809 21.438 1 38.03 11 ALA B CA 1
ATOM 2836 C C . ALA B 1 11 ? -28.797 2 22.734 1 38.03 11 ALA B C 1
ATOM 2838 O O . ALA B 1 11 ? -27.984 2.271 23.609 1 38.03 11 ALA B O 1
ATOM 2839 N N . GLU B 1 12 ? -29.828 1.664 23.344 1 39.03 12 GLU B N 1
ATOM 2840 C CA . GLU B 1 12 ? -29.812 0.62 24.359 1 39.03 12 GLU B CA 1
ATOM 2841 C C . GLU B 1 12 ? -29.172 -0.656 23.828 1 39.03 12 GLU B C 1
ATOM 2843 O O . GLU B 1 12 ? -29.734 -1.341 22.984 1 39.03 12 GLU B O 1
ATOM 2848 N N . MET B 1 13 ? -27.875 -0.618 23.609 1 43.5 13 MET B N 1
ATOM 2849 C CA . MET B 1 13 ? -27.203 -1.894 23.328 1 43.5 13 MET B CA 1
ATOM 2850 C C . MET B 1 13 ? -27.812 -3.01 24.188 1 43.5 13 MET B C 1
ATOM 2852 O O . MET B 1 13 ? -28 -2.848 25.391 1 43.5 13 MET B O 1
ATOM 2856 N N . ASN B 1 14 ? -28.531 -3.848 23.641 1 47.62 14 ASN B N 1
ATOM 2857 C CA . ASN B 1 14 ? -29.094 -5.035 24.266 1 47.62 14 ASN B CA 1
ATOM 2858 C C . ASN B 1 14 ? -28.094 -5.719 25.203 1 47.62 14 ASN B C 1
ATOM 2860 O O . ASN B 1 14 ? -26.938 -5.922 24.828 1 47.62 14 ASN B O 1
ATOM 2864 N N . PRO B 1 15 ? -28.359 -5.766 26.469 1 55.72 15 PRO B N 1
ATOM 2865 C CA . PRO B 1 15 ? -27.516 -6.426 27.453 1 55.72 15 PRO B CA 1
ATOM 2866 C C . PRO B 1 15 ? -26.844 -7.691 26.922 1 55.72 15 PRO B C 1
ATOM 2868 O O . PRO B 1 15 ? -25.719 -8.008 27.281 1 55.72 15 PRO B O 1
ATOM 2871 N N . GLU B 1 16 ? -27.469 -8.305 26.141 1 53.25 16 GLU B N 1
ATOM 2872 C CA . GLU B 1 16 ? -26.938 -9.531 25.562 1 53.25 16 GLU B CA 1
ATOM 2873 C C . GLU B 1 16 ? -25.766 -9.242 24.641 1 53.25 16 GLU B C 1
ATOM 2875 O O . GLU B 1 16 ? -24.781 -9.992 24.594 1 53.25 16 GLU B O 1
ATOM 2880 N N . MET B 1 17 ? -25.922 -8.18 24.016 1 53.5 17 MET B N 1
ATOM 2881 C CA . MET B 1 17 ? -24.844 -7.816 23.109 1 53.5 17 MET B CA 1
ATOM 2882 C C . MET B 1 17 ? -23.594 -7.414 23.891 1 53.5 17 MET B C 1
ATOM 2884 O O . MET B 1 17 ? -22.469 -7.699 23.469 1 53.5 17 MET B O 1
ATOM 2888 N N . GLU B 1 18 ? -23.891 -6.945 25.062 1 56.97 18 GLU B N 1
ATOM 2889 C CA . GLU B 1 18 ? -22.797 -6.555 25.938 1 56.97 18 GLU B CA 1
ATOM 2890 C C . GLU B 1 18 ? -22.047 -7.773 26.484 1 56.97 18 GLU B C 1
ATOM 2892 O O . GLU B 1 18 ? -20.828 -7.781 26.531 1 56.97 18 GLU B O 1
ATOM 2897 N N . TRP B 1 19 ? -22.844 -8.727 26.828 1 57.22 19 TRP B N 1
ATOM 2898 C CA . TRP B 1 19 ? -22.219 -9.914 27.391 1 57.22 19 TRP B CA 1
ATOM 2899 C C . TRP B 1 19 ? -21.422 -10.664 26.344 1 57.22 19 TRP B C 1
ATOM 2901 O O . TRP B 1 19 ? -20.328 -11.172 26.625 1 57.22 19 TRP B O 1
ATOM 2911 N N . ARG B 1 20 ? -21.906 -10.648 25.219 1 58 20 ARG B N 1
ATOM 2912 C CA . ARG B 1 20 ? -21.203 -11.336 24.141 1 58 20 ARG B CA 1
ATOM 2913 C C . ARG B 1 20 ? -19.906 -10.609 23.797 1 58 20 ARG B C 1
ATOM 2915 O O . ARG B 1 20 ? -18.875 -11.25 23.531 1 58 20 ARG B O 1
ATOM 2922 N N . SER B 1 21 ? -20.062 -9.367 23.891 1 58.28 21 SER B N 1
ATOM 2923 C CA . SER B 1 21 ? -18.875 -8.57 23.625 1 58.28 21 SER B CA 1
ATOM 2924 C C . SER B 1 21 ? -17.828 -8.758 24.719 1 58.28 21 SER B C 1
ATOM 2926 O O . SER B 1 21 ? -16.625 -8.844 24.422 1 58.28 21 SER B O 1
ATOM 2928 N N . LEU B 1 22 ? -18.391 -8.805 25.875 1 59.12 22 LEU B N 1
ATOM 2929 C CA . LEU B 1 22 ? -17.469 -9.008 26.984 1 59.12 22 LEU B CA 1
ATOM 2930 C C . LEU B 1 22 ? -16.859 -10.398 26.953 1 59.12 22 LEU B C 1
ATOM 2932 O O . LEU B 1 22 ? -15.656 -10.555 27.203 1 59.12 22 LEU B O 1
ATOM 2936 N N . ALA B 1 23 ? -17.641 -11.352 26.719 1 59.94 23 ALA B N 1
ATOM 2937 C CA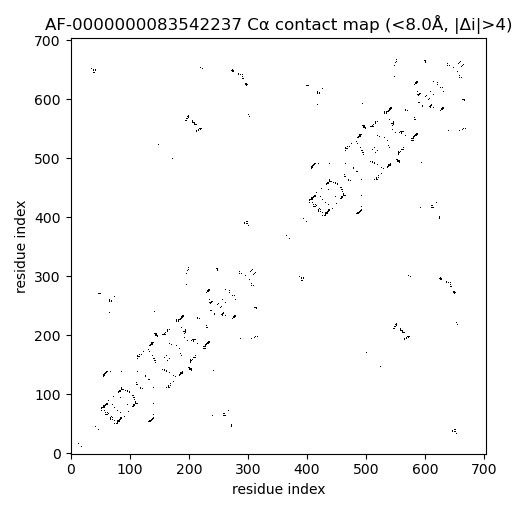 . ALA B 1 23 ? -17.125 -12.711 26.578 1 59.94 23 ALA B CA 1
ATOM 2938 C C . ALA B 1 23 ? -16.125 -12.812 25.438 1 59.94 23 ALA B C 1
ATOM 2940 O O . ALA B 1 23 ? -15.094 -13.477 25.562 1 59.94 23 ALA B O 1
ATOM 2941 N N . ALA B 1 24 ? -16.453 -12.109 24.484 1 59.53 24 ALA B N 1
ATOM 2942 C CA . ALA B 1 24 ? -15.547 -12.117 23.328 1 59.53 24 ALA B CA 1
ATOM 2943 C C . ALA B 1 24 ? -14.219 -11.445 23.672 1 59.53 24 ALA B C 1
ATOM 2945 O O . ALA B 1 24 ? -13.156 -11.922 23.266 1 59.53 24 ALA B O 1
ATOM 2946 N N . LEU B 1 25 ? -14.352 -10.516 24.469 1 61.22 25 LEU B N 1
ATOM 2947 C CA . LEU B 1 25 ? -13.141 -9.82 24.891 1 61.22 25 LEU B CA 1
ATOM 2948 C C . LEU B 1 25 ? -12.297 -10.711 25.797 1 61.22 25 LEU B C 1
ATOM 2950 O O . LEU B 1 25 ? -11.062 -10.711 25.703 1 61.22 25 LEU B O 1
ATOM 2954 N N . LEU B 1 26 ? -13.008 -11.359 26.656 1 62.16 26 LEU B N 1
ATOM 2955 C CA . LEU B 1 26 ? -12.297 -12.234 27.562 1 62.16 26 LEU B CA 1
ATOM 2956 C C . LEU B 1 26 ? -11.711 -13.438 26.828 1 62.16 26 LEU B C 1
ATOM 2958 O O . LEU B 1 26 ? -10.633 -13.922 27.188 1 62.16 26 LEU B O 1
ATOM 2962 N N . LEU B 1 27 ? -12.375 -13.766 25.859 1 66.75 27 LEU B N 1
ATOM 2963 C CA . LEU B 1 27 ? -11.953 -14.945 25.125 1 66.75 27 LEU B CA 1
ATOM 2964 C C . LEU B 1 27 ? -10.891 -14.594 24.078 1 66.75 27 LEU B C 1
ATOM 2966 O O . LEU B 1 27 ? -10.172 -15.469 23.594 1 66.75 27 LEU B O 1
ATOM 2970 N N . PHE B 1 28 ? -10.703 -13.297 24 1 66.62 28 PHE B N 1
ATOM 2971 C CA . PHE B 1 28 ? -9.812 -12.828 22.953 1 66.62 28 PHE B CA 1
ATOM 2972 C C . PHE B 1 28 ? -8.375 -13.273 23.219 1 66.62 28 PHE B C 1
ATOM 2974 O O . PHE B 1 28 ? -7.727 -13.852 22.344 1 66.62 28 PHE B O 1
ATOM 2981 N N . PRO B 1 29 ? -7.93 -13.039 24.422 1 65.69 29 PRO B N 1
ATOM 2982 C CA . PRO B 1 29 ? -6.559 -13.492 24.672 1 65.69 29 PRO B CA 1
ATOM 2983 C C . PRO B 1 29 ? -6.398 -15 24.547 1 65.69 29 PRO B C 1
ATOM 2985 O O . PRO B 1 29 ? -5.367 -15.484 24.078 1 65.69 29 PRO B O 1
ATOM 2988 N N . VAL B 1 30 ? -7.449 -15.633 24.984 1 69.62 30 VAL B N 1
ATOM 2989 C CA . VAL B 1 30 ? -7.414 -17.094 24.906 1 69.62 30 VAL B CA 1
ATOM 2990 C C . VAL B 1 30 ? -7.422 -17.531 23.438 1 69.62 30 VAL B C 1
ATOM 2992 O O . VAL B 1 30 ? -6.68 -18.422 23.047 1 69.62 30 VAL B O 1
ATOM 2995 N N . GLN B 1 31 ? -8.242 -16.906 22.734 1 65.06 31 GLN B N 1
ATOM 2996 C CA . GLN B 1 31 ? -8.297 -17.203 21.312 1 65.06 31 GLN B CA 1
ATOM 2997 C C . GLN B 1 31 ? -6.977 -16.859 20.625 1 65.06 31 GLN B C 1
ATOM 2999 O O . GLN B 1 31 ? -6.5 -17.625 19.766 1 65.06 31 GLN B O 1
ATOM 3004 N N . MET B 1 32 ? -6.449 -15.781 21.109 1 66.31 32 MET B N 1
ATOM 3005 C CA . MET B 1 32 ? -5.164 -15.383 20.547 1 66.31 32 MET B CA 1
ATOM 3006 C C . MET B 1 32 ? -4.09 -16.422 20.875 1 66.31 32 MET B C 1
ATOM 3008 O O . MET B 1 32 ? -3.291 -16.781 20.016 1 66.31 32 MET B O 1
ATOM 3012 N N . ALA B 1 33 ? -4.129 -16.797 22.125 1 67.5 33 ALA B N 1
ATOM 3013 C CA . ALA B 1 33 ? -3.164 -17.812 22.547 1 67.5 33 ALA B CA 1
ATOM 3014 C C . ALA B 1 33 ? -3.363 -19.125 21.766 1 67.5 33 ALA B C 1
ATOM 3016 O O . ALA B 1 33 ? -2.393 -19.75 21.344 1 67.5 33 ALA B O 1
ATOM 3017 N N . PHE B 1 34 ? -4.547 -19.484 21.609 1 70 34 PHE B N 1
ATOM 3018 C CA . PHE B 1 34 ? -4.867 -20.688 20.859 1 70 34 PHE B CA 1
ATOM 3019 C C . PHE B 1 34 ? -4.312 -20.609 19.438 1 70 34 PHE B C 1
ATOM 3021 O O . PHE B 1 34 ? -3.678 -21.547 18.953 1 70 34 PHE B O 1
ATOM 3028 N N . TYR B 1 35 ? -4.445 -19.484 18.859 1 65 35 TYR B N 1
ATOM 3029 C CA . TYR B 1 35 ? -4.012 -19.359 17.469 1 65 35 TYR B CA 1
ATOM 3030 C C . TYR B 1 35 ? -2.492 -19.297 17.375 1 65 35 TYR B C 1
ATOM 3032 O O . TYR B 1 35 ? -1.903 -19.812 16.422 1 65 35 TYR B O 1
ATOM 3040 N N . VAL B 1 36 ? -1.915 -18.703 18.312 1 64.94 36 VAL B N 1
ATOM 3041 C CA . VAL B 1 36 ? -0.457 -18.672 18.344 1 64.94 36 VAL B CA 1
ATOM 3042 C C . VAL B 1 36 ? 0.094 -20.078 18.5 1 64.94 36 VAL B C 1
ATOM 3044 O O . VAL B 1 36 ? 1.043 -20.469 17.812 1 64.94 36 VAL B O 1
ATOM 3047 N N . VAL B 1 37 ? -0.559 -20.844 19.375 1 70.62 37 VAL B N 1
ATOM 3048 C CA . VAL B 1 37 ? -0.13 -22.219 19.594 1 70.62 37 VAL B CA 1
ATOM 3049 C C . VAL B 1 37 ? -0.379 -23.047 18.328 1 70.62 37 VAL B C 1
ATOM 3051 O O . VAL B 1 37 ? 0.477 -23.828 17.922 1 70.62 37 VAL B O 1
ATOM 3054 N N . LYS B 1 38 ? -1.478 -22.859 17.812 1 69.75 38 LYS B N 1
ATOM 3055 C CA . LYS B 1 38 ? -1.804 -23.578 16.578 1 69.75 38 LYS B CA 1
ATOM 3056 C C . LYS B 1 38 ? -0.812 -23.25 15.469 1 69.75 38 LYS B C 1
ATOM 3058 O O . LYS B 1 38 ? -0.378 -24.141 14.727 1 69.75 38 LYS B O 1
ATOM 3063 N N . ALA B 1 39 ? -0.49 -22.047 15.352 1 65.88 39 ALA B N 1
ATOM 3064 C CA . ALA B 1 39 ? 0.49 -21.625 14.359 1 65.88 39 ALA B CA 1
ATOM 3065 C C . ALA B 1 39 ? 1.855 -22.25 14.633 1 65.88 39 ALA B C 1
ATOM 3067 O O . ALA B 1 39 ? 2.541 -22.688 13.703 1 65.88 39 ALA B O 1
ATOM 3068 N N . ALA B 1 40 ? 2.146 -22.281 15.836 1 66.56 40 ALA B N 1
ATOM 3069 C CA . ALA B 1 40 ? 3.422 -22.875 16.219 1 66.56 40 ALA B CA 1
ATOM 3070 C C . ALA B 1 40 ? 3.447 -24.375 15.906 1 66.56 40 ALA B C 1
ATOM 3072 O O . ALA B 1 40 ? 4.445 -24.891 15.398 1 66.56 40 ALA B O 1
ATOM 3073 N N . VAL B 1 41 ? 2.371 -25.031 16.156 1 72.44 41 VAL B N 1
ATOM 3074 C CA . VAL B 1 41 ? 2.262 -26.453 15.891 1 72.44 41 VAL B CA 1
ATOM 3075 C C . VAL B 1 41 ? 2.307 -26.703 14.383 1 72.44 41 VAL B C 1
ATOM 3077 O O . VAL B 1 41 ? 2.947 -27.656 13.922 1 72.44 41 VAL B O 1
ATOM 3080 N N . SER B 1 42 ? 1.654 -25.812 13.641 1 69.31 42 SER B N 1
ATOM 3081 C CA . SER B 1 42 ? 1.611 -25.969 12.195 1 69.31 42 SER B CA 1
ATOM 3082 C C . SER B 1 42 ? 2.996 -25.781 11.578 1 69.31 42 SER B C 1
ATOM 3084 O O . SER B 1 42 ? 3.289 -26.359 10.523 1 69.31 42 SER B O 1
ATOM 3086 N N . LEU B 1 43 ? 3.742 -24.953 12.211 1 66.38 43 LEU B N 1
ATOM 3087 C CA . LEU B 1 43 ? 5.109 -24.781 11.742 1 66.38 43 LEU B CA 1
ATOM 3088 C C . LEU B 1 43 ? 5.914 -26.062 11.898 1 66.38 43 LEU B C 1
ATOM 3090 O O . LEU B 1 43 ? 6.828 -26.328 11.109 1 66.38 43 LEU B O 1
ATOM 3094 N N . LEU B 1 44 ? 5.438 -26.75 12.844 1 70.69 44 LEU B N 1
ATOM 3095 C CA . LEU B 1 44 ? 6.184 -27.969 13.141 1 70.69 44 LEU B CA 1
ATOM 3096 C C . LEU B 1 44 ? 5.629 -29.156 12.352 1 70.69 44 LEU B C 1
ATOM 3098 O O . LEU B 1 44 ? 6.32 -30.156 12.164 1 70.69 44 LEU B O 1
ATOM 3102 N N . LEU B 1 45 ? 4.402 -29.016 11.922 1 72.69 45 LEU B N 1
ATOM 3103 C CA . LEU B 1 45 ? 3.814 -30.125 11.18 1 72.69 45 LEU B CA 1
ATOM 3104 C C . LEU B 1 45 ? 4 -29.938 9.68 1 72.69 45 LEU B C 1
ATOM 3106 O O . LEU B 1 45 ? 3.652 -28.891 9.133 1 72.69 45 LEU B O 1
ATOM 3110 N N . PRO B 1 46 ? 4.703 -30.797 9.086 1 69.56 46 PRO B N 1
ATOM 3111 C CA . PRO B 1 46 ? 4.914 -30.688 7.641 1 69.56 46 PRO B CA 1
ATOM 3112 C C . PRO B 1 46 ? 3.605 -30.672 6.855 1 69.56 46 PRO B C 1
ATOM 3114 O O . PRO B 1 46 ? 2.709 -31.469 7.133 1 69.56 46 PRO B O 1
ATOM 3117 N N . ALA B 1 47 ? 3.303 -29.625 6.109 1 76 47 ALA B N 1
ATOM 3118 C CA . ALA B 1 47 ? 2.127 -29.578 5.246 1 76 47 ALA B CA 1
ATOM 3119 C C . ALA B 1 47 ? 2.297 -30.484 4.031 1 76 47 ALA B C 1
ATOM 3121 O O . ALA B 1 47 ? 3.395 -30.594 3.482 1 76 47 ALA B O 1
ATOM 3122 N N . ARG B 1 48 ? 1.287 -31.297 3.729 1 84.38 48 ARG B N 1
ATOM 3123 C CA . ARG B 1 48 ? 1.316 -32.156 2.549 1 84.38 48 ARG B CA 1
ATOM 3124 C C . ARG B 1 48 ? 1.016 -31.359 1.283 1 84.38 48 ARG B C 1
ATOM 3126 O O . ARG B 1 48 ? -0.056 -30.75 1.16 1 84.38 48 ARG B O 1
ATOM 3133 N N . PRO B 1 49 ? 1.95 -31.312 0.439 1 91.19 49 PRO B N 1
ATOM 3134 C CA . PRO B 1 49 ? 1.725 -30.562 -0.803 1 91.19 49 PRO B CA 1
ATOM 3135 C C . PRO B 1 49 ? 0.625 -31.188 -1.666 1 91.19 49 PRO B C 1
ATOM 3137 O O . PRO B 1 49 ? 0.543 -32.406 -1.789 1 91.19 49 PRO B O 1
ATOM 3140 N N . ARG B 1 50 ? -0.213 -30.406 -2.117 1 92.12 50 ARG B N 1
ATOM 3141 C CA . ARG B 1 50 ? -1.267 -30.906 -2.998 1 92.12 50 ARG B CA 1
ATOM 3142 C C . ARG B 1 50 ? -0.729 -31.156 -4.402 1 92.12 50 ARG B C 1
ATOM 3144 O O . ARG B 1 50 ? 0.281 -30.578 -4.801 1 92.12 50 ARG B O 1
ATOM 3151 N N . GLU B 1 51 ? -1.41 -32.062 -5.078 1 95.25 51 GLU B N 1
ATOM 3152 C CA . GLU B 1 51 ? -1.07 -32.344 -6.465 1 95.25 51 GLU B CA 1
ATOM 3153 C C . GLU B 1 51 ? -1.619 -31.281 -7.41 1 95.25 51 GLU B C 1
ATOM 3155 O O . GLU B 1 51 ? -2.678 -30.703 -7.156 1 95.25 51 GLU B O 1
ATOM 3160 N N . LEU B 1 52 ? -0.915 -31.109 -8.492 1 97.44 52 LEU B N 1
ATOM 3161 C CA . LEU B 1 52 ? -1.291 -30.062 -9.43 1 97.44 52 LEU B CA 1
ATOM 3162 C C . LEU B 1 52 ? -1.839 -30.656 -10.727 1 97.44 52 LEU B C 1
ATOM 3164 O O . LEU B 1 52 ? -2.053 -29.922 -11.703 1 97.44 52 LEU B O 1
ATOM 3168 N N . SER B 1 53 ? -2.143 -31.922 -10.719 1 96.25 53 SER B N 1
ATOM 3169 C CA . SER B 1 53 ? -2.49 -32.656 -11.938 1 96.25 53 SER B CA 1
ATOM 3170 C C . SER B 1 53 ? -3.822 -32.156 -12.508 1 96.25 53 SER B C 1
ATOM 3172 O O . SER B 1 53 ? -4.133 -32.438 -13.672 1 96.25 53 SER B O 1
ATOM 3174 N N . ARG B 1 54 ? -4.617 -31.438 -11.75 1 96 54 ARG B N 1
ATOM 3175 C CA . ARG B 1 54 ? -5.906 -30.953 -12.227 1 96 54 ARG B CA 1
ATOM 3176 C C . ARG B 1 54 ? -5.871 -29.438 -12.461 1 96 54 ARG B C 1
ATOM 3178 O O . ARG B 1 54 ? -6.883 -28.844 -12.836 1 96 54 ARG B O 1
ATOM 3185 N N . ASP B 1 55 ? -4.758 -28.891 -12.281 1 98.44 55 ASP B N 1
ATOM 3186 C CA . ASP B 1 55 ? -4.703 -27.422 -12.258 1 98.44 55 ASP B CA 1
ATOM 3187 C C . ASP B 1 55 ? -4.25 -26.875 -13.609 1 98.44 55 ASP B C 1
ATOM 3189 O O . ASP B 1 55 ? -3.312 -27.391 -14.219 1 98.44 55 ASP B O 1
ATOM 3193 N N . THR B 1 56 ? -4.965 -25.906 -14.102 1 98.75 56 THR B N 1
ATOM 3194 C CA . THR B 1 56 ? -4.543 -25.047 -15.195 1 98.75 56 THR B CA 1
ATOM 3195 C C . THR B 1 56 ? -3.984 -23.734 -14.656 1 98.75 56 THR B C 1
ATOM 3197 O O . THR B 1 56 ? -4.699 -22.969 -14 1 98.75 56 THR B O 1
ATOM 3200 N N . VAL B 1 57 ? -2.727 -23.484 -14.984 1 98.88 57 VAL B N 1
ATOM 3201 C CA . VAL B 1 57 ? -2.014 -22.359 -14.383 1 98.88 57 VAL B CA 1
ATOM 3202 C C . VAL B 1 57 ? -1.841 -21.234 -15.406 1 98.88 57 VAL B C 1
ATOM 3204 O O . VAL B 1 57 ? -1.335 -21.469 -16.516 1 98.88 57 VAL B O 1
ATOM 3207 N N . LEU B 1 58 ? -2.34 -20.062 -15.094 1 98.94 58 LEU B N 1
ATOM 3208 C CA . LEU B 1 58 ? -2.086 -18.891 -15.906 1 98.94 58 LEU B CA 1
ATOM 3209 C C . LEU B 1 58 ? -1.088 -17.953 -15.219 1 98.94 58 LEU B C 1
ATOM 3211 O O . LEU B 1 58 ? -1.271 -17.594 -14.055 1 98.94 58 LEU B O 1
ATOM 3215 N N . ILE B 1 59 ? -0.036 -17.609 -15.914 1 98.88 59 ILE B N 1
ATOM 3216 C CA . ILE B 1 59 ? 1.018 -16.75 -15.375 1 98.88 59 ILE B CA 1
ATOM 3217 C C . ILE B 1 59 ? 1.133 -15.484 -16.219 1 98.88 59 ILE B C 1
ATOM 3219 O O . ILE B 1 59 ? 1.424 -15.547 -17.422 1 98.88 59 ILE B O 1
ATOM 3223 N N . THR B 1 60 ? 0.914 -14.32 -15.602 1 98.56 60 THR B N 1
ATOM 3224 C CA . THR B 1 60 ? 1.179 -13.062 -16.297 1 98.56 60 THR B CA 1
ATOM 3225 C C . THR B 1 60 ? 2.67 -12.734 -16.266 1 98.56 60 THR B C 1
ATOM 3227 O O . THR B 1 60 ? 3.352 -13.008 -15.273 1 98.56 60 THR B O 1
ATOM 3230 N N . GLY B 1 61 ? 3.143 -12.141 -17.328 1 96.94 61 GLY B N 1
ATOM 3231 C CA . GLY B 1 61 ? 4.578 -11.93 -17.422 1 96.94 61 GLY B CA 1
ATOM 3232 C C . GLY B 1 61 ? 5.371 -13.227 -17.469 1 96.94 61 GLY B C 1
ATOM 3233 O O . GLY B 1 61 ? 6.414 -13.336 -16.812 1 96.94 61 GLY B O 1
ATOM 3234 N N . GLY B 1 62 ? 4.824 -14.164 -18.156 1 96.69 62 GLY B N 1
ATOM 3235 C CA . GLY B 1 62 ? 5.391 -15.5 -18.109 1 96.69 62 GLY B CA 1
ATOM 3236 C C . GLY B 1 62 ? 6.492 -15.719 -19.125 1 96.69 62 GLY B C 1
ATOM 3237 O O . GLY B 1 62 ? 7.094 -16.797 -19.172 1 96.69 62 GLY B O 1
ATOM 3238 N N . GLY B 1 63 ? 6.844 -14.727 -19.906 1 94.19 63 GLY B N 1
ATOM 3239 C CA . GLY B 1 63 ? 7.797 -14.906 -20.984 1 94.19 63 GLY B CA 1
ATOM 3240 C C . GLY B 1 63 ? 9.234 -14.734 -20.547 1 94.19 63 GLY B C 1
ATOM 3241 O O . GLY B 1 63 ? 10.156 -15.172 -21.234 1 94.19 63 GLY B O 1
ATOM 3242 N N . ARG B 1 64 ? 9.492 -14.07 -19.438 1 91.62 64 ARG B N 1
ATOM 3243 C CA . ARG B 1 64 ? 10.859 -13.805 -18.984 1 91.62 64 ARG B CA 1
ATOM 3244 C C . ARG B 1 64 ? 10.945 -13.789 -17.469 1 91.62 64 ARG B C 1
ATOM 3246 O O . ARG B 1 64 ? 9.922 -13.82 -16.781 1 91.62 64 ARG B O 1
ATOM 3253 N N . GLY B 1 65 ? 12.164 -13.906 -17 1 91.94 65 GLY B N 1
ATOM 3254 C CA . GLY B 1 65 ? 12.445 -13.68 -15.586 1 91.94 65 GLY B CA 1
ATOM 3255 C C . GLY B 1 65 ? 11.805 -14.719 -14.68 1 91.94 65 GLY B C 1
ATOM 3256 O O . GLY B 1 65 ? 11.867 -15.914 -14.961 1 91.94 65 GLY B O 1
ATOM 3257 N N . ILE B 1 66 ? 11.234 -14.211 -13.602 1 94.75 66 ILE B N 1
ATOM 3258 C CA . ILE B 1 66 ? 10.625 -15.086 -12.602 1 94.75 66 ILE B CA 1
ATOM 3259 C C . ILE B 1 66 ? 9.438 -15.828 -13.211 1 94.75 66 ILE B C 1
ATOM 3261 O O . ILE B 1 66 ? 9.242 -17.016 -12.945 1 94.75 66 ILE B O 1
ATOM 3265 N N . GLY B 1 67 ? 8.68 -15.133 -14.07 1 97.25 67 GLY B N 1
ATOM 3266 C CA . GLY B 1 67 ? 7.508 -15.719 -14.695 1 97.25 67 GLY B CA 1
ATOM 3267 C C . GLY B 1 67 ? 7.824 -16.953 -15.516 1 97.25 67 GLY B C 1
ATOM 3268 O O . GLY B 1 67 ? 7.102 -17.953 -15.445 1 97.25 67 GLY B O 1
ATOM 3269 N N . ARG B 1 68 ? 8.875 -16.828 -16.234 1 96.88 68 ARG B N 1
ATOM 3270 C CA . ARG B 1 68 ? 9.297 -17.953 -17.047 1 96.88 68 ARG B CA 1
ATOM 3271 C C . ARG B 1 68 ? 9.695 -19.141 -16.172 1 96.88 68 ARG B C 1
ATOM 3273 O O . ARG B 1 68 ? 9.328 -20.281 -16.453 1 96.88 68 ARG B O 1
ATOM 3280 N N . HIS B 1 69 ? 10.383 -18.891 -15.094 1 97.25 69 HIS B N 1
ATOM 3281 C CA . HIS B 1 69 ? 10.805 -19.938 -14.172 1 97.25 69 HIS B CA 1
ATOM 3282 C C . HIS B 1 69 ? 9.617 -20.531 -13.422 1 97.25 69 HIS B C 1
ATOM 3284 O O . HIS B 1 69 ? 9.602 -21.719 -13.102 1 97.25 69 HIS B O 1
ATOM 3290 N N . LEU B 1 70 ? 8.617 -19.703 -13.148 1 98.5 70 LEU B N 1
ATOM 3291 C CA . LEU B 1 70 ? 7.395 -20.203 -12.531 1 98.5 70 LEU B CA 1
ATOM 3292 C C . LEU B 1 70 ? 6.691 -21.203 -13.438 1 98.5 70 LEU B C 1
ATOM 3294 O O . LEU B 1 70 ? 6.27 -22.266 -12.984 1 98.5 70 LEU B O 1
ATOM 3298 N N . ALA B 1 71 ? 6.59 -20.812 -14.703 1 98.56 71 ALA B N 1
ATOM 3299 C CA . ALA B 1 71 ? 5.957 -21.703 -15.672 1 98.56 71 ALA B CA 1
ATOM 3300 C C . ALA B 1 71 ? 6.668 -23.062 -15.727 1 98.56 71 ALA B C 1
ATOM 3302 O O . ALA B 1 71 ? 6.02 -24.109 -15.703 1 98.56 71 ALA B O 1
ATOM 3303 N N . GLN B 1 72 ? 7.98 -23.016 -15.742 1 98.25 72 GLN B N 1
ATOM 3304 C CA . GLN B 1 72 ? 8.781 -24.234 -15.789 1 98.25 72 GLN B CA 1
ATOM 3305 C C . GLN B 1 72 ? 8.578 -25.062 -14.523 1 98.25 72 GLN B C 1
ATOM 3307 O O . GLN B 1 72 ? 8.422 -26.281 -14.594 1 98.25 72 GLN B O 1
ATOM 3312 N N . GLU B 1 73 ? 8.555 -24.375 -13.414 1 98.44 73 GLU B N 1
ATOM 3313 C CA . GLU B 1 73 ? 8.438 -25.078 -12.141 1 98.44 73 GLU B CA 1
ATOM 3314 C C . GLU B 1 73 ? 7.062 -25.734 -11.992 1 98.44 73 GLU B C 1
ATOM 3316 O O . GLU B 1 73 ? 6.953 -26.875 -11.523 1 98.44 73 GLU B O 1
ATOM 3321 N N . PHE B 1 74 ? 5.98 -25.047 -12.375 1 98.69 74 PHE B N 1
ATOM 3322 C CA . PHE B 1 74 ? 4.645 -25.625 -12.336 1 98.69 74 PHE B CA 1
ATOM 3323 C C . PHE B 1 74 ? 4.559 -26.844 -13.25 1 98.69 74 PHE B C 1
ATOM 3325 O O . PHE B 1 74 ? 3.934 -27.844 -12.906 1 98.69 74 PHE B O 1
ATOM 3332 N N . ALA B 1 75 ? 5.191 -26.734 -14.406 1 98.31 75 ALA B N 1
ATOM 3333 C CA . ALA B 1 75 ? 5.211 -27.859 -15.352 1 98.31 75 ALA B CA 1
ATOM 3334 C C . ALA B 1 75 ? 5.93 -29.062 -14.75 1 98.31 75 ALA B C 1
ATOM 3336 O O . ALA B 1 75 ? 5.41 -30.188 -14.781 1 98.31 75 ALA B O 1
ATOM 3337 N N . LYS B 1 76 ? 7.082 -28.828 -14.148 1 97.69 76 LYS B N 1
ATOM 3338 C CA . LYS B 1 76 ? 7.887 -29.875 -13.547 1 97.69 76 LYS B CA 1
ATOM 3339 C C . LYS B 1 76 ? 7.121 -30.578 -12.422 1 97.69 76 LYS B C 1
ATOM 3341 O O . LYS B 1 76 ? 7.293 -31.766 -12.195 1 97.69 76 LYS B O 1
ATOM 3346 N N . ARG B 1 77 ? 6.25 -29.812 -11.773 1 97.44 77 ARG B N 1
ATOM 3347 C CA . ARG B 1 77 ? 5.535 -30.328 -10.609 1 97.44 77 ARG B CA 1
ATOM 3348 C C . ARG B 1 77 ? 4.203 -30.953 -11.023 1 97.44 77 ARG B C 1
ATOM 3350 O O . ARG B 1 77 ? 3.416 -31.359 -10.172 1 97.44 77 ARG B O 1
ATOM 3357 N N . GLY B 1 78 ? 3.881 -30.953 -12.281 1 96.94 78 GLY B N 1
ATOM 3358 C CA . GLY B 1 78 ? 2.797 -31.781 -12.773 1 96.94 78 GLY B CA 1
ATOM 3359 C C . GLY B 1 78 ? 1.531 -31 -13.07 1 96.94 78 GLY B C 1
ATOM 3360 O O . GLY B 1 78 ? 0.434 -31.562 -13.07 1 96.94 78 GLY B O 1
ATOM 3361 N N . ALA B 1 79 ? 1.589 -29.719 -13.258 1 98.25 79 ALA B N 1
ATOM 3362 C CA . ALA B 1 79 ? 0.406 -28.969 -13.656 1 98.25 79 ALA B CA 1
ATOM 3363 C C . ALA B 1 79 ? -0.174 -29.5 -14.961 1 98.25 79 ALA B C 1
ATOM 3365 O O . ALA B 1 79 ? 0.57 -29.906 -15.859 1 98.25 79 ALA B O 1
ATOM 3366 N N . ARG B 1 80 ? -1.45 -29.5 -15.078 1 97.94 80 ARG B N 1
ATOM 3367 C CA . ARG B 1 80 ? -2.135 -30.047 -16.25 1 97.94 80 ARG B CA 1
ATOM 3368 C C . ARG B 1 80 ? -1.854 -29.203 -17.484 1 97.94 80 ARG B C 1
ATOM 3370 O O . ARG B 1 80 ? -1.517 -29.734 -18.547 1 97.94 80 ARG B O 1
ATOM 3377 N N . LYS B 1 81 ? -2.084 -27.906 -17.406 1 98.56 81 LYS B N 1
ATOM 3378 C CA . LYS B 1 81 ? -1.864 -26.938 -18.484 1 98.56 81 LYS B CA 1
ATOM 3379 C C . LYS B 1 81 ? -1.206 -25.672 -17.969 1 98.56 81 LYS B C 1
ATOM 3381 O O . LYS B 1 81 ? -1.435 -25.266 -16.812 1 98.56 81 LYS B O 1
ATOM 3386 N N . ILE B 1 82 ? -0.422 -25.094 -18.844 1 98.81 82 ILE B N 1
ATOM 3387 C CA . ILE B 1 82 ? 0.216 -23.812 -18.516 1 98.81 82 ILE B CA 1
ATOM 3388 C C . ILE B 1 82 ? -0.16 -22.766 -19.562 1 98.81 82 ILE B C 1
ATOM 3390 O O . ILE B 1 82 ? -0.107 -23.031 -20.766 1 98.81 82 ILE B O 1
ATOM 3394 N N . ILE B 1 83 ? -0.615 -21.641 -19.125 1 98.88 83 ILE B N 1
ATOM 3395 C CA . ILE B 1 83 ? -0.918 -20.5 -19.969 1 98.88 83 ILE B CA 1
ATOM 3396 C C . ILE B 1 83 ? -0.024 -19.328 -19.578 1 98.88 83 ILE B C 1
ATOM 3398 O O . ILE B 1 83 ? 0.05 -18.953 -18.406 1 98.88 83 ILE B O 1
ATOM 3402 N N . ILE B 1 84 ? 0.688 -18.734 -20.531 1 98.62 84 ILE B N 1
ATOM 3403 C CA . ILE B 1 84 ? 1.555 -17.609 -20.234 1 98.62 84 ILE B CA 1
ATOM 3404 C C . ILE B 1 84 ? 1.078 -16.359 -20.984 1 98.62 84 ILE B C 1
ATOM 3406 O O . ILE B 1 84 ? 0.797 -16.422 -22.188 1 98.62 84 ILE B O 1
ATOM 3410 N N . TRP B 1 85 ? 0.868 -15.258 -20.25 1 98.62 85 TRP B N 1
ATOM 3411 C CA . TRP B 1 85 ? 0.545 -13.938 -20.797 1 98.62 85 TRP B CA 1
ATOM 3412 C C . TRP B 1 85 ? 1.781 -13.047 -20.828 1 98.62 85 TRP B C 1
ATOM 3414 O O . TRP B 1 85 ? 2.688 -13.195 -20.016 1 98.62 85 TRP B O 1
ATOM 3424 N N . GLY B 1 86 ? 1.865 -12.141 -21.75 1 97.38 86 GLY B N 1
ATOM 3425 C CA . GLY B 1 86 ? 2.916 -11.141 -21.859 1 97.38 86 GLY B CA 1
ATOM 3426 C C . GLY B 1 86 ? 2.746 -10.227 -23.062 1 97.38 86 GLY B C 1
ATOM 3427 O O . GLY B 1 86 ? 1.803 -10.383 -23.844 1 97.38 86 GLY B O 1
ATOM 3428 N N . ARG B 1 87 ? 3.689 -9.375 -23.188 1 95.75 87 ARG B N 1
ATOM 3429 C CA . ARG B 1 87 ? 3.559 -8.367 -24.234 1 95.75 87 ARG B CA 1
ATOM 3430 C C . ARG B 1 87 ? 4.379 -8.742 -25.469 1 95.75 87 ARG B C 1
ATOM 3432 O O . ARG B 1 87 ? 4.059 -8.328 -26.594 1 95.75 87 ARG B O 1
ATOM 3439 N N . THR B 1 88 ? 5.449 -9.445 -25.234 1 95.06 88 THR B N 1
ATOM 3440 C CA . THR B 1 88 ? 6.363 -9.781 -26.312 1 95.06 88 THR B CA 1
ATOM 3441 C C . THR B 1 88 ? 6.133 -11.211 -26.797 1 95.06 88 THR B C 1
ATOM 3443 O O . THR B 1 88 ? 6.559 -12.164 -26.141 1 95.06 88 THR B O 1
ATOM 3446 N N . GLU B 1 89 ? 5.672 -11.32 -27.984 1 96.94 89 GLU B N 1
ATOM 3447 C CA . GLU B 1 89 ? 5.262 -12.625 -28.484 1 96.94 89 GLU B CA 1
ATOM 3448 C C . GLU B 1 89 ? 6.457 -13.562 -28.641 1 96.94 89 GLU B C 1
ATOM 3450 O O . GLU B 1 89 ? 6.359 -14.75 -28.359 1 96.94 89 GLU B O 1
ATOM 3455 N N . LYS B 1 90 ? 7.547 -13.039 -29.094 1 97.06 90 LYS B N 1
ATOM 3456 C CA . LYS B 1 90 ? 8.727 -13.875 -29.312 1 97.06 90 LYS B CA 1
ATOM 3457 C C . LYS B 1 90 ? 9.141 -14.578 -28.016 1 97.06 90 LYS B C 1
ATOM 3459 O O . LYS B 1 90 ? 9.422 -15.781 -28.016 1 97.06 90 LYS B O 1
ATOM 3464 N N . CYS B 1 91 ? 9.172 -13.82 -26.953 1 95.94 91 CYS B N 1
ATOM 3465 C CA . CYS B 1 91 ? 9.539 -14.367 -25.641 1 95.94 91 CYS B CA 1
ATOM 3466 C C . CYS B 1 91 ? 8.523 -15.398 -25.188 1 95.94 91 CYS B C 1
ATOM 3468 O O . CYS B 1 91 ? 8.883 -16.422 -24.594 1 95.94 91 CYS B O 1
ATOM 3470 N N . LEU B 1 92 ? 7.277 -15.156 -25.484 1 98 92 LEU B N 1
ATOM 3471 C CA . LEU B 1 92 ? 6.203 -16.062 -25.078 1 98 92 LEU B CA 1
ATOM 3472 C C . LEU B 1 92 ? 6.301 -17.391 -25.844 1 98 92 LEU B C 1
ATOM 3474 O O . LEU B 1 92 ? 6.164 -18.453 -25.234 1 98 92 LEU B O 1
ATOM 3478 N N . LYS B 1 93 ? 6.539 -17.266 -27.062 1 97.88 93 LYS B N 1
ATOM 3479 C CA . LYS B 1 93 ? 6.656 -18.453 -27.891 1 97.88 93 LYS B CA 1
ATOM 3480 C C . LYS B 1 93 ? 7.828 -19.328 -27.453 1 97.88 93 LYS B C 1
ATOM 3482 O O . LYS B 1 93 ? 7.695 -20.547 -27.344 1 97.88 93 LYS B O 1
ATOM 3487 N N . GLU B 1 94 ? 8.922 -18.688 -27.203 1 97.75 94 GLU B N 1
ATOM 3488 C CA . GLU B 1 94 ? 10.102 -19.422 -26.75 1 97.75 94 GLU B CA 1
ATOM 3489 C C . GLU B 1 94 ? 9.844 -20.109 -25.406 1 97.75 94 GLU B C 1
ATOM 3491 O O . GLU B 1 94 ? 10.203 -21.281 -25.234 1 97.75 94 GLU B O 1
ATOM 3496 N N . ALA B 1 95 ? 9.234 -19.391 -24.516 1 97.62 95 ALA B N 1
ATOM 3497 C CA . ALA B 1 95 ? 8.922 -19.953 -23.219 1 97.62 95 ALA B CA 1
ATOM 3498 C C . ALA B 1 95 ? 7.941 -21.109 -23.328 1 97.62 95 ALA B C 1
ATOM 3500 O O . ALA B 1 95 ? 8.102 -22.141 -22.672 1 97.62 95 ALA B O 1
ATOM 3501 N N . CYS B 1 96 ? 6.949 -20.953 -24.141 1 98 96 CYS B N 1
ATOM 3502 C CA . CYS B 1 96 ? 5.949 -22 -24.359 1 98 96 CYS B CA 1
ATOM 3503 C C . CYS B 1 96 ? 6.578 -23.25 -24.953 1 98 96 CYS B C 1
ATOM 3505 O O . CYS B 1 96 ? 6.23 -24.375 -24.578 1 98 96 CYS B O 1
ATOM 3507 N N . ASP B 1 97 ? 7.492 -23.062 -25.891 1 97.88 97 ASP B N 1
ATOM 3508 C CA . ASP B 1 97 ? 8.172 -24.188 -26.516 1 97.88 97 ASP B CA 1
ATOM 3509 C C . ASP B 1 97 ? 9 -24.969 -25.484 1 97.88 97 ASP B C 1
ATOM 3511 O O . ASP B 1 97 ? 9.039 -26.203 -25.531 1 97.88 97 ASP B O 1
ATOM 3515 N N . GLU B 1 98 ? 9.609 -24.25 -24.641 1 97.12 98 GLU B N 1
ATOM 3516 C CA . GLU B 1 98 ? 10.375 -24.891 -23.578 1 97.12 98 GLU B CA 1
ATOM 3517 C C . GLU B 1 98 ? 9.477 -25.734 -22.688 1 97.12 98 GLU B C 1
ATOM 3519 O O . GLU B 1 98 ? 9.844 -26.844 -22.297 1 97.12 98 GLU B O 1
ATOM 3524 N N . ILE B 1 99 ? 8.344 -25.281 -22.375 1 97.75 99 ILE B N 1
ATOM 3525 C CA . ILE B 1 99 ? 7.398 -25.984 -21.516 1 97.75 99 ILE B CA 1
ATOM 3526 C C . ILE B 1 99 ? 6.844 -27.203 -22.219 1 97.75 99 ILE B C 1
ATOM 3528 O O . ILE B 1 99 ? 6.711 -28.281 -21.625 1 97.75 99 ILE B O 1
ATOM 3532 N N . ARG B 1 100 ? 6.547 -27.062 -23.469 1 97.44 100 ARG B N 1
ATOM 3533 C CA . ARG B 1 100 ? 6.047 -28.172 -24.266 1 97.44 100 ARG B CA 1
ATOM 3534 C C . ARG B 1 100 ? 7.074 -29.297 -24.344 1 97.44 100 ARG B C 1
ATOM 3536 O O . ARG B 1 100 ? 6.711 -30.469 -24.375 1 97.44 100 ARG B O 1
ATOM 3543 N N . SER B 1 101 ? 8.305 -28.891 -24.359 1 96.94 101 SER B N 1
ATOM 3544 C CA . SER B 1 101 ? 9.367 -29.891 -24.406 1 96.94 101 SER B CA 1
ATOM 3545 C C . SER B 1 101 ? 9.406 -30.719 -23.125 1 96.94 101 SER B C 1
ATOM 3547 O O . SER B 1 101 ? 9.945 -31.828 -23.109 1 96.94 101 SER B O 1
ATOM 3549 N N . LEU B 1 102 ? 8.836 -30.25 -22.078 1 95.94 102 LEU B N 1
ATOM 3550 C CA . LEU B 1 102 ? 8.75 -30.969 -20.812 1 95.94 102 LEU B CA 1
ATOM 3551 C C . LEU B 1 102 ? 7.547 -31.906 -20.797 1 95.94 102 LEU B C 1
ATOM 3553 O O . LEU B 1 102 ? 7.312 -32.625 -19.812 1 95.94 102 LEU B O 1
ATOM 3557 N N . GLY B 1 103 ? 6.688 -31.859 -21.875 1 96.06 103 GLY B N 1
ATOM 3558 C CA . GLY B 1 103 ? 5.551 -32.75 -22.016 1 96.06 103 GLY B CA 1
ATOM 3559 C C . GLY B 1 103 ? 4.262 -32.156 -21.453 1 96.06 103 GLY B C 1
ATOM 3560 O O . GLY B 1 103 ? 3.291 -32.875 -21.234 1 96.06 103 GLY B O 1
ATOM 3561 N N . VAL B 1 104 ? 4.246 -30.922 -21.172 1 97.62 104 VAL B N 1
ATOM 3562 C CA . VAL B 1 104 ? 3.068 -30.266 -20.594 1 97.62 104 VAL B CA 1
ATOM 3563 C C . VAL B 1 104 ? 2.428 -29.359 -21.641 1 97.62 104 VAL B C 1
ATOM 3565 O O . VAL B 1 104 ? 3.129 -28.672 -22.406 1 97.62 104 VAL B O 1
ATOM 3568 N N . GLU B 1 105 ? 1.091 -29.344 -21.766 1 98.19 105 GLU B N 1
ATOM 3569 C CA . GLU B 1 105 ? 0.362 -28.453 -22.656 1 98.19 105 GLU B CA 1
ATOM 3570 C C . GLU B 1 105 ? 0.581 -26.984 -22.281 1 98.19 105 GLU B C 1
ATOM 3572 O O . GLU B 1 105 ? 0.422 -26.609 -21.109 1 98.19 105 GLU B O 1
ATOM 3577 N N . CYS B 1 106 ? 0.996 -26.203 -23.25 1 98.5 106 CYS B N 1
ATOM 3578 C CA . CYS B 1 106 ? 1.291 -24.797 -22.984 1 98.5 106 CYS B CA 1
ATOM 3579 C C . CYS B 1 106 ? 0.693 -23.906 -24.062 1 98.5 106 CYS B C 1
ATOM 3581 O O . CYS B 1 106 ? 0.766 -24.219 -25.25 1 98.5 106 CYS B O 1
ATOM 3583 N N . HIS B 1 107 ? 0.036 -22.844 -23.625 1 98.56 107 HIS B N 1
ATOM 3584 C CA . HIS B 1 107 ? -0.529 -21.812 -24.5 1 98.56 107 HIS B CA 1
ATOM 3585 C C . HIS B 1 107 ? -0.018 -20.438 -24.125 1 98.56 107 HIS B C 1
ATOM 3587 O O . HIS B 1 107 ? 0.325 -20.188 -22.969 1 98.56 107 HIS B O 1
ATOM 3593 N N . TYR B 1 108 ? 0.133 -19.594 -25.109 1 98.38 108 TYR B N 1
ATOM 3594 C CA . TYR B 1 108 ? 0.478 -18.203 -24.797 1 98.38 108 TYR B CA 1
ATOM 3595 C C . TYR B 1 108 ? -0.514 -17.25 -25.422 1 98.38 108 TYR B C 1
ATOM 3597 O O . TYR B 1 108 ? -1.112 -17.547 -26.469 1 98.38 108 TYR B O 1
ATOM 3605 N N . PHE B 1 109 ? -0.808 -16.109 -24.781 1 98.38 109 PHE B N 1
ATOM 3606 C CA . PHE B 1 109 ? -1.633 -15 -25.25 1 98.38 109 PHE B CA 1
ATOM 3607 C C . PHE B 1 109 ? -0.914 -13.672 -25.078 1 98.38 109 PHE B C 1
ATOM 3609 O O . PHE B 1 109 ? -0.344 -13.406 -24.016 1 98.38 109 PHE B O 1
ATOM 3616 N N . VAL B 1 110 ? -0.855 -12.898 -26.109 1 98.06 110 VAL B N 1
ATOM 3617 C CA . VAL B 1 110 ? -0.306 -11.555 -25.984 1 98.06 110 VAL B CA 1
ATOM 3618 C C . VAL B 1 110 ? -1.304 -10.648 -25.266 1 98.06 110 VAL B C 1
ATOM 3620 O O . VAL B 1 110 ? -2.422 -10.445 -25.75 1 98.06 110 VAL B O 1
ATOM 3623 N N . CYS B 1 111 ? -0.896 -10.164 -24.109 1 97.62 111 CYS B N 1
ATOM 3624 C CA . CYS B 1 111 ? -1.804 -9.367 -23.297 1 97.62 111 CYS B CA 1
ATOM 3625 C C . CYS B 1 111 ? -1.033 -8.359 -22.453 1 97.62 111 CYS B C 1
ATOM 3627 O O . CYS B 1 111 ? -0.126 -8.742 -21.703 1 97.62 111 CYS B O 1
ATOM 3629 N N . ASP B 1 112 ? -1.373 -7.145 -22.641 1 96 112 ASP B N 1
ATOM 3630 C CA . ASP B 1 112 ? -0.928 -6.109 -21.703 1 96 112 ASP B CA 1
ATOM 3631 C C . ASP B 1 112 ? -1.871 -6 -20.516 1 96 112 ASP B C 1
ATOM 3633 O O . ASP B 1 112 ? -2.973 -5.461 -20.641 1 96 112 ASP B O 1
ATOM 3637 N N . VAL B 1 113 ? -1.39 -6.371 -19.375 1 96.5 113 VAL B N 1
ATOM 3638 C CA . VAL B 1 113 ? -2.262 -6.438 -18.203 1 96.5 113 VAL B CA 1
ATOM 3639 C C . VAL B 1 113 ? -2.584 -5.027 -17.719 1 96.5 113 VAL B C 1
ATOM 3641 O O . VAL B 1 113 ? -3.486 -4.836 -16.906 1 96.5 113 VAL B O 1
ATOM 3644 N N . GLY B 1 114 ? -1.806 -4.07 -18.172 1 92.88 114 GLY B N 1
ATOM 3645 C CA . GLY B 1 114 ? -2.113 -2.688 -17.859 1 92.88 114 GLY B CA 1
ATOM 3646 C C . GLY B 1 114 ? -3.324 -2.156 -18.594 1 92.88 114 GLY B C 1
ATOM 3647 O O . GLY B 1 114 ? -3.783 -1.044 -18.328 1 92.88 114 GLY B O 1
ATOM 3648 N N . ASN B 1 115 ? -3.799 -2.895 -19.5 1 93.25 115 ASN B N 1
ATOM 3649 C CA . ASN B 1 115 ? -4.984 -2.553 -20.281 1 93.25 115 ASN B CA 1
ATOM 3650 C C . ASN B 1 115 ? -6.188 -3.396 -19.859 1 93.25 115 ASN B C 1
ATOM 3652 O O . ASN B 1 115 ? -6.258 -4.586 -20.188 1 93.25 115 ASN B O 1
ATOM 3656 N N . LYS B 1 116 ? -7.141 -2.721 -19.297 1 93.88 116 LYS B N 1
ATOM 3657 C CA . LYS B 1 116 ? -8.32 -3.393 -18.75 1 93.88 116 LYS B CA 1
ATOM 3658 C C . LYS B 1 116 ? -9.039 -4.191 -19.828 1 93.88 116 LYS B C 1
ATOM 3660 O O . LYS B 1 116 ? -9.359 -5.367 -19.641 1 93.88 116 LYS B O 1
ATOM 3665 N N . GLU B 1 117 ? -9.312 -3.576 -20.922 1 95.38 117 GLU B N 1
ATOM 3666 C CA . GLU B 1 117 ? -10.047 -4.219 -22 1 95.38 117 GLU B CA 1
ATOM 3667 C C . GLU B 1 117 ? -9.305 -5.445 -22.531 1 95.38 117 GLU B C 1
ATOM 3669 O O . GLU B 1 117 ? -9.922 -6.48 -22.781 1 95.38 117 GLU B O 1
ATOM 3674 N N . ALA B 1 118 ? -8.031 -5.316 -22.656 1 96.88 118 ALA B N 1
ATOM 3675 C CA . ALA B 1 118 ? -7.215 -6.441 -23.109 1 96.88 118 ALA B CA 1
ATOM 3676 C C . ALA B 1 118 ? -7.309 -7.617 -22.141 1 96.88 118 ALA B C 1
ATOM 3678 O O . ALA B 1 118 ? -7.406 -8.773 -22.562 1 96.88 118 ALA B O 1
ATOM 3679 N N . VAL B 1 119 ? -7.34 -7.34 -20.875 1 97.25 119 VAL B N 1
ATOM 3680 C CA . VAL B 1 119 ? -7.391 -8.367 -19.844 1 97.25 119 VAL B CA 1
ATOM 3681 C C . VAL B 1 119 ? -8.695 -9.156 -19.969 1 97.25 119 VAL B C 1
ATOM 3683 O O . VAL B 1 119 ? -8.68 -10.391 -20.016 1 97.25 119 VAL B O 1
ATOM 3686 N N . TYR B 1 120 ? -9.773 -8.461 -20.062 1 96.88 120 TYR B N 1
ATOM 3687 C CA . TYR B 1 120 ? -11.07 -9.141 -20.109 1 96.88 120 TYR B CA 1
ATOM 3688 C C . TYR B 1 120 ? -11.25 -9.867 -21.422 1 96.88 120 TYR B C 1
ATOM 3690 O O . TYR B 1 120 ? -11.82 -10.969 -21.469 1 96.88 120 TYR B O 1
ATOM 3698 N N . GLN B 1 121 ? -10.773 -9.281 -22.469 1 98 121 GLN B N 1
ATOM 3699 C CA . GLN B 1 121 ? -10.852 -9.938 -23.766 1 98 121 GLN B CA 1
ATOM 3700 C C . GLN B 1 121 ? -10.031 -11.227 -23.781 1 98 121 GLN B C 1
ATOM 3702 O O . GLN B 1 121 ? -10.508 -12.266 -24.25 1 98 121 GLN B O 1
ATOM 3707 N N . GLN B 1 122 ? -8.852 -11.125 -23.297 1 98.19 122 GLN B N 1
ATOM 3708 C CA . GLN B 1 122 ? -7.992 -12.297 -23.297 1 98.19 122 GLN B CA 1
ATOM 3709 C C . GLN B 1 122 ? -8.477 -13.336 -22.297 1 98.19 122 GLN B C 1
ATOM 3711 O O . GLN B 1 122 ? -8.32 -14.547 -22.516 1 98.19 122 GLN B O 1
ATOM 3716 N N . ALA B 1 123 ? -9.016 -12.906 -21.188 1 98.44 123 ALA B N 1
ATOM 3717 C CA . ALA B 1 123 ? -9.602 -13.844 -20.219 1 98.44 123 ALA B CA 1
ATOM 3718 C C . ALA B 1 123 ? -10.719 -14.656 -20.875 1 98.44 123 ALA B C 1
ATOM 3720 O O . ALA B 1 123 ? -10.812 -15.867 -20.656 1 98.44 123 ALA B O 1
ATOM 3721 N N . LYS B 1 124 ? -11.516 -13.977 -21.641 1 97.81 124 LYS B N 1
ATOM 3722 C CA . LYS B 1 124 ? -12.57 -14.672 -22.375 1 97.81 124 LYS B CA 1
ATOM 3723 C C . LYS B 1 124 ? -11.984 -15.656 -23.375 1 97.81 124 LYS B C 1
ATOM 3725 O O . LYS B 1 124 ? -12.461 -16.797 -23.484 1 97.81 124 LYS B O 1
ATOM 3730 N N . ALA B 1 125 ? -11.023 -15.25 -24.062 1 98.19 125 ALA B N 1
ATOM 3731 C CA . ALA B 1 125 ? -10.367 -16.109 -25.047 1 98.19 125 ALA B CA 1
ATOM 3732 C C . ALA B 1 125 ? -9.781 -17.359 -24.375 1 98.19 125 ALA B C 1
ATOM 3734 O O . ALA B 1 125 ? -9.883 -18.453 -24.906 1 98.19 125 ALA B O 1
ATOM 3735 N N . VAL B 1 126 ? -9.164 -17.219 -23.219 1 98.5 126 VAL B N 1
ATOM 3736 C CA . VAL B 1 126 ? -8.578 -18.328 -22.484 1 98.5 126 VAL B CA 1
ATOM 3737 C C . VAL B 1 126 ? -9.672 -19.312 -22.078 1 98.5 126 VAL B C 1
ATOM 3739 O O . VAL B 1 126 ? -9.508 -20.531 -22.25 1 98.5 126 VAL B O 1
ATOM 3742 N N . ARG B 1 127 ? -10.742 -18.812 -21.594 1 97.25 127 ARG B N 1
ATOM 3743 C CA . ARG B 1 127 ? -11.844 -19.672 -21.156 1 97.25 127 ARG B CA 1
ATOM 3744 C C . ARG B 1 127 ? -12.398 -20.484 -22.328 1 97.25 127 ARG B C 1
ATOM 3746 O O . ARG B 1 127 ? -12.703 -21.656 -22.188 1 97.25 127 ARG B O 1
ATOM 3753 N N . GLU B 1 128 ? -12.453 -19.875 -23.453 1 97.25 128 GLU B N 1
ATOM 3754 C CA . GLU B 1 128 ? -13.039 -20.5 -24.625 1 97.25 128 GLU B CA 1
ATOM 3755 C C . GLU B 1 128 ? -12.07 -21.484 -25.266 1 97.25 128 GLU B C 1
ATOM 3757 O O . GLU B 1 128 ? -12.461 -22.578 -25.672 1 97.25 128 GLU B O 1
ATOM 3762 N N . LYS B 1 129 ? -10.82 -21.156 -25.312 1 97.75 129 LYS B N 1
ATOM 3763 C CA . LYS B 1 129 ? -9.852 -21.922 -26.078 1 97.75 129 LYS B CA 1
ATOM 3764 C C . LYS B 1 129 ? -9.148 -22.969 -25.203 1 97.75 129 LYS B C 1
ATOM 3766 O O . LYS B 1 129 ? -8.727 -24.016 -25.703 1 97.75 129 LYS B O 1
ATOM 3771 N N . VAL B 1 130 ? -8.961 -22.703 -23.984 1 97.94 130 VAL B N 1
ATOM 3772 C CA . VAL B 1 130 ? -8.141 -23.562 -23.141 1 97.94 130 VAL B CA 1
ATOM 3773 C C . VAL B 1 130 ? -9.008 -24.156 -22.031 1 97.94 130 VAL B C 1
ATOM 3775 O O . VAL B 1 130 ? -8.953 -25.375 -21.781 1 97.94 130 VAL B O 1
ATOM 3778 N N . GLY B 1 131 ? -9.781 -23.312 -21.312 1 97.56 131 GLY B N 1
ATOM 3779 C CA . GLY B 1 131 ? -10.625 -23.797 -20.234 1 97.56 131 GLY B CA 1
ATOM 3780 C C . GLY B 1 131 ? -10.5 -22.969 -18.953 1 97.56 131 GLY B C 1
ATOM 3781 O O . GLY B 1 131 ? -10.055 -21.828 -19 1 97.56 131 GLY B O 1
ATOM 3782 N N . ASP B 1 132 ? -10.93 -23.641 -17.844 1 98.12 132 ASP B N 1
ATOM 3783 C CA . ASP B 1 132 ? -10.977 -22.938 -16.562 1 98.12 132 ASP B CA 1
ATOM 3784 C C . ASP B 1 132 ? -9.586 -22.812 -15.953 1 98.12 132 ASP B C 1
ATOM 3786 O O . ASP B 1 132 ? -8.859 -23.812 -15.859 1 98.12 132 ASP B O 1
ATOM 3790 N N . VAL B 1 133 ? -9.266 -21.641 -15.602 1 98.69 133 VAL B N 1
ATOM 3791 C CA . VAL B 1 133 ? -8.023 -21.391 -14.875 1 98.69 133 VAL B CA 1
ATOM 3792 C C . VAL B 1 133 ? -8.234 -21.641 -13.383 1 98.69 133 VAL B C 1
ATOM 3794 O O . VAL B 1 133 ? -9.133 -21.062 -12.766 1 98.69 133 VAL B O 1
ATOM 3797 N N . THR B 1 134 ? -7.41 -22.453 -12.805 1 98.69 134 THR B N 1
ATOM 3798 C CA . THR B 1 134 ? -7.605 -22.797 -11.406 1 98.69 134 THR B CA 1
ATOM 3799 C C . THR B 1 134 ? -6.473 -22.234 -10.547 1 98.69 134 THR B C 1
ATOM 3801 O O . THR B 1 134 ? -6.582 -22.172 -9.32 1 98.69 134 THR B O 1
ATOM 3804 N N . ILE B 1 135 ? -5.355 -21.859 -11.156 1 98.88 135 ILE B N 1
ATOM 3805 C CA . ILE B 1 135 ? -4.289 -21.125 -10.484 1 98.88 135 ILE B CA 1
ATOM 3806 C C . ILE B 1 135 ? -3.914 -19.891 -11.312 1 98.88 135 ILE B C 1
ATOM 3808 O O . ILE B 1 135 ? -3.527 -20.016 -12.477 1 98.88 135 ILE B O 1
ATOM 3812 N N . LEU B 1 136 ? -4.109 -18.766 -10.766 1 98.88 136 LEU B N 1
ATOM 3813 C CA . LEU B 1 136 ? -3.721 -17.5 -11.391 1 98.88 136 LEU B CA 1
ATOM 3814 C C . LEU B 1 136 ? -2.502 -16.906 -10.688 1 98.88 136 LEU B C 1
ATOM 3816 O O . LEU B 1 136 ? -2.551 -16.609 -9.492 1 98.88 136 LEU B O 1
ATOM 3820 N N . VAL B 1 137 ? -1.414 -16.781 -11.422 1 98.88 137 VAL B N 1
ATOM 3821 C CA . VAL B 1 137 ? -0.205 -16.156 -10.883 1 98.88 137 VAL B CA 1
ATOM 3822 C C . VAL B 1 137 ? -0.033 -14.766 -11.469 1 98.88 137 VAL B C 1
ATOM 3824 O O . VAL B 1 137 ? 0.406 -14.609 -12.609 1 98.88 137 VAL B O 1
ATOM 3827 N N . ASN B 1 138 ? -0.365 -13.789 -10.688 1 98.44 138 ASN B N 1
ATOM 3828 C CA . ASN B 1 138 ? -0.098 -12.398 -11.047 1 98.44 138 ASN B CA 1
ATOM 3829 C C . ASN B 1 138 ? 1.363 -12.031 -10.805 1 98.44 138 ASN B C 1
ATOM 3831 O O . ASN B 1 138 ? 1.734 -11.648 -9.695 1 98.44 138 ASN B O 1
ATOM 3835 N N . ASN B 1 139 ? 2.129 -12.07 -11.883 1 97.56 139 ASN B N 1
ATOM 3836 C CA . ASN B 1 139 ? 3.576 -11.898 -11.805 1 97.56 139 ASN B CA 1
ATOM 3837 C C . ASN B 1 139 ? 4.039 -10.672 -12.578 1 97.56 139 ASN B C 1
ATOM 3839 O O . ASN B 1 139 ? 5.094 -10.102 -12.273 1 97.56 139 ASN B O 1
ATOM 3843 N N . ALA B 1 140 ? 3.285 -10.234 -13.578 1 95.31 140 ALA B N 1
ATOM 3844 C CA . ALA B 1 140 ? 3.674 -9.094 -14.406 1 95.31 140 ALA B CA 1
ATOM 3845 C C . ALA B 1 140 ? 3.873 -7.84 -13.562 1 95.31 140 ALA B C 1
ATOM 3847 O O . ALA B 1 140 ? 3.059 -7.539 -12.688 1 95.31 140 ALA B O 1
ATOM 3848 N N . ALA B 1 141 ? 4.977 -7.164 -13.766 1 92.44 141 ALA B N 1
ATOM 3849 C CA . ALA B 1 141 ? 5.258 -5.93 -13.039 1 92.44 141 ALA B CA 1
ATOM 3850 C C . ALA B 1 141 ? 6.234 -5.047 -13.812 1 92.44 141 ALA B C 1
ATOM 3852 O O . ALA B 1 141 ? 6.957 -5.523 -14.688 1 92.44 141 ALA B O 1
ATOM 3853 N N . VAL B 1 142 ? 6.238 -3.787 -13.477 1 85.25 142 VAL B N 1
ATOM 3854 C CA . VAL B 1 142 ? 7.188 -2.822 -14.023 1 85.25 142 VAL B CA 1
ATOM 3855 C C . VAL B 1 142 ? 7.77 -1.976 -12.891 1 85.25 142 VAL B C 1
ATOM 3857 O O . VAL B 1 142 ? 7.172 -1.864 -11.82 1 85.25 142 VAL B O 1
ATOM 3860 N N . VAL B 1 143 ? 9.008 -1.529 -13.078 1 79.56 143 VAL B N 1
ATOM 3861 C CA . VAL B 1 143 ? 9.664 -0.584 -12.188 1 79.56 143 VAL B CA 1
ATOM 3862 C C . VAL B 1 143 ? 10.297 0.542 -13 1 79.56 143 VAL B C 1
ATOM 3864 O O . VAL B 1 143 ? 10.945 0.292 -14.023 1 79.56 143 VAL B O 1
ATOM 3867 N N . HIS B 1 144 ? 10.023 1.706 -12.703 1 74.12 144 HIS B N 1
ATOM 3868 C CA . HIS B 1 144 ? 10.648 2.834 -13.391 1 74.12 144 HIS B CA 1
ATOM 3869 C C . HIS B 1 144 ? 11.805 3.402 -12.578 1 74.12 144 HIS B C 1
ATOM 3871 O O . HIS B 1 144 ? 12.773 3.922 -13.148 1 74.12 144 HIS B O 1
ATOM 3877 N N . GLY B 1 145 ? 11.797 3.234 -11.258 1 67.25 145 GLY B N 1
ATOM 3878 C CA . GLY B 1 145 ? 12.914 3.543 -10.383 1 67.25 145 GLY B CA 1
ATOM 3879 C C . GLY B 1 145 ? 13.273 5.02 -10.367 1 67.25 145 GLY B C 1
ATOM 3880 O O . GLY B 1 145 ? 14.383 5.398 -10.742 1 67.25 145 GLY B O 1
ATOM 3881 N N . LYS B 1 146 ? 12.555 6.02 -10.133 1 69.19 146 LYS B N 1
ATOM 3882 C CA . LYS B 1 146 ? 12.867 7.441 -10.023 1 69.19 146 LYS B CA 1
ATOM 3883 C C . LYS B 1 146 ? 12.539 7.969 -8.633 1 69.19 146 LYS B C 1
ATOM 3885 O O . LYS B 1 146 ? 11.711 7.391 -7.918 1 69.19 146 LYS B O 1
ATOM 3890 N N . THR B 1 147 ? 13.359 9 -8.305 1 68.25 147 THR B N 1
ATOM 3891 C CA . THR B 1 147 ? 13.047 9.711 -7.066 1 68.25 147 THR B CA 1
ATOM 3892 C C . THR B 1 147 ? 11.812 10.586 -7.238 1 68.25 147 THR B C 1
ATOM 3894 O O . THR B 1 147 ? 11.336 10.789 -8.359 1 68.25 147 THR B O 1
ATOM 3897 N N . LEU B 1 148 ? 11.297 11.016 -6.082 1 71.75 148 LEU B N 1
ATOM 3898 C CA . LEU B 1 148 ? 10.094 11.836 -6.082 1 71.75 148 LEU B CA 1
ATOM 3899 C C . LEU B 1 148 ? 10.234 13.016 -7.039 1 71.75 148 LEU B C 1
ATOM 3901 O O . LEU B 1 148 ? 9.359 13.25 -7.875 1 71.75 148 LEU B O 1
ATOM 3905 N N . ILE B 1 149 ? 11.359 13.672 -6.918 1 67.19 149 ILE B N 1
ATOM 3906 C CA . ILE B 1 149 ? 11.547 14.906 -7.672 1 67.19 149 ILE B CA 1
ATOM 3907 C C . ILE B 1 149 ? 11.75 14.586 -9.148 1 67.19 149 ILE B C 1
ATOM 3909 O O . ILE B 1 149 ? 11.297 15.328 -10.023 1 67.19 149 ILE B O 1
ATOM 3913 N N . ASP B 1 150 ? 12.273 13.414 -9.414 1 69.5 150 ASP B N 1
ATOM 3914 C CA . ASP B 1 150 ? 12.617 13.047 -10.789 1 69.5 150 ASP B CA 1
ATOM 3915 C C . ASP B 1 150 ? 11.492 12.234 -11.43 1 69.5 150 ASP B C 1
ATOM 3917 O O . ASP B 1 150 ? 11.562 11.914 -12.617 1 69.5 150 ASP B O 1
ATOM 3921 N N . SER B 1 151 ? 10.57 12.031 -10.602 1 73.88 151 SER B N 1
ATOM 3922 C CA . SER B 1 151 ? 9.508 11.18 -11.133 1 73.88 151 SER B CA 1
ATOM 3923 C C . SER B 1 151 ? 8.531 11.984 -11.992 1 73.88 151 SER B C 1
ATOM 3925 O O . SER B 1 151 ? 8.148 13.102 -11.617 1 73.88 151 SER B O 1
ATOM 3927 N N . ASP B 1 152 ? 8.359 11.406 -13.227 1 78.12 152 ASP B N 1
ATOM 3928 C CA . ASP B 1 152 ? 7.281 11.977 -14.039 1 78.12 152 ASP B CA 1
ATOM 3929 C C . ASP B 1 152 ? 5.93 11.812 -13.352 1 78.12 152 ASP B C 1
ATOM 3931 O O . ASP B 1 152 ? 5.699 10.82 -12.648 1 78.12 152 ASP B O 1
ATOM 3935 N N . ASP B 1 153 ? 5.102 12.742 -13.531 1 76 153 ASP B N 1
ATOM 3936 C CA . ASP B 1 153 ? 3.799 12.758 -12.875 1 76 153 ASP B CA 1
ATOM 3937 C C . ASP B 1 153 ? 2.996 11.5 -13.211 1 76 153 ASP B C 1
ATOM 3939 O O . ASP B 1 153 ? 2.131 11.086 -12.438 1 76 153 ASP B O 1
ATOM 3943 N N . ASP B 1 154 ? 3.42 10.906 -14.258 1 78.81 154 ASP B N 1
ATOM 3944 C CA . ASP B 1 154 ? 2.609 9.766 -14.664 1 78.81 154 ASP B CA 1
ATOM 3945 C C . ASP B 1 154 ? 3.297 8.445 -14.312 1 78.81 154 ASP B C 1
ATOM 3947 O O . ASP B 1 154 ? 2.732 7.371 -14.516 1 78.81 154 ASP B O 1
ATOM 3951 N N . ALA B 1 155 ? 4.469 8.555 -13.82 1 78 155 ALA B N 1
ATOM 3952 C CA . ALA B 1 155 ? 5.223 7.344 -13.508 1 78 155 ALA B CA 1
ATOM 3953 C C . ALA B 1 155 ? 4.488 6.496 -12.469 1 78 155 ALA B C 1
ATOM 3955 O O . ALA B 1 155 ? 4.391 5.273 -12.617 1 78 155 ALA B O 1
ATOM 3956 N N . LEU B 1 156 ? 3.957 7.117 -11.453 1 84.56 156 LEU B N 1
ATOM 3957 C CA . LEU B 1 156 ? 3.25 6.398 -10.398 1 84.56 156 LEU B CA 1
ATOM 3958 C C . LEU B 1 156 ? 1.993 5.73 -10.945 1 84.56 156 LEU B C 1
ATOM 3960 O O . LEU B 1 156 ? 1.696 4.582 -10.602 1 84.56 156 LEU B O 1
ATOM 3964 N N . LEU B 1 157 ? 1.392 6.48 -11.797 1 83.25 157 LEU B N 1
ATOM 3965 C CA . LEU B 1 157 ? 0.158 5.949 -12.367 1 83.25 157 LEU B CA 1
ATOM 3966 C C . LEU B 1 157 ? 0.442 4.742 -13.258 1 83.25 157 LEU B C 1
ATOM 3968 O O . LEU B 1 157 ? -0.286 3.75 -13.211 1 83.25 157 LEU B O 1
ATOM 3972 N N . LYS B 1 158 ? 1.424 4.82 -13.977 1 83.19 158 LYS B N 1
ATOM 3973 C CA . LYS B 1 158 ? 1.78 3.729 -14.883 1 83.19 158 LYS B CA 1
ATOM 3974 C C . LYS B 1 158 ? 2.125 2.461 -14.109 1 83.19 158 LYS B C 1
ATOM 3976 O O . LYS B 1 158 ? 1.662 1.372 -14.453 1 83.19 158 LYS B O 1
ATOM 3981 N N . SER B 1 159 ? 2.934 2.621 -13.086 1 88.62 159 SER B N 1
ATOM 3982 C CA . SER B 1 159 ? 3.303 1.48 -12.258 1 88.62 159 SER B CA 1
ATOM 3983 C C . SER B 1 159 ? 2.088 0.901 -11.539 1 88.62 159 SER B C 1
ATOM 3985 O O . SER B 1 159 ? 1.959 -0.318 -11.414 1 88.62 159 SER B O 1
ATOM 3987 N N . GLN B 1 160 ? 1.212 1.752 -11.141 1 89.94 160 GLN B N 1
ATOM 3988 C CA . GLN B 1 160 ? 0.004 1.302 -10.461 1 89.94 160 GLN B CA 1
ATOM 3989 C C . GLN B 1 160 ? -0.898 0.511 -11.406 1 89.94 160 GLN B C 1
ATOM 3991 O O . GLN B 1 160 ? -1.511 -0.48 -11 1 89.94 160 GLN B O 1
ATOM 3996 N N . HIS B 1 161 ? -0.967 0.95 -12.633 1 87 161 HIS B N 1
ATOM 3997 C CA . HIS B 1 161 ? -1.82 0.295 -13.617 1 87 161 HIS B CA 1
ATOM 3998 C C . HIS B 1 161 ? -1.393 -1.151 -13.844 1 87 161 HIS B C 1
ATOM 4000 O O . HIS B 1 161 ? -2.229 -2.057 -13.844 1 87 161 HIS B O 1
ATOM 4006 N N . ILE B 1 162 ? -0.191 -1.309 -13.938 1 90.75 162 ILE B N 1
ATOM 4007 C CA . ILE B 1 162 ? 0.312 -2.637 -14.266 1 90.75 162 ILE B CA 1
ATOM 4008 C C . ILE B 1 162 ? 0.41 -3.484 -13 1 90.75 162 ILE B C 1
ATOM 4010 O O . ILE B 1 162 ? -0.148 -4.582 -12.938 1 90.75 162 ILE B O 1
ATOM 4014 N N . ASN B 1 163 ? 1.029 -2.922 -11.961 1 93.75 163 ASN B N 1
ATOM 4015 C CA . ASN B 1 163 ? 1.396 -3.703 -10.781 1 93.75 163 ASN B CA 1
ATOM 4016 C C . ASN B 1 163 ? 0.195 -3.947 -9.875 1 93.75 163 ASN B C 1
ATOM 4018 O O . ASN B 1 163 ? 0.177 -4.91 -9.102 1 93.75 163 ASN B O 1
ATOM 4022 N N . MET B 1 164 ? -0.744 -3.084 -9.938 1 93.38 164 MET B N 1
ATOM 4023 C CA . MET B 1 164 ? -1.873 -3.197 -9.023 1 93.38 164 MET B CA 1
ATOM 4024 C C . MET B 1 164 ? -3.174 -3.43 -9.781 1 93.38 164 MET B C 1
ATOM 4026 O O . MET B 1 164 ? -3.848 -4.441 -9.578 1 93.38 164 MET B O 1
ATOM 4030 N N . LEU B 1 165 ? -3.5 -2.572 -10.703 1 92.81 165 LEU B N 1
ATOM 4031 C CA . LEU B 1 165 ? -4.785 -2.686 -11.391 1 92.81 165 LEU B CA 1
ATOM 4032 C C . LEU B 1 165 ? -4.812 -3.914 -12.289 1 92.81 165 LEU B C 1
ATOM 4034 O O . LEU B 1 165 ? -5.855 -4.559 -12.438 1 92.81 165 LEU B O 1
ATOM 4038 N N . GLY B 1 166 ? -3.695 -4.191 -12.914 1 94.88 166 GLY B N 1
ATOM 4039 C CA . GLY B 1 166 ? -3.607 -5.43 -13.68 1 94.88 166 GLY B CA 1
ATOM 4040 C C . GLY B 1 166 ? -3.992 -6.656 -12.875 1 94.88 166 GLY B C 1
ATOM 4041 O O . GLY B 1 166 ? -4.77 -7.492 -13.336 1 94.88 166 GLY B O 1
ATOM 4042 N N . GLN B 1 167 ? -3.488 -6.691 -11.656 1 95.06 167 GLN B N 1
ATOM 4043 C CA . GLN B 1 167 ? -3.812 -7.801 -10.766 1 95.06 167 GLN B CA 1
ATOM 4044 C C . GLN B 1 167 ? -5.293 -7.785 -10.383 1 95.06 167 GLN B C 1
ATOM 4046 O O . GLN B 1 167 ? -5.91 -8.836 -10.234 1 95.06 167 GLN B O 1
ATOM 4051 N N . PHE B 1 168 ? -5.812 -6.645 -10.227 1 93.5 168 PHE B N 1
ATOM 4052 C CA . PHE B 1 168 ? -7.223 -6.492 -9.891 1 93.5 168 PHE B CA 1
ATOM 4053 C C . PHE B 1 168 ? -8.109 -7.016 -11.008 1 93.5 168 PHE B C 1
ATOM 4055 O O . PHE B 1 168 ? -9.023 -7.809 -10.766 1 93.5 168 PHE B O 1
ATOM 4062 N N . TRP B 1 169 ? -7.816 -6.641 -12.211 1 94.81 169 TRP B N 1
ATOM 4063 C CA . TRP B 1 169 ? -8.633 -7.027 -13.359 1 94.81 169 TRP B CA 1
ATOM 4064 C C . TRP B 1 169 ? -8.508 -8.523 -13.641 1 94.81 169 TRP B C 1
ATOM 4066 O O . TRP B 1 169 ? -9.5 -9.195 -13.914 1 94.81 169 TRP B O 1
ATOM 4076 N N . THR B 1 170 ? -7.309 -9.039 -13.531 1 97.31 170 THR B N 1
ATOM 4077 C CA . THR B 1 170 ? -7.121 -10.469 -13.773 1 97.31 170 THR B CA 1
ATOM 4078 C C . THR B 1 170 ? -7.832 -11.297 -12.711 1 97.31 170 THR B C 1
ATOM 4080 O O . THR B 1 170 ? -8.469 -12.305 -13.023 1 97.31 170 THR B O 1
ATOM 4083 N N . THR B 1 171 ? -7.715 -10.859 -11.461 1 96.69 171 THR B N 1
ATOM 4084 C CA . THR B 1 171 ? -8.391 -11.555 -10.375 1 96.69 171 THR B CA 1
ATOM 4085 C C . THR B 1 171 ? -9.906 -11.523 -10.562 1 96.69 171 THR B C 1
ATOM 4087 O O . THR B 1 171 ? -10.578 -12.539 -10.398 1 96.69 171 THR B O 1
ATOM 4090 N N . LYS B 1 172 ? -10.398 -10.398 -10.93 1 94.12 172 LYS B N 1
ATOM 4091 C CA . LYS B 1 172 ? -11.836 -10.266 -11.164 1 94.12 172 LYS B CA 1
ATOM 4092 C C . LYS B 1 172 ? -12.297 -11.148 -12.32 1 94.12 172 LYS B C 1
ATOM 4094 O O . LYS B 1 172 ? -13.414 -11.656 -12.305 1 94.12 172 LYS B O 1
ATOM 4099 N N . ALA B 1 173 ? -11.492 -11.297 -13.242 1 96.06 173 ALA B N 1
ATOM 4100 C CA . ALA B 1 173 ? -11.836 -12.062 -14.445 1 96.06 173 ALA B CA 1
ATOM 4101 C C . ALA B 1 173 ? -11.898 -13.555 -14.141 1 96.06 173 ALA B C 1
ATOM 4103 O O . ALA B 1 173 ? -12.742 -14.273 -14.688 1 96.06 173 ALA B O 1
ATOM 4104 N N . PHE B 1 174 ? -11.07 -14.047 -13.234 1 97.81 174 PHE B N 1
ATOM 4105 C CA . PHE B 1 174 ? -10.922 -15.492 -13.141 1 97.81 174 PHE B CA 1
ATOM 4106 C C . PHE B 1 174 ? -11.477 -16 -11.812 1 97.81 174 PHE B C 1
ATOM 4108 O O . PHE B 1 174 ? -11.867 -17.172 -11.703 1 97.81 174 PHE B O 1
ATOM 4115 N N . LEU B 1 175 ? -11.539 -15.195 -10.797 1 96.62 175 LEU B N 1
ATOM 4116 C CA . LEU B 1 175 ? -11.883 -15.617 -9.438 1 96.62 175 LEU B CA 1
ATOM 4117 C C . LEU B 1 175 ? -13.305 -16.156 -9.383 1 96.62 175 LEU B C 1
ATOM 4119 O O . LEU B 1 175 ? -13.555 -17.188 -8.75 1 96.62 175 LEU B O 1
ATOM 4123 N N . PRO B 1 176 ? -14.297 -15.461 -10.031 1 94.75 176 PRO B N 1
ATOM 4124 C CA . PRO B 1 176 ? -15.672 -15.961 -9.914 1 94.75 176 PRO B CA 1
ATOM 4125 C C . PRO B 1 176 ? -15.812 -17.422 -10.336 1 94.75 176 PRO B C 1
ATOM 4127 O O . PRO B 1 176 ? -16.5 -18.188 -9.672 1 94.75 176 PRO B O 1
ATOM 4130 N N . ARG B 1 177 ? -15.18 -17.812 -11.352 1 96.69 177 ARG B N 1
ATOM 4131 C CA . ARG B 1 177 ? -15.242 -19.188 -11.805 1 96.69 177 ARG B CA 1
ATOM 4132 C C . ARG B 1 177 ? -14.555 -20.125 -10.82 1 96.69 177 ARG B C 1
ATOM 4134 O O . ARG B 1 177 ? -15.023 -21.25 -10.586 1 96.69 177 ARG B O 1
ATOM 4141 N N . MET B 1 178 ? -13.438 -19.719 -10.227 1 97.25 178 MET B N 1
ATOM 4142 C CA . MET B 1 178 ? -12.758 -20.5 -9.203 1 97.25 178 MET B CA 1
ATOM 4143 C C . MET B 1 178 ? -13.68 -20.766 -8.016 1 97.25 178 MET B C 1
ATOM 4145 O O . MET B 1 178 ? -13.672 -21.875 -7.453 1 97.25 178 MET B O 1
ATOM 4149 N N . LEU B 1 179 ? -14.375 -19.734 -7.68 1 94.75 179 LEU B N 1
ATOM 4150 C CA . LEU B 1 179 ? -15.312 -19.859 -6.562 1 94.75 179 LEU B CA 1
ATOM 4151 C C . LEU B 1 179 ? -16.422 -20.844 -6.891 1 94.75 179 LEU B C 1
ATOM 4153 O O . LEU B 1 179 ? -16.797 -21.672 -6.051 1 94.75 179 LEU B O 1
ATOM 4157 N N . GLU B 1 180 ? -16.891 -20.797 -8.109 1 95.56 180 GLU B N 1
ATOM 4158 C CA . GLU B 1 180 ? -17.922 -21.734 -8.555 1 95.56 180 GLU B CA 1
ATOM 4159 C C . GLU B 1 180 ? -17.422 -23.172 -8.508 1 95.56 180 GLU B C 1
ATOM 4161 O O . GLU B 1 180 ? -18.141 -24.078 -8.102 1 95.56 180 GLU B O 1
ATOM 4166 N N . LEU B 1 181 ? -16.219 -23.344 -8.867 1 96.44 181 LEU B N 1
ATOM 4167 C CA . LEU B 1 181 ? -15.609 -24.672 -8.93 1 96.44 181 LEU B CA 1
ATOM 4168 C C . LEU B 1 181 ? -15.172 -25.125 -7.539 1 96.44 181 LEU B C 1
ATOM 4170 O O . LEU B 1 181 ? -14.875 -26.312 -7.332 1 96.44 181 LEU B O 1
ATOM 4174 N N . GLN B 1 182 ? -15.086 -24.203 -6.574 1 96.69 182 GLN B N 1
ATOM 4175 C CA . GLN B 1 182 ? -14.492 -24.422 -5.262 1 96.69 182 GLN B CA 1
ATOM 4176 C C . GLN B 1 182 ? -13.094 -25.031 -5.387 1 96.69 182 GLN B C 1
ATOM 4178 O O . GLN B 1 182 ? -12.766 -26 -4.703 1 96.69 182 GLN B O 1
ATOM 4183 N N . HIS B 1 183 ? -12.484 -24.562 -6.367 1 97.56 183 HIS B N 1
ATOM 4184 C CA . HIS B 1 183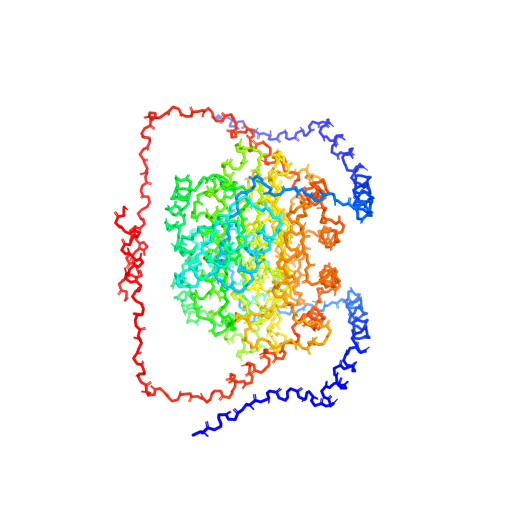 ? -11.109 -24.953 -6.672 1 97.56 183 HIS B CA 1
ATOM 4185 C C . HIS B 1 183 ? -10.359 -23.828 -7.367 1 97.56 183 HIS B C 1
ATOM 4187 O O . HIS B 1 183 ? -10.625 -23.516 -8.531 1 97.56 183 HIS B O 1
ATOM 4193 N N . GLY B 1 184 ? -9.461 -23.234 -6.574 1 97.69 184 GLY B N 1
ATOM 4194 C CA . GLY B 1 184 ? -8.734 -22.109 -7.145 1 97.69 184 GLY B CA 1
ATOM 4195 C C . GLY B 1 184 ? -7.625 -21.594 -6.246 1 97.69 184 GLY B C 1
ATOM 4196 O O . GLY B 1 184 ? -7.621 -21.859 -5.039 1 97.69 184 GLY B O 1
ATOM 4197 N N . HIS B 1 185 ? -6.695 -20.906 -6.832 1 98.44 185 HIS B N 1
ATOM 4198 C CA . HIS B 1 185 ? -5.574 -20.312 -6.113 1 98.44 185 HIS B CA 1
ATOM 4199 C C . HIS B 1 185 ? -5.094 -19.031 -6.793 1 98.44 185 HIS B C 1
ATOM 4201 O O . HIS B 1 185 ? -4.781 -19.047 -7.984 1 98.44 185 HIS B O 1
ATOM 4207 N N . ILE B 1 186 ? -5.117 -17.984 -6.094 1 98.19 186 ILE B N 1
ATOM 4208 C CA . ILE B 1 186 ? -4.598 -16.719 -6.598 1 98.19 186 ILE B CA 1
ATOM 4209 C C . ILE B 1 186 ? -3.223 -16.438 -5.988 1 98.19 186 ILE B C 1
ATOM 4211 O O . ILE B 1 186 ? -3.068 -16.438 -4.766 1 98.19 186 ILE B O 1
ATOM 4215 N N . VAL B 1 187 ? -2.258 -16.25 -6.859 1 98.69 187 VAL B N 1
ATOM 4216 C CA . VAL B 1 187 ? -0.894 -15.969 -6.422 1 98.69 187 VAL B CA 1
ATOM 4217 C C . VAL B 1 187 ? -0.491 -14.562 -6.852 1 98.69 187 VAL B C 1
ATOM 4219 O O . VAL B 1 187 ? -0.766 -14.148 -7.98 1 98.69 187 VAL B O 1
ATOM 4222 N N . CYS B 1 188 ? 0.07 -13.812 -5.957 1 97.88 188 CYS B N 1
ATOM 4223 C CA . CYS B 1 188 ? 0.605 -12.492 -6.258 1 97.88 188 CYS B CA 1
ATOM 4224 C C . CYS B 1 188 ? 2.109 -12.445 -6.016 1 97.88 188 CYS B C 1
ATOM 4226 O O . CYS B 1 188 ? 2.568 -12.672 -4.895 1 97.88 188 CYS B O 1
ATOM 4228 N N . MET B 1 189 ? 2.818 -12.211 -7.117 1 97.44 189 MET B N 1
ATOM 4229 C CA . MET B 1 189 ? 4.238 -11.914 -6.973 1 97.44 189 MET B CA 1
ATOM 4230 C C . MET B 1 189 ? 4.453 -10.461 -6.551 1 97.44 189 MET B C 1
ATOM 4232 O O . MET B 1 189 ? 4.461 -9.562 -7.391 1 97.44 189 MET B O 1
ATOM 4236 N N . ASN B 1 190 ? 4.641 -10.312 -5.305 1 96.5 190 ASN B N 1
ATOM 4237 C CA . ASN B 1 190 ? 4.82 -8.984 -4.719 1 96.5 190 ASN B CA 1
ATOM 4238 C C . ASN B 1 190 ? 6.289 -8.688 -4.449 1 96.5 190 ASN B C 1
ATOM 4240 O O . ASN B 1 190 ? 7.145 -8.938 -5.301 1 96.5 190 ASN B O 1
ATOM 4244 N N . SER B 1 191 ? 6.605 -7.969 -3.402 1 92.25 191 SER B N 1
ATOM 4245 C CA . SER B 1 191 ? 7.973 -7.59 -3.066 1 92.25 191 SER B CA 1
ATOM 4246 C C . SER B 1 191 ? 8.102 -7.215 -1.594 1 92.25 191 SER B C 1
ATOM 4248 O O . SER B 1 191 ? 7.141 -6.734 -0.986 1 92.25 191 SER B O 1
ATOM 4250 N N . VAL B 1 192 ? 9.305 -7.43 -1.072 1 88.06 192 VAL B N 1
ATOM 4251 C CA . VAL B 1 192 ? 9.578 -6.98 0.288 1 88.06 192 VAL B CA 1
ATOM 4252 C C . VAL B 1 192 ? 9.414 -5.465 0.373 1 88.06 192 VAL B C 1
ATOM 4254 O O . VAL B 1 192 ? 9.078 -4.926 1.431 1 88.06 192 VAL B O 1
ATOM 4257 N N . LEU B 1 193 ? 9.539 -4.805 -0.735 1 87.62 193 LEU B N 1
ATOM 4258 C CA . LEU B 1 193 ? 9.445 -3.348 -0.787 1 87.62 193 LEU B CA 1
ATOM 4259 C C . LEU B 1 193 ? 8.008 -2.885 -0.565 1 87.62 193 LEU B C 1
ATOM 4261 O O . LEU B 1 193 ? 7.766 -1.701 -0.317 1 87.62 193 LEU B O 1
ATOM 4265 N N . ALA B 1 194 ? 7.066 -3.818 -0.63 1 91.94 194 ALA B N 1
ATOM 4266 C CA . ALA B 1 194 ? 5.695 -3.494 -0.253 1 91.94 194 ALA B CA 1
ATOM 4267 C C . ALA B 1 194 ? 5.586 -3.219 1.244 1 91.94 194 ALA B C 1
ATOM 4269 O O . ALA B 1 194 ? 4.715 -2.467 1.683 1 91.94 194 ALA B O 1
ATOM 4270 N N . LEU B 1 195 ? 6.496 -3.832 1.996 1 86.44 195 LEU B N 1
ATOM 4271 C CA . LEU B 1 195 ? 6.465 -3.744 3.451 1 86.44 195 LEU B CA 1
ATOM 4272 C C . LEU B 1 195 ? 7.48 -2.729 3.957 1 86.44 195 LEU B C 1
ATOM 4274 O O . LEU B 1 195 ? 7.375 -2.244 5.086 1 86.44 195 LEU B O 1
ATOM 4278 N N . SER B 1 196 ? 8.414 -2.473 3.154 1 83.88 196 SER B N 1
ATOM 4279 C CA . SER B 1 196 ? 9.461 -1.512 3.486 1 83.88 196 SER B CA 1
ATOM 4280 C C . SER B 1 196 ? 9.852 -0.681 2.27 1 83.88 196 SER B C 1
ATOM 4282 O O . SER B 1 196 ? 10.758 -1.058 1.521 1 83.88 196 SER B O 1
ATOM 4284 N N . ALA B 1 197 ? 9.273 0.486 2.23 1 84.81 197 ALA B N 1
ATOM 4285 C CA . ALA B 1 197 ? 9.5 1.337 1.065 1 84.81 197 ALA B CA 1
ATOM 4286 C C . ALA B 1 197 ? 10.867 2.018 1.144 1 84.81 197 ALA B C 1
ATOM 4288 O O . ALA B 1 197 ? 11.352 2.322 2.234 1 84.81 197 ALA B O 1
ATOM 4289 N N . ILE B 1 198 ? 11.461 2.193 0.041 1 77.38 198 ILE B N 1
ATOM 4290 C CA . ILE B 1 198 ? 12.758 2.865 -0.043 1 77.38 198 ILE B CA 1
ATOM 4291 C C . ILE B 1 198 ? 12.633 4.121 -0.904 1 77.38 198 ILE B C 1
ATOM 4293 O O . ILE B 1 198 ? 11.75 4.207 -1.76 1 77.38 198 ILE B O 1
ATOM 4297 N N . PRO B 1 199 ? 13.648 4.969 -0.582 1 77.62 199 PRO B N 1
ATOM 4298 C CA . PRO B 1 199 ? 13.656 6.125 -1.481 1 77.62 199 PRO B CA 1
ATOM 4299 C C . PRO B 1 199 ? 14.148 5.781 -2.885 1 77.62 199 PRO B C 1
ATOM 4301 O O . PRO B 1 199 ? 14.906 4.82 -3.059 1 77.62 199 PRO B O 1
ATOM 4304 N N . GLY B 1 200 ? 13.758 6.297 -3.953 1 75.81 200 GLY B N 1
ATOM 4305 C CA . GLY B 1 200 ? 14.258 6.082 -5.301 1 75.81 200 GLY B CA 1
ATOM 4306 C C . GLY B 1 200 ? 13.406 5.109 -6.102 1 75.81 200 GLY B C 1
ATOM 4307 O O . GLY B 1 200 ? 13.695 4.84 -7.27 1 75.81 200 GLY B O 1
ATOM 4308 N N . ALA B 1 201 ? 12.602 4.469 -5.41 1 82.88 201 ALA B N 1
ATOM 4309 C CA . ALA B 1 201 ? 11.672 3.57 -6.09 1 82.88 201 ALA B CA 1
ATOM 4310 C C . ALA B 1 201 ? 10.234 3.799 -5.609 1 82.88 201 ALA B C 1
ATOM 4312 O O . ALA B 1 201 ? 9.523 2.846 -5.293 1 82.88 201 ALA B O 1
ATOM 4313 N N . ILE B 1 202 ? 9.922 4.996 -5.637 1 85.81 202 ILE B N 1
ATOM 4314 C CA . ILE B 1 202 ? 8.648 5.391 -5.051 1 85.81 202 ILE B CA 1
ATOM 4315 C C . ILE B 1 202 ? 7.5 4.77 -5.848 1 85.81 202 ILE B C 1
ATOM 4317 O O . ILE B 1 202 ? 6.52 4.301 -5.27 1 85.81 202 ILE B O 1
ATOM 4321 N N . ASP B 1 203 ? 7.641 4.762 -7.16 1 87.38 203 ASP B N 1
ATOM 4322 C CA . ASP B 1 203 ? 6.574 4.223 -7.996 1 87.38 203 ASP B CA 1
ATOM 4323 C C . ASP B 1 203 ? 6.375 2.73 -7.734 1 87.38 203 ASP B C 1
ATOM 4325 O O . ASP B 1 203 ? 5.242 2.271 -7.578 1 87.38 203 ASP B O 1
ATOM 4329 N N . TYR B 1 204 ? 7.465 2.047 -7.656 1 89.69 204 TYR B N 1
ATOM 4330 C CA . TYR B 1 204 ? 7.406 0.605 -7.434 1 89.69 204 TYR B CA 1
ATOM 4331 C C . TYR B 1 204 ? 6.914 0.29 -6.027 1 89.69 204 TYR B C 1
ATOM 4333 O O . TYR B 1 204 ? 6.016 -0.534 -5.848 1 89.69 204 TYR B O 1
ATOM 4341 N N . CYS B 1 205 ? 7.414 0.973 -5.012 1 90.38 205 CYS B N 1
ATOM 4342 C CA . CYS B 1 205 ? 7.035 0.737 -3.625 1 90.38 205 CYS B CA 1
ATOM 4343 C C . CYS B 1 205 ? 5.547 0.988 -3.416 1 90.38 205 CYS B C 1
ATOM 4345 O O . CYS B 1 205 ? 4.863 0.188 -2.775 1 90.38 205 CYS B O 1
ATOM 4347 N N . THR B 1 206 ? 5.07 2.072 -3.965 1 93.81 206 THR B N 1
ATOM 4348 C CA . THR B 1 206 ? 3.664 2.41 -3.783 1 93.81 206 THR B CA 1
ATOM 4349 C C . THR B 1 206 ? 2.768 1.395 -4.484 1 93.81 206 THR B C 1
ATOM 4351 O O . THR B 1 206 ? 1.748 0.975 -3.936 1 93.81 206 THR B O 1
ATOM 4354 N N . SER B 1 207 ? 3.146 0.973 -5.652 1 93.88 207 SER B N 1
ATOM 4355 C CA . SER B 1 207 ? 2.344 0.012 -6.402 1 93.88 207 SER B CA 1
ATOM 4356 C C . SER B 1 207 ? 2.322 -1.348 -5.711 1 93.88 207 SER B C 1
ATOM 4358 O O . SER B 1 207 ? 1.269 -1.979 -5.602 1 93.88 207 SER B O 1
ATOM 4360 N N . LYS B 1 208 ? 3.461 -1.777 -5.242 1 95.19 208 LYS B N 1
ATOM 4361 C CA . LYS B 1 208 ? 3.549 -3.088 -4.602 1 95.19 208 LYS B CA 1
ATOM 4362 C C . LYS B 1 208 ? 2.883 -3.078 -3.23 1 95.19 208 LYS B C 1
ATOM 4364 O O . LYS B 1 208 ? 2.307 -4.082 -2.807 1 95.19 208 LYS B O 1
ATOM 4369 N N . SER B 1 209 ? 2.988 -1.975 -2.572 1 95.5 209 SER B N 1
ATOM 4370 C CA . SER B 1 209 ? 2.254 -1.852 -1.317 1 95.5 209 SER B CA 1
ATOM 4371 C C . SER B 1 209 ? 0.749 -1.941 -1.545 1 95.5 209 SER B C 1
ATOM 4373 O O . SER B 1 209 ? 0.035 -2.58 -0.769 1 95.5 209 SER B O 1
ATOM 4375 N N . SER B 1 210 ? 0.327 -1.274 -2.543 1 95.5 210 SER B N 1
ATOM 4376 C CA . SER B 1 210 ? -1.082 -1.338 -2.918 1 95.5 210 SER B CA 1
ATOM 4377 C C . SER B 1 210 ? -1.501 -2.766 -3.254 1 95.5 210 SER B C 1
ATOM 4379 O O . SER B 1 210 ? -2.549 -3.232 -2.805 1 95.5 210 SER B O 1
ATOM 4381 N N . SER B 1 211 ? -0.701 -3.428 -3.992 1 96.25 211 SER B N 1
ATOM 4382 C CA . SER B 1 211 ? -0.978 -4.809 -4.367 1 96.25 211 SER B CA 1
ATOM 4383 C C . SER B 1 211 ? -0.999 -5.723 -3.143 1 96.25 211 SER B C 1
ATOM 4385 O O . SER B 1 211 ? -1.784 -6.668 -3.082 1 96.25 211 SER B O 1
ATOM 4387 N N . PHE B 1 212 ? -0.151 -5.438 -2.248 1 95.94 212 PHE B N 1
ATOM 4388 C CA . PHE B 1 212 ? -0.113 -6.211 -1.011 1 95.94 212 PHE B CA 1
ATOM 4389 C C . PHE B 1 212 ? -1.422 -6.066 -0.243 1 95.94 212 PHE B C 1
ATOM 4391 O O . PHE B 1 212 ? -1.98 -7.059 0.23 1 95.94 212 PHE B O 1
ATOM 4398 N N . ALA B 1 213 ? -1.858 -4.859 -0.105 1 93.81 213 ALA B N 1
ATOM 4399 C CA . ALA B 1 213 ? -3.119 -4.605 0.588 1 93.81 213 ALA B CA 1
ATOM 4400 C C . ALA B 1 213 ? -4.281 -5.301 -0.116 1 93.81 213 ALA B C 1
ATOM 4402 O O . ALA B 1 213 ? -5.188 -5.824 0.537 1 93.81 213 ALA B O 1
ATOM 4403 N N . PHE B 1 214 ? -4.266 -5.297 -1.384 1 93.56 214 PHE B N 1
ATOM 4404 C CA . PHE B 1 214 ? -5.277 -5.988 -2.176 1 93.56 214 PHE B CA 1
ATOM 4405 C C . PHE B 1 214 ? -5.309 -7.473 -1.84 1 93.56 214 PHE B C 1
ATOM 4407 O O . PHE B 1 214 ? -6.371 -8.031 -1.558 1 93.56 214 PHE B O 1
ATOM 4414 N N . MET B 1 215 ? -4.191 -8.023 -1.813 1 94.75 215 MET B N 1
ATOM 4415 C CA . MET B 1 215 ? -4.09 -9.461 -1.567 1 94.75 215 MET B CA 1
ATOM 4416 C C . MET B 1 215 ? -4.484 -9.789 -0.132 1 94.75 215 MET B C 1
ATOM 4418 O O . MET B 1 215 ? -5.09 -10.836 0.124 1 94.75 215 MET B O 1
ATOM 4422 N N . GLU B 1 216 ? -4.055 -8.953 0.723 1 89.88 216 GLU B N 1
ATOM 4423 C CA . GLU B 1 216 ? -4.469 -9.164 2.107 1 89.88 216 GLU B CA 1
ATOM 4424 C C . GLU B 1 216 ? -5.992 -9.148 2.236 1 89.88 216 GLU B C 1
ATOM 4426 O O . GLU B 1 216 ? -6.57 -10.031 2.877 1 89.88 216 GLU B O 1
ATOM 4431 N N . SER B 1 217 ? -6.59 -8.172 1.624 1 87.25 217 SER B N 1
ATOM 4432 C CA . SER B 1 217 ? -8.047 -8.078 1.642 1 87.25 217 SER B CA 1
ATOM 4433 C C . SER B 1 217 ? -8.688 -9.297 0.981 1 87.25 217 SER B C 1
ATOM 4435 O O . SER B 1 217 ? -9.664 -9.844 1.492 1 87.25 217 SER B O 1
ATOM 4437 N N . LEU B 1 218 ? -8.117 -9.664 -0.081 1 90.38 218 LEU B N 1
ATOM 4438 C CA . LEU B 1 218 ? -8.625 -10.82 -0.811 1 90.38 218 LEU B CA 1
ATOM 4439 C C . LEU B 1 218 ? -8.508 -12.086 0.032 1 90.38 218 LEU B C 1
ATOM 4441 O O . LEU B 1 218 ? -9.461 -12.867 0.117 1 90.38 218 LEU B O 1
ATOM 4445 N N . THR B 1 219 ? -7.367 -12.312 0.588 1 89.88 219 THR B N 1
ATOM 4446 C CA . THR B 1 219 ? -7.117 -13.5 1.393 1 89.88 219 THR B CA 1
ATOM 4447 C C . THR B 1 219 ? -8.125 -13.609 2.535 1 89.88 219 THR B C 1
ATOM 4449 O O . THR B 1 219 ? -8.688 -14.672 2.775 1 89.88 219 THR B O 1
ATOM 4452 N N . LEU B 1 220 ? -8.344 -12.492 3.117 1 81.62 220 LEU B N 1
ATOM 4453 C CA . LEU B 1 220 ? -9.312 -12.461 4.207 1 81.62 220 LEU B CA 1
ATOM 4454 C C . LEU B 1 220 ? -10.727 -12.727 3.689 1 81.62 220 LEU B C 1
ATOM 4456 O O . LEU B 1 220 ? -11.516 -13.398 4.352 1 81.62 220 LEU B O 1
ATOM 4460 N N . GLY B 1 221 ? -11.008 -12.234 2.551 1 81.56 221 GLY B N 1
ATOM 4461 C CA . GLY B 1 221 ? -12.312 -12.438 1.947 1 81.56 221 GLY B CA 1
ATOM 4462 C C . GLY B 1 221 ? -12.555 -13.867 1.511 1 81.56 221 GLY B C 1
ATOM 4463 O O . GLY B 1 221 ? -13.703 -14.305 1.4 1 81.56 221 GLY B O 1
ATOM 4464 N N . LEU B 1 222 ? -11.484 -14.586 1.317 1 86.5 222 LEU B N 1
ATOM 4465 C CA . LEU B 1 222 ? -11.578 -15.945 0.805 1 86.5 222 LEU B CA 1
ATOM 4466 C C . LEU B 1 222 ? -11.625 -16.953 1.947 1 86.5 222 LEU B C 1
ATOM 4468 O O . LEU B 1 222 ? -11.781 -18.156 1.716 1 86.5 222 LEU B O 1
ATOM 4472 N N . LEU B 1 223 ? -11.531 -16.516 3.135 1 77.19 223 LEU B N 1
ATOM 4473 C CA . LEU B 1 223 ? -11.461 -17.422 4.281 1 77.19 223 LEU B CA 1
ATOM 4474 C C . LEU B 1 223 ? -12.703 -18.297 4.348 1 77.19 223 LEU B C 1
ATOM 4476 O O . LEU B 1 223 ? -12.625 -19.453 4.77 1 77.19 223 LEU B O 1
ATOM 4480 N N . ASP B 1 224 ? -13.758 -17.797 3.855 1 76.62 224 ASP B N 1
ATOM 4481 C CA . ASP B 1 224 ? -14.992 -18.578 3.938 1 76.62 224 ASP B CA 1
ATOM 4482 C C . ASP B 1 224 ? -15.312 -19.234 2.598 1 76.62 224 ASP B C 1
ATOM 4484 O O . ASP B 1 224 ? -16.422 -19.734 2.398 1 76.62 224 ASP B O 1
ATOM 4488 N N . CYS B 1 225 ? -14.43 -19.172 1.723 1 84.5 225 CYS B N 1
ATOM 4489 C CA . CYS B 1 225 ? -14.617 -19.781 0.411 1 84.5 225 CYS B CA 1
ATOM 4490 C C . CYS B 1 225 ? -13.852 -21.094 0.305 1 84.5 225 CYS B C 1
ATOM 4492 O O . CYS B 1 225 ? -12.625 -21.094 0.176 1 84.5 225 CYS B O 1
ATOM 4494 N N . PRO B 1 226 ? -14.586 -22.172 0.348 1 90.25 226 PRO B N 1
ATOM 4495 C CA . PRO B 1 226 ? -13.898 -23.453 0.339 1 90.25 226 PRO B CA 1
ATOM 4496 C C . PRO B 1 226 ? -13.133 -23.703 -0.956 1 90.25 226 PRO B C 1
ATOM 4498 O O . PRO B 1 226 ? -13.609 -23.359 -2.039 1 90.25 226 PRO B O 1
ATOM 4501 N N . GLY B 1 227 ? -11.977 -24.188 -0.857 1 94.12 227 GLY B N 1
ATOM 4502 C CA . GLY B 1 227 ? -11.203 -24.688 -1.989 1 94.12 227 GLY B CA 1
ATOM 4503 C C . GLY B 1 227 ? -10.469 -23.578 -2.734 1 94.12 227 GLY B C 1
ATOM 4504 O O . GLY B 1 227 ? -9.766 -23.859 -3.709 1 94.12 227 GLY B O 1
ATOM 4505 N N . VAL B 1 228 ? -10.703 -22.391 -2.328 1 95.56 228 VAL B N 1
ATOM 4506 C CA . VAL B 1 228 ? -10.039 -21.281 -3.004 1 95.56 228 VAL B CA 1
ATOM 4507 C C . VAL B 1 228 ? -9.078 -20.578 -2.037 1 95.56 228 VAL B C 1
ATOM 4509 O O . VAL B 1 228 ? -9.477 -20.188 -0.938 1 95.56 228 VAL B O 1
ATOM 4512 N N . ASN B 1 229 ? -7.781 -20.5 -2.439 1 94.75 229 ASN B N 1
ATOM 4513 C CA . ASN B 1 229 ? -6.742 -19.938 -1.582 1 94.75 229 ASN B CA 1
ATOM 4514 C C . ASN B 1 229 ? -5.988 -18.812 -2.277 1 94.75 229 ASN B C 1
ATOM 4516 O O . ASN B 1 229 ? -6.195 -18.562 -3.465 1 94.75 229 ASN B O 1
ATOM 4520 N N . ALA B 1 230 ? -5.238 -18.125 -1.475 1 95.62 230 ALA B N 1
ATOM 4521 C CA . ALA B 1 230 ? -4.391 -17.047 -1.991 1 95.62 230 ALA B CA 1
ATOM 4522 C C . ALA B 1 230 ? -2.998 -17.109 -1.37 1 95.62 230 ALA B C 1
ATOM 4524 O O . ALA B 1 230 ? -2.846 -17.484 -0.204 1 95.62 230 ALA B O 1
ATOM 4525 N N . THR B 1 231 ? -2 -16.797 -2.154 1 96.38 231 THR B N 1
ATOM 4526 C CA . THR B 1 231 ? -0.616 -16.734 -1.699 1 96.38 231 THR B CA 1
ATOM 4527 C C . THR B 1 231 ? 0.039 -15.43 -2.145 1 96.38 231 THR B C 1
ATOM 4529 O O . THR B 1 231 ? 0.003 -15.078 -3.326 1 96.38 231 THR B O 1
ATOM 4532 N N . THR B 1 232 ? 0.535 -14.68 -1.225 1 96.25 232 THR B N 1
ATOM 4533 C CA . THR B 1 232 ? 1.327 -13.484 -1.51 1 96.25 232 THR B CA 1
ATOM 4534 C C . THR B 1 232 ? 2.814 -13.766 -1.306 1 96.25 232 THR B C 1
ATOM 4536 O O . THR B 1 232 ? 3.234 -14.141 -0.212 1 96.25 232 THR B O 1
ATOM 4539 N N . VAL B 1 233 ? 3.59 -13.602 -2.393 1 96.62 233 VAL B N 1
ATOM 4540 C CA . VAL B 1 233 ? 5.027 -13.852 -2.35 1 96.62 233 VAL B CA 1
ATOM 4541 C C . VAL B 1 233 ? 5.781 -12.531 -2.275 1 96.62 233 VAL B C 1
ATOM 4543 O O . VAL B 1 233 ? 5.547 -11.625 -3.082 1 96.62 233 VAL B O 1
ATOM 4546 N N . LEU B 1 234 ? 6.652 -12.414 -1.311 1 94.06 234 LEU B N 1
ATOM 4547 C CA . LEU B 1 234 ? 7.418 -11.188 -1.106 1 94.06 234 LEU B CA 1
ATOM 4548 C C . LEU B 1 234 ? 8.914 -11.461 -1.18 1 94.06 234 LEU B C 1
ATOM 4550 O O . LEU B 1 234 ? 9.594 -11.508 -0.151 1 94.06 234 LEU B O 1
ATOM 4554 N N . PRO B 1 235 ? 9.367 -11.523 -2.391 1 92.5 235 PRO B N 1
ATOM 4555 C CA . PRO B 1 235 ? 10.805 -11.75 -2.531 1 92.5 235 PRO B CA 1
ATOM 4556 C C . PRO B 1 235 ? 11.633 -10.492 -2.297 1 92.5 235 PRO B C 1
ATOM 4558 O O . PRO B 1 235 ? 11.172 -9.383 -2.582 1 92.5 235 PRO B O 1
ATOM 4561 N N . PHE B 1 236 ? 12.797 -10.727 -1.808 1 84.25 236 PHE B N 1
ATOM 4562 C CA . PHE B 1 236 ? 13.812 -9.688 -1.765 1 84.25 236 PHE B CA 1
ATOM 4563 C C . PHE B 1 236 ? 14.391 -9.438 -3.152 1 84.25 236 PHE B C 1
ATOM 4565 O O . PHE B 1 236 ? 13.93 -10.016 -4.137 1 84.25 236 PHE B O 1
ATOM 4572 N N . HIS B 1 237 ? 15.305 -8.539 -3.232 1 75.31 237 HIS B N 1
ATOM 4573 C CA . HIS B 1 237 ? 15.953 -8.227 -4.504 1 75.31 237 HIS B CA 1
ATOM 4574 C C . HIS B 1 237 ? 16.344 -9.508 -5.242 1 75.31 237 HIS B C 1
ATOM 4576 O O . HIS B 1 237 ? 17.047 -10.352 -4.695 1 75.31 237 HIS B O 1
ATOM 4582 N N . THR B 1 238 ? 15.734 -9.562 -6.414 1 73.62 238 THR B N 1
ATOM 4583 C CA . THR B 1 238 ? 15.984 -10.734 -7.242 1 73.62 238 THR B CA 1
ATOM 4584 C C . THR B 1 238 ? 16.781 -10.359 -8.492 1 73.62 238 THR B C 1
ATOM 4586 O O . THR B 1 238 ? 16.547 -9.305 -9.086 1 73.62 238 THR B O 1
ATOM 4589 N N . SER B 1 239 ? 17.766 -11.133 -8.766 1 64.88 239 SER B N 1
ATOM 4590 C CA . SER B 1 239 ? 18.609 -10.883 -9.922 1 64.88 239 SER B CA 1
ATOM 4591 C C . SER B 1 239 ? 17.859 -11.078 -11.227 1 64.88 239 SER B C 1
ATOM 4593 O O . SER B 1 239 ? 17.797 -12.195 -11.75 1 64.88 239 SER B O 1
ATOM 4595 N N . THR B 1 240 ? 17.203 -10.047 -11.625 1 62.72 240 THR B N 1
ATOM 4596 C CA . THR B 1 240 ? 16.516 -10.008 -12.906 1 62.72 240 THR B CA 1
ATOM 4597 C C . THR B 1 240 ? 16.906 -8.773 -13.711 1 62.72 240 THR B C 1
ATOM 4599 O O . THR B 1 240 ? 17.578 -7.883 -13.188 1 62.72 240 THR B O 1
ATOM 4602 N N . GLU B 1 241 ? 16.578 -8.859 -14.977 1 58.28 241 GLU B N 1
ATOM 4603 C CA . GLU B 1 241 ? 16.828 -7.703 -15.836 1 58.28 241 GLU B CA 1
ATOM 4604 C C . GLU B 1 241 ? 16.141 -6.457 -15.297 1 58.28 241 GLU B C 1
ATOM 4606 O O . GLU B 1 241 ? 16.656 -5.344 -15.445 1 58.28 241 GLU B O 1
ATOM 4611 N N . MET B 1 242 ? 15.094 -6.609 -14.625 1 53.97 242 MET B N 1
ATOM 4612 C CA . MET B 1 242 ? 14.297 -5.5 -14.102 1 53.97 242 MET B CA 1
ATOM 4613 C C . MET B 1 242 ? 15.086 -4.703 -13.07 1 53.97 242 MET B C 1
ATOM 4615 O O . MET B 1 242 ? 14.984 -3.477 -13.008 1 53.97 242 MET B O 1
ATOM 4619 N N . PHE B 1 243 ? 15.875 -5.406 -12.414 1 51.94 243 PHE B N 1
ATOM 4620 C CA . PHE B 1 243 ? 16.594 -4.758 -11.32 1 51.94 243 PHE B CA 1
ATOM 4621 C C . PHE B 1 243 ? 18.078 -4.664 -11.617 1 51.94 243 PHE B C 1
ATOM 4623 O O . PHE B 1 243 ? 18.891 -4.543 -10.711 1 51.94 243 PHE B O 1
ATOM 4630 N N . ARG B 1 244 ? 18.25 -4.793 -12.922 1 49.59 244 ARG B N 1
ATOM 4631 C CA . ARG B 1 244 ? 19.641 -4.641 -13.352 1 49.59 244 ARG B CA 1
ATOM 4632 C C . ARG B 1 244 ? 20.172 -3.264 -12.977 1 49.59 244 ARG B C 1
ATOM 4634 O O . ARG B 1 244 ? 19.531 -2.246 -13.234 1 49.59 244 ARG B O 1
ATOM 4641 N N . GLY B 1 245 ? 21.141 -3.234 -11.992 1 48.97 245 GLY B N 1
ATOM 4642 C CA . GLY B 1 245 ? 21.75 -1.978 -11.578 1 48.97 245 GLY B CA 1
ATOM 4643 C C . GLY B 1 245 ? 21.484 -1.644 -10.125 1 48.97 245 GLY B C 1
ATOM 4644 O O . GLY B 1 245 ? 22.125 -0.746 -9.57 1 48.97 245 GLY B O 1
ATOM 4645 N N . MET B 1 246 ? 20.5 -2.316 -9.648 1 51.38 246 MET B N 1
ATOM 4646 C CA . MET B 1 246 ? 20.234 -2.082 -8.227 1 51.38 246 MET B CA 1
ATOM 4647 C C . MET B 1 246 ? 21.328 -2.701 -7.359 1 51.38 246 MET B C 1
ATOM 4649 O O . MET B 1 246 ? 21.781 -3.812 -7.629 1 51.38 246 MET B O 1
ATOM 4653 N N . LYS B 1 247 ? 22.031 -1.868 -6.664 1 51.19 247 LYS B N 1
ATOM 4654 C CA . LYS B 1 247 ? 23.078 -2.365 -5.77 1 51.19 247 LYS B CA 1
ATOM 4655 C C . LYS B 1 247 ? 22.609 -2.367 -4.32 1 51.19 247 LYS B C 1
ATOM 4657 O O . LYS B 1 247 ? 21.922 -1.439 -3.885 1 51.19 247 LYS B O 1
ATOM 4662 N N . THR B 1 248 ? 22.688 -3.561 -3.777 1 50.78 248 THR B N 1
ATOM 4663 C CA . THR B 1 248 ? 22.359 -3.688 -2.363 1 50.78 248 THR B CA 1
ATOM 4664 C C . THR B 1 248 ? 23.531 -3.264 -1.489 1 50.78 248 THR B C 1
ATOM 4666 O O . THR B 1 248 ? 24.703 -3.385 -1.896 1 50.78 248 THR B O 1
ATOM 4669 N N . ARG B 1 249 ? 23.281 -2.658 -0.373 1 49.97 249 ARG B N 1
ATOM 4670 C CA . ARG B 1 249 ? 24.328 -2.168 0.508 1 49.97 249 ARG B CA 1
ATOM 4671 C C . ARG B 1 249 ? 25.188 -3.314 1.02 1 49.97 249 ARG B C 1
ATOM 4673 O O . ARG B 1 249 ? 26.422 -3.191 1.095 1 49.97 249 ARG B O 1
ATOM 4680 N N . PHE B 1 250 ? 24.375 -4.359 1.324 1 49.72 250 PHE B N 1
ATOM 4681 C CA . PHE B 1 250 ? 25.094 -5.504 1.856 1 49.72 250 PHE B CA 1
ATOM 4682 C C . PHE B 1 250 ? 24.844 -6.746 1.015 1 49.72 250 PHE B C 1
ATOM 4684 O O . PHE B 1 250 ? 24.219 -7.703 1.484 1 49.72 250 PHE B O 1
ATOM 4691 N N . PRO B 1 251 ? 25.375 -6.707 -0.146 1 53.56 251 PRO B N 1
ATOM 4692 C CA . PRO B 1 251 ? 25.062 -7.801 -1.068 1 53.56 251 PRO B CA 1
ATOM 4693 C C . PRO B 1 251 ? 25.5 -9.164 -0.528 1 53.56 251 PRO B C 1
ATOM 4695 O O . PRO B 1 251 ? 24.922 -10.188 -0.907 1 53.56 251 PRO B O 1
ATOM 4698 N N . LYS B 1 252 ? 26.375 -9.109 0.314 1 52.62 252 LYS B N 1
ATOM 4699 C CA . LYS B 1 252 ? 26.844 -10.391 0.83 1 52.62 252 LYS B CA 1
ATOM 4700 C C . LYS B 1 252 ? 25.891 -10.945 1.889 1 52.62 252 LYS B C 1
ATOM 4702 O O . LYS B 1 252 ? 25.688 -12.156 1.972 1 52.62 252 LYS B O 1
ATOM 4707 N N . LEU B 1 253 ? 25.359 -10.047 2.662 1 54.84 253 LEU B N 1
ATOM 4708 C CA . LEU B 1 253 ? 24.453 -10.492 3.713 1 54.84 253 LEU B CA 1
ATOM 4709 C C . LEU B 1 253 ? 23.062 -10.766 3.148 1 54.84 253 LEU B C 1
ATOM 4711 O O . LEU B 1 253 ? 22.359 -11.664 3.625 1 54.84 253 LEU B O 1
ATOM 4715 N N . PHE B 1 254 ? 22.922 -10.016 2.139 1 62.44 254 PHE B N 1
ATOM 4716 C CA . PHE B 1 254 ? 21.625 -10.203 1.507 1 62.44 254 PHE B CA 1
ATOM 4717 C C . PHE B 1 254 ? 21.766 -10.383 0.001 1 62.44 254 PHE B C 1
ATOM 4719 O O . PHE B 1 254 ? 21.469 -9.461 -0.77 1 62.44 254 PHE B O 1
ATOM 4726 N N . PRO B 1 255 ? 22.234 -11.562 -0.273 1 66.56 255 PRO B N 1
ATOM 4727 C CA . PRO B 1 255 ? 22.406 -11.805 -1.706 1 66.56 255 PRO B CA 1
ATOM 4728 C C . PRO B 1 255 ? 21.094 -11.781 -2.482 1 66.56 255 PRO B C 1
ATOM 4730 O O . PRO B 1 255 ? 20.047 -12.141 -1.938 1 66.56 255 PRO B O 1
ATOM 4733 N N . PRO B 1 256 ? 21.312 -11.25 -3.684 1 77.38 256 PRO B N 1
ATOM 4734 C CA . PRO B 1 256 ? 20.109 -11.312 -4.523 1 77.38 256 PRO B CA 1
ATOM 4735 C C . PRO B 1 256 ? 19.594 -12.734 -4.715 1 77.38 256 PRO B C 1
ATOM 4737 O O . PRO B 1 256 ? 20.375 -13.688 -4.703 1 77.38 256 PRO B O 1
ATOM 4740 N N . LEU B 1 257 ? 18.344 -12.812 -4.754 1 84.19 257 LEU B N 1
ATOM 4741 C CA . LEU B 1 257 ? 17.734 -14.117 -4.945 1 84.19 257 LEU B CA 1
ATOM 4742 C C . LEU B 1 257 ? 17.812 -14.555 -6.402 1 84.19 257 LEU B C 1
ATOM 4744 O O . LEU B 1 257 ? 17.734 -13.719 -7.309 1 84.19 257 LEU B O 1
ATOM 4748 N N . ASN B 1 258 ? 17.984 -15.836 -6.539 1 89.31 258 ASN B N 1
ATOM 4749 C CA . ASN B 1 258 ? 17.859 -16.453 -7.859 1 89.31 258 ASN B CA 1
ATOM 4750 C C . ASN B 1 258 ? 16.391 -16.625 -8.266 1 89.31 258 ASN B C 1
ATOM 4752 O O . ASN B 1 258 ? 15.586 -17.109 -7.477 1 89.31 258 ASN B O 1
ATOM 4756 N N . PRO B 1 259 ? 16.094 -16.188 -9.492 1 91.56 259 PRO B N 1
ATOM 4757 C CA . PRO B 1 259 ? 14.703 -16.328 -9.945 1 91.56 259 PRO B CA 1
ATOM 4758 C C . PRO B 1 259 ? 14.203 -17.766 -9.859 1 91.56 259 PRO B C 1
ATOM 4760 O O . PRO B 1 259 ? 13.023 -18 -9.57 1 91.56 259 PRO B O 1
ATOM 4763 N N . GLU B 1 260 ? 15.094 -18.719 -10.055 1 93.94 260 GLU B N 1
ATOM 4764 C CA . GLU B 1 260 ? 14.727 -20.125 -9.977 1 93.94 260 GLU B CA 1
ATOM 4765 C C . GLU B 1 260 ? 14.312 -20.5 -8.555 1 93.94 260 GLU B C 1
ATOM 4767 O O . GLU B 1 260 ? 13.359 -21.266 -8.367 1 93.94 260 GLU B O 1
ATOM 4772 N N . THR B 1 261 ? 15.031 -20 -7.621 1 94.06 261 THR B N 1
ATOM 4773 C CA . THR B 1 261 ? 14.719 -20.266 -6.223 1 94.06 261 THR B CA 1
ATOM 4774 C C . THR B 1 261 ? 13.375 -19.656 -5.84 1 94.06 261 THR B C 1
ATOM 4776 O O . THR B 1 261 ? 12.578 -20.281 -5.133 1 94.06 261 THR B O 1
ATOM 4779 N N . VAL B 1 262 ? 13.148 -18.484 -6.312 1 95.5 262 VAL B N 1
ATOM 4780 C CA . VAL B 1 262 ? 11.883 -17.812 -6.043 1 95.5 262 VAL B CA 1
ATOM 4781 C C . VAL B 1 262 ? 10.734 -18.625 -6.637 1 95.5 262 VAL B C 1
ATOM 4783 O O . VAL B 1 262 ? 9.711 -18.844 -5.977 1 95.5 262 VAL B O 1
ATOM 4786 N N . ALA B 1 263 ? 10.914 -19.109 -7.832 1 97.5 263 ALA B N 1
ATOM 4787 C CA . ALA B 1 263 ? 9.891 -19.906 -8.5 1 97.5 263 ALA B CA 1
ATOM 4788 C C . ALA B 1 263 ? 9.617 -21.203 -7.742 1 97.5 263 ALA B C 1
ATOM 4790 O O . ALA B 1 263 ? 8.461 -21.562 -7.492 1 97.5 263 ALA B O 1
ATOM 4791 N N . ARG B 1 264 ? 10.672 -21.875 -7.348 1 97.38 264 ARG B N 1
ATOM 4792 C CA . ARG B 1 264 ? 10.539 -23.141 -6.637 1 97.38 264 ARG B CA 1
ATOM 4793 C C . ARG B 1 264 ? 9.797 -22.953 -5.32 1 97.38 264 ARG B C 1
ATOM 4795 O O . ARG B 1 264 ? 8.859 -23.703 -5.023 1 97.38 264 ARG B O 1
ATOM 4802 N N . ARG B 1 265 ? 10.172 -21.969 -4.586 1 96.25 265 ARG B N 1
ATOM 4803 C CA . ARG B 1 265 ? 9.555 -21.719 -3.285 1 96.25 265 ARG B CA 1
ATOM 4804 C C . ARG B 1 265 ? 8.109 -21.266 -3.445 1 96.25 265 ARG B C 1
ATOM 4806 O O . ARG B 1 265 ? 7.258 -21.562 -2.609 1 96.25 265 ARG B O 1
ATOM 4813 N N . THR B 1 266 ? 7.863 -20.5 -4.473 1 97.69 266 THR B N 1
ATOM 4814 C CA . THR B 1 266 ? 6.504 -20.047 -4.746 1 97.69 266 THR B CA 1
ATOM 4815 C C . THR B 1 266 ? 5.582 -21.234 -5.035 1 97.69 266 THR B C 1
ATOM 4817 O O . THR B 1 266 ? 4.496 -21.328 -4.461 1 97.69 266 THR B O 1
ATOM 4820 N N . VAL B 1 267 ? 6.02 -22.156 -5.918 1 98.38 267 VAL B N 1
ATOM 4821 C CA . VAL B 1 267 ? 5.203 -23.312 -6.27 1 98.38 267 VAL B CA 1
ATOM 4822 C C . VAL B 1 267 ? 4.992 -24.188 -5.039 1 98.38 267 VAL B C 1
ATOM 4824 O O . VAL B 1 267 ? 3.896 -24.719 -4.816 1 98.38 267 VAL B O 1
ATOM 4827 N N . GLU B 1 268 ? 6.023 -24.312 -4.23 1 95.88 268 GLU B N 1
ATOM 4828 C CA . GLU B 1 268 ? 5.883 -25.047 -2.982 1 95.88 268 GLU B CA 1
ATOM 4829 C C . GLU B 1 268 ? 4.84 -24.406 -2.072 1 95.88 268 GLU B C 1
ATOM 4831 O O . GLU B 1 268 ? 4.031 -25.109 -1.457 1 95.88 268 GLU B O 1
ATOM 4836 N N . ALA B 1 269 ? 4.852 -23.156 -1.985 1 94.62 269 ALA B N 1
ATOM 4837 C CA . ALA B 1 269 ? 3.895 -22.422 -1.154 1 94.62 269 ALA B CA 1
ATOM 4838 C C . ALA B 1 269 ? 2.469 -22.625 -1.661 1 94.62 269 ALA B C 1
ATOM 4840 O O . ALA B 1 269 ? 1.537 -22.766 -0.867 1 94.62 269 ALA B O 1
ATOM 4841 N N . VAL B 1 270 ? 2.32 -22.578 -2.955 1 96.81 270 VAL B N 1
ATOM 4842 C CA . VAL B 1 270 ? 1.006 -22.797 -3.551 1 96.81 270 VAL B CA 1
ATOM 4843 C C . VAL B 1 270 ? 0.51 -24.203 -3.219 1 96.81 270 VAL B C 1
ATOM 4845 O O . VAL B 1 270 ? -0.643 -24.375 -2.82 1 96.81 270 VAL B O 1
ATOM 4848 N N . ARG B 1 271 ? 1.382 -25.172 -3.328 1 96.44 271 ARG B N 1
ATOM 4849 C CA . ARG B 1 271 ? 1.018 -26.562 -3.098 1 96.44 271 ARG B CA 1
ATOM 4850 C C . ARG B 1 271 ? 0.666 -26.812 -1.633 1 96.44 271 ARG B C 1
ATOM 4852 O O . ARG B 1 271 ? -0.065 -27.75 -1.311 1 96.44 271 ARG B O 1
ATOM 4859 N N . THR B 1 272 ? 1.165 -25.969 -0.757 1 92.06 272 THR B N 1
ATOM 4860 C CA . THR B 1 272 ? 0.893 -26.141 0.666 1 92.06 272 THR B CA 1
ATOM 4861 C C . THR B 1 272 ? -0.099 -25.094 1.155 1 92.06 272 THR B C 1
ATOM 4863 O O . THR B 1 272 ? -0.317 -24.953 2.361 1 92.06 272 THR B O 1
ATOM 4866 N N . ASN B 1 273 ? -0.622 -24.281 0.301 1 90.94 273 ASN B N 1
ATOM 4867 C CA . ASN B 1 273 ? -1.607 -23.25 0.583 1 90.94 273 ASN B CA 1
ATOM 4868 C C . ASN B 1 273 ? -1.079 -22.234 1.593 1 90.94 273 ASN B C 1
ATOM 4870 O O . ASN B 1 273 ? -1.798 -21.828 2.51 1 90.94 273 ASN B O 1
ATOM 4874 N N . GLN B 1 274 ? 0.18 -21.891 1.399 1 89 274 GLN B N 1
ATOM 4875 C CA . GLN B 1 274 ? 0.761 -20.844 2.24 1 89 274 GLN B CA 1
ATOM 4876 C C . GLN B 1 274 ? 0.3 -19.453 1.796 1 89 274 GLN B C 1
ATOM 4878 O O . GLN B 1 274 ? 0.465 -19.094 0.632 1 89 274 GLN B O 1
ATOM 4883 N N . ALA B 1 275 ? -0.235 -18.75 2.727 1 88.56 275 ALA B N 1
ATOM 4884 C CA . ALA B 1 275 ? -0.832 -17.469 2.375 1 88.56 275 ALA B CA 1
ATOM 4885 C C . ALA B 1 275 ? 0.242 -16.406 2.16 1 88.56 275 ALA B C 1
ATOM 4887 O O . ALA B 1 275 ? 0.09 -15.523 1.31 1 88.56 275 ALA B O 1
ATOM 4888 N N . PHE B 1 276 ? 1.297 -16.484 2.953 1 89.19 276 PHE B N 1
ATOM 4889 C CA . PHE B 1 276 ? 2.328 -15.453 2.922 1 89.19 276 PHE B CA 1
ATOM 4890 C C . PHE B 1 276 ? 3.717 -16.078 2.869 1 89.19 276 PHE B C 1
ATOM 4892 O O . PHE B 1 276 ? 4.082 -16.859 3.746 1 89.19 276 PHE B O 1
ATOM 4899 N N . LEU B 1 277 ? 4.445 -15.734 1.81 1 91.81 277 LEU B N 1
ATOM 4900 C CA . LEU B 1 277 ? 5.797 -16.25 1.639 1 91.81 277 LEU B CA 1
ATOM 4901 C C . LEU B 1 277 ? 6.809 -15.117 1.541 1 91.81 277 LEU B C 1
ATOM 4903 O O . LEU B 1 277 ? 6.844 -14.398 0.539 1 91.81 277 LEU B O 1
ATOM 4907 N N . LEU B 1 278 ? 7.578 -14.906 2.543 1 89.19 278 LEU B N 1
ATOM 4908 C CA . LEU B 1 278 ? 8.648 -13.914 2.57 1 89.19 278 LEU B CA 1
ATOM 4909 C C . LEU B 1 278 ? 10 -14.562 2.287 1 89.19 278 LEU B C 1
ATOM 4911 O O . LEU B 1 278 ? 10.391 -15.508 2.975 1 89.19 278 LEU B O 1
ATOM 4915 N N . LEU B 1 279 ? 10.625 -14.094 1.217 1 89.5 279 LEU B N 1
ATOM 4916 C CA . LEU B 1 279 ? 11.906 -14.664 0.817 1 89.5 279 LEU B CA 1
ATOM 4917 C C . LEU B 1 279 ? 13 -13.602 0.825 1 89.5 279 LEU B C 1
ATOM 4919 O O . LEU B 1 279 ? 12.844 -12.539 0.225 1 89.5 279 LEU B O 1
ATOM 4923 N N . PRO B 1 280 ? 14.211 -13.867 1.414 1 86.81 280 PRO B N 1
ATOM 4924 C CA . PRO B 1 280 ? 14.523 -15.008 2.277 1 86.81 280 PRO B CA 1
ATOM 4925 C C . PRO B 1 280 ? 13.875 -14.898 3.656 1 86.81 280 PRO B C 1
ATOM 4927 O O . PRO B 1 280 ? 13.258 -13.875 3.975 1 86.81 280 PRO B O 1
ATOM 4930 N N . TRP B 1 281 ? 13.953 -15.938 4.422 1 80.12 281 TRP B N 1
ATOM 4931 C CA . TRP B 1 281 ? 13.289 -15.992 5.719 1 80.12 281 TRP B CA 1
ATOM 4932 C C . TRP B 1 281 ? 13.82 -14.906 6.648 1 80.12 281 TRP B C 1
ATOM 4934 O O . TRP B 1 281 ? 13.102 -14.445 7.543 1 80.12 281 TRP B O 1
ATOM 4944 N N . THR B 1 282 ? 14.984 -14.398 6.477 1 76.31 282 THR B N 1
ATOM 4945 C CA . THR B 1 282 ? 15.617 -13.391 7.324 1 76.31 282 THR B CA 1
ATOM 4946 C C . THR B 1 282 ? 14.859 -12.062 7.242 1 76.31 282 THR B C 1
ATOM 4948 O O . THR B 1 282 ? 15.008 -11.211 8.117 1 76.31 282 THR B O 1
ATOM 4951 N N . MET B 1 283 ? 14.062 -11.938 6.184 1 78.94 283 MET B N 1
ATOM 4952 C CA . MET B 1 283 ? 13.328 -10.688 6.008 1 78.94 283 MET B CA 1
ATOM 4953 C C . MET B 1 283 ? 12.219 -10.562 7.055 1 78.94 283 MET B C 1
ATOM 4955 O O . MET B 1 283 ? 11.719 -9.461 7.297 1 78.94 283 MET B O 1
ATOM 4959 N N . HIS B 1 284 ? 11.883 -11.664 7.73 1 76.56 284 HIS B N 1
ATOM 4960 C CA . HIS B 1 284 ? 10.93 -11.578 8.828 1 76.56 284 HIS B CA 1
ATOM 4961 C C . HIS B 1 284 ? 11.461 -10.703 9.961 1 76.56 284 HIS B C 1
ATOM 4963 O O . HIS B 1 284 ? 10.703 -9.992 10.609 1 76.56 284 HIS B O 1
ATOM 4969 N N . LEU B 1 285 ? 12.719 -10.797 10.141 1 71.31 285 LEU B N 1
ATOM 4970 C CA . LEU B 1 285 ? 13.336 -9.984 11.18 1 71.31 285 LEU B CA 1
ATOM 4971 C C . LEU B 1 285 ? 13.203 -8.5 10.867 1 71.31 285 LEU B C 1
ATOM 4973 O O . LEU B 1 285 ? 12.961 -7.691 11.766 1 71.31 285 LEU B O 1
ATOM 4977 N N . LEU B 1 286 ? 13.32 -8.242 9.594 1 69.12 286 LEU B N 1
ATOM 4978 C CA . LEU B 1 286 ? 13.172 -6.855 9.164 1 69.12 286 LEU B CA 1
ATOM 4979 C C . LEU B 1 286 ? 11.758 -6.355 9.43 1 69.12 286 LEU B C 1
ATOM 4981 O O . LEU B 1 286 ? 11.578 -5.242 9.93 1 69.12 286 LEU B O 1
ATOM 4985 N N . VAL B 1 287 ? 10.812 -7.148 9.148 1 73.56 287 VAL B N 1
ATOM 4986 C CA . VAL B 1 287 ? 9.414 -6.766 9.297 1 73.56 287 VAL B CA 1
ATOM 4987 C C . VAL B 1 287 ? 9.078 -6.602 10.781 1 73.56 287 VAL B C 1
ATOM 4989 O O . VAL B 1 287 ? 8.367 -5.668 11.164 1 73.56 287 VAL B O 1
ATOM 4992 N N . ILE B 1 288 ? 9.633 -7.457 11.562 1 70.38 288 ILE B N 1
ATOM 4993 C CA . ILE B 1 288 ? 9.398 -7.402 13.008 1 70.38 288 ILE B CA 1
ATOM 4994 C C . ILE B 1 288 ? 10.039 -6.141 13.578 1 70.38 288 ILE B C 1
ATOM 4996 O O . ILE B 1 288 ? 9.414 -5.43 14.375 1 70.38 288 ILE B O 1
ATOM 5000 N N . MET B 1 289 ? 11.164 -5.871 13.203 1 68.06 289 MET B N 1
ATOM 5001 C CA . MET B 1 289 ? 11.875 -4.699 13.711 1 68.06 289 MET B CA 1
ATOM 5002 C C . MET B 1 289 ? 11.156 -3.414 13.328 1 68.06 289 MET B C 1
ATOM 5004 O O . MET B 1 289 ? 11.109 -2.463 14.109 1 68.06 289 MET B O 1
ATOM 5008 N N . LYS B 1 290 ? 10.57 -3.416 12.211 1 71.12 290 LYS B N 1
ATOM 5009 C CA . LYS B 1 290 ? 9.859 -2.24 11.727 1 71.12 290 LYS B CA 1
ATOM 5010 C C . LYS B 1 290 ? 8.57 -2.018 12.508 1 71.12 290 LYS B C 1
ATOM 5012 O O . LYS B 1 290 ? 8.07 -0.893 12.586 1 71.12 290 LYS B O 1
ATOM 5017 N N . SER B 1 291 ? 8.039 -3.043 13.031 1 65.94 291 SER B N 1
ATOM 5018 C CA . SER B 1 291 ? 6.75 -2.967 13.711 1 65.94 291 SER B CA 1
ATOM 5019 C C . SER B 1 291 ? 6.902 -2.408 15.125 1 65.94 291 SER B C 1
ATOM 5021 O O . SER B 1 291 ? 5.918 -2.014 15.75 1 65.94 291 SER B O 1
ATOM 5023 N N . PHE B 1 292 ? 8.078 -2.332 15.57 1 62.56 292 PHE B N 1
ATOM 5024 C CA . PHE B 1 292 ? 8.266 -1.837 16.938 1 62.56 292 PHE B CA 1
ATOM 5025 C C . PHE B 1 292 ? 8.234 -0.314 16.969 1 62.56 292 PHE B C 1
ATOM 5027 O O . PHE B 1 292 ? 8.844 0.342 16.109 1 62.56 292 PHE B O 1
ATOM 5034 N N . PRO B 1 293 ? 7.266 0.147 17.734 1 56.47 293 PRO B N 1
ATOM 5035 C CA . PRO B 1 293 ? 7.117 1.599 17.859 1 56.47 293 PRO B CA 1
ATOM 5036 C C . PRO B 1 293 ? 8.453 2.32 17.969 1 56.47 293 PRO B C 1
ATOM 5038 O O . PRO B 1 293 ? 8.578 3.482 17.578 1 56.47 293 PRO B O 1
ATOM 5041 N N . LEU B 1 294 ? 9.281 1.657 18.625 1 47.69 294 LEU B N 1
ATOM 5042 C CA . LEU B 1 294 ? 10.578 2.285 18.844 1 47.69 294 LEU B CA 1
ATOM 5043 C C . LEU B 1 294 ? 11.258 2.615 17.531 1 47.69 294 LEU B C 1
ATOM 5045 O O . LEU B 1 294 ? 12.156 3.457 17.484 1 47.69 294 LEU B O 1
ATOM 5049 N N . ALA B 1 295 ? 10.797 1.936 16.547 1 46.41 295 ALA B N 1
ATOM 5050 C CA . ALA B 1 295 ? 11.383 2.201 15.234 1 46.41 295 ALA B CA 1
ATOM 5051 C C . ALA B 1 295 ? 10.852 3.508 14.648 1 46.41 295 ALA B C 1
ATOM 5053 O O . ALA B 1 295 ? 11.352 3.986 13.625 1 46.41 295 ALA B O 1
ATOM 5054 N N . THR B 1 296 ? 9.734 3.891 15.102 1 44.44 296 THR B N 1
ATOM 5055 C CA . THR B 1 296 ? 9.188 5.172 14.672 1 44.44 296 THR B CA 1
ATOM 5056 C C . THR B 1 296 ? 9.906 6.328 15.359 1 44.44 296 THR B C 1
ATOM 5058 O O . THR B 1 296 ? 9.547 6.711 16.484 1 44.44 296 THR B O 1
ATOM 5061 N N . PRO B 1 297 ? 11.055 6.422 15.062 1 41.47 297 PRO B N 1
ATOM 5062 C CA . PRO B 1 297 ? 11.82 7.422 15.812 1 41.47 297 PRO B CA 1
ATOM 5063 C C . PRO B 1 297 ? 11.18 8.805 15.781 1 41.47 297 PRO B C 1
ATOM 5065 O O . PRO B 1 297 ? 10.641 9.219 14.742 1 41.47 297 PRO B O 1
ATOM 5068 N N . ARG B 1 298 ? 10.586 9.211 16.875 1 43.84 298 ARG B N 1
ATOM 5069 C CA . ARG B 1 298 ? 10.359 10.648 17 1 43.84 298 ARG B CA 1
ATOM 5070 C C . ARG B 1 298 ? 11.438 11.438 16.266 1 43.84 298 ARG B C 1
ATOM 5072 O O . ARG B 1 298 ? 11.172 12.508 15.719 1 43.84 298 ARG B O 1
ATOM 5079 N N . ASP B 1 299 ? 12.625 10.859 16.5 1 41.22 299 ASP B N 1
ATOM 5080 C CA . ASP B 1 299 ? 13.773 11.609 15.984 1 41.22 299 ASP B CA 1
ATOM 5081 C C . ASP B 1 299 ? 14.289 11.008 14.68 1 41.22 299 ASP B C 1
ATOM 5083 O O . ASP B 1 299 ? 14.164 9.797 14.461 1 41.22 299 ASP B O 1
ATOM 5087 N N . ARG B 1 300 ? 14.492 11.773 13.633 1 44.81 300 ARG B N 1
ATOM 5088 C CA . ARG B 1 300 ? 15.109 11.578 12.328 1 44.81 300 ARG B CA 1
ATOM 5089 C C . ARG B 1 300 ? 16.047 10.367 12.336 1 44.81 300 ARG B C 1
ATOM 5091 O O . ARG B 1 300 ? 16.188 9.68 11.328 1 44.81 300 ARG B O 1
ATOM 5098 N N . GLN B 1 301 ? 16.562 10.023 13.422 1 40.5 301 GLN B N 1
ATOM 5099 C CA . GLN B 1 301 ? 17.734 9.156 13.422 1 40.5 301 GLN B CA 1
ATOM 5100 C C . GLN B 1 301 ? 17.328 7.688 13.5 1 40.5 301 GLN B C 1
ATOM 5102 O O . GLN B 1 301 ? 18.016 6.816 12.961 1 40.5 301 GLN B O 1
ATOM 5107 N N . SER B 1 302 ? 16.375 7.445 14.055 1 41.75 302 SER B N 1
ATOM 5108 C CA . SER B 1 302 ? 16.109 6.027 14.266 1 41.75 302 SER B CA 1
ATOM 5109 C C . SER B 1 302 ? 15.539 5.379 13.008 1 41.75 302 SER B C 1
ATOM 5111 O O . SER B 1 302 ? 15.516 4.152 12.891 1 41.75 302 SER B O 1
ATOM 5113 N N . TYR B 1 303 ? 14.75 6.062 12.258 1 43.25 303 TYR B N 1
ATOM 5114 C CA . TYR B 1 303 ? 14.305 5.504 10.992 1 43.25 303 TYR B CA 1
ATOM 5115 C C . TYR B 1 303 ? 15.477 4.918 10.211 1 43.25 303 TYR B C 1
ATOM 5117 O O . TYR B 1 303 ? 15.273 4.242 9.195 1 43.25 303 TYR B O 1
ATOM 5125 N N . ASP B 1 304 ? 16.594 4.996 10.789 1 42.22 304 ASP B N 1
ATOM 5126 C CA . ASP B 1 304 ? 17.844 4.57 10.172 1 42.22 304 ASP B CA 1
ATOM 5127 C C . ASP B 1 304 ? 17.953 3.049 10.117 1 42.22 304 ASP B C 1
ATOM 5129 O O . ASP B 1 304 ? 18.5 2.488 9.172 1 42.22 304 ASP B O 1
ATOM 5133 N N . ILE B 1 305 ? 17.359 2.602 11.07 1 42.09 305 ILE B N 1
ATOM 5134 C CA . ILE B 1 305 ? 17.625 1.169 11.086 1 42.09 305 ILE B CA 1
ATOM 5135 C C . ILE B 1 305 ? 17 0.509 9.859 1 42.09 305 ILE B C 1
ATOM 5137 O O . ILE B 1 305 ? 17.641 -0.308 9.188 1 42.09 305 ILE B O 1
ATOM 5141 N N . THR B 1 306 ? 15.719 0.779 9.805 1 43.56 306 THR B N 1
ATOM 5142 C CA . THR B 1 306 ? 15.078 0.117 8.672 1 43.56 306 THR B CA 1
ATOM 5143 C C . THR B 1 306 ? 15.719 0.547 7.355 1 43.56 306 THR B C 1
ATOM 5145 O O . THR B 1 306 ? 15.914 -0.272 6.453 1 43.56 306 THR B O 1
ATOM 5148 N N . SER B 1 307 ? 15.891 1.856 7.336 1 42.5 307 SER B N 1
ATOM 5149 C CA . SER B 1 307 ? 16.609 2.344 6.164 1 42.5 307 SER B CA 1
ATOM 5150 C C . SER B 1 307 ? 17.984 1.691 6.047 1 42.5 307 SER B C 1
ATOM 5152 O O . SER B 1 307 ? 18.438 1.392 4.941 1 42.5 307 SER B O 1
ATOM 5154 N N . TYR B 1 308 ? 18.594 1.611 7.207 1 41.31 308 TYR B N 1
ATOM 5155 C CA . TYR B 1 308 ? 19.938 1.013 7.215 1 41.31 308 TYR B CA 1
ATOM 5156 C C . TYR B 1 308 ? 19.875 -0.452 6.797 1 41.31 308 TYR B C 1
ATOM 5158 O O . TYR B 1 308 ? 20.766 -0.946 6.113 1 41.31 308 TYR B O 1
ATOM 5166 N N . LEU B 1 309 ? 19.016 -1.049 7.359 1 41.91 309 LEU B N 1
ATOM 5167 C CA . LEU B 1 309 ? 18.922 -2.467 7.031 1 41.91 309 LEU B CA 1
ATOM 5168 C C . LEU B 1 309 ? 18.453 -2.666 5.598 1 41.91 309 LEU B C 1
ATOM 5170 O O . LEU B 1 309 ? 18.875 -3.611 4.926 1 41.91 309 LEU B O 1
ATOM 5174 N N . ALA B 1 310 ? 17.406 -2.068 5.383 1 38.62 310 ALA B N 1
ATOM 5175 C CA . ALA B 1 310 ? 16.891 -2.285 4.035 1 38.62 310 ALA B CA 1
ATOM 5176 C C . ALA B 1 310 ? 17.875 -1.81 2.979 1 38.62 310 ALA B C 1
ATOM 5178 O O . ALA B 1 310 ? 18.156 -2.525 2.012 1 38.62 310 ALA B O 1
ATOM 5179 N N . CYS B 1 311 ? 17.859 -0.362 2.635 1 36.59 311 CYS B N 1
ATOM 5180 C CA . CYS B 1 311 ? 18.516 0.196 1.453 1 36.59 311 CYS B CA 1
ATOM 5181 C C . CYS B 1 311 ? 19.969 0.534 1.74 1 36.59 311 CYS B C 1
ATOM 5183 O O . CYS B 1 311 ? 20.266 1.377 2.59 1 36.59 311 CYS B O 1
ATOM 5185 N N . ASP B 1 312 ? 20.828 -0.269 2.047 1 34.31 312 ASP B N 1
ATOM 5186 C CA . ASP B 1 312 ? 22.047 0.384 1.573 1 34.31 312 ASP B CA 1
ATOM 5187 C C . ASP B 1 312 ? 21.766 1.28 0.372 1 34.31 312 ASP B C 1
ATOM 5189 O O . ASP B 1 312 ? 21.625 0.794 -0.752 1 34.31 312 ASP B O 1
ATOM 5193 N N . ILE B 1 313 ? 21.047 2.246 0.523 1 34.31 313 ILE B N 1
ATOM 5194 C CA . ILE B 1 313 ? 20.766 3.418 -0.298 1 34.31 313 ILE B CA 1
ATOM 5195 C C . ILE B 1 313 ? 22.047 3.9 -0.971 1 34.31 313 ILE B C 1
ATOM 5197 O O . ILE B 1 313 ? 22.219 5.098 -1.206 1 34.31 313 ILE B O 1
ATOM 5201 N N . SER B 1 314 ? 23.016 3.365 -0.846 1 33.16 314 SER B N 1
ATOM 5202 C CA . SER B 1 314 ? 24.078 3.822 -1.734 1 33.16 314 SER B CA 1
ATOM 5203 C C . SER B 1 314 ? 23.562 4.031 -3.154 1 33.16 314 SER B C 1
ATOM 5205 O O . SER B 1 314 ? 24.203 4.695 -3.965 1 33.16 314 SER B O 1
ATOM 5207 N N . LEU B 1 315 ? 22.609 3.318 -3.512 1 33.84 315 LEU B N 1
ATOM 5208 C CA . LEU B 1 315 ? 22.016 3.596 -4.82 1 33.84 315 LEU B CA 1
ATOM 5209 C C . LEU B 1 315 ? 21.391 4.984 -4.855 1 33.84 315 LEU B C 1
ATOM 5211 O O . LEU B 1 315 ? 21.438 5.664 -5.883 1 33.84 315 LEU B O 1
ATOM 5215 N N . VAL B 1 316 ? 20.828 5.422 -3.764 1 32.66 316 VAL B N 1
ATOM 5216 C CA . VAL B 1 316 ? 20.297 6.785 -3.715 1 32.66 316 VAL B CA 1
ATOM 5217 C C . VAL B 1 316 ? 21.453 7.785 -3.752 1 32.66 316 VAL B C 1
ATOM 5219 O O . VAL B 1 316 ? 21.391 8.789 -4.465 1 32.66 316 VAL B O 1
ATOM 5222 N N . ARG B 1 317 ? 22.422 7.504 -3.025 1 32.69 317 ARG B N 1
ATOM 5223 C CA . ARG B 1 317 ? 23.547 8.445 -3.051 1 32.69 317 ARG B CA 1
ATOM 5224 C C . ARG B 1 317 ? 24.234 8.43 -4.406 1 32.69 317 ARG B C 1
ATOM 5226 O O . ARG B 1 317 ? 24.609 9.484 -4.934 1 32.69 317 ARG B O 1
ATOM 5233 N N . GLU B 1 318 ? 24.578 7.34 -4.918 1 33.69 318 GLU B N 1
ATOM 5234 C CA . GLU B 1 318 ? 25.188 7.332 -6.242 1 33.69 318 GLU B CA 1
ATOM 5235 C C . GLU B 1 318 ? 24.219 7.84 -7.305 1 33.69 318 GLU B C 1
ATOM 5237 O O . GLU B 1 318 ? 24.625 8.562 -8.227 1 33.69 318 GLU B O 1
ATOM 5242 N N . ALA B 1 319 ? 23 7.617 -7.227 1 32.09 319 ALA B N 1
ATOM 5243 C CA . ALA B 1 319 ? 22.031 8.25 -8.117 1 32.09 319 ALA B CA 1
ATOM 5244 C C . ALA B 1 319 ? 21.922 9.742 -7.82 1 32.09 319 ALA B C 1
ATOM 5246 O O . ALA B 1 319 ? 21.797 10.555 -8.742 1 32.09 319 ALA B O 1
ATOM 5247 N N . GLN B 1 320 ? 21.953 10.117 -6.633 1 31.83 320 GLN B N 1
ATOM 5248 C CA . GLN B 1 320 ? 22.062 11.539 -6.316 1 31.83 320 GLN B CA 1
ATOM 5249 C C . GLN B 1 320 ? 23.406 12.102 -6.762 1 31.83 320 GLN B C 1
ATOM 5251 O O . GLN B 1 320 ? 23.484 13.25 -7.203 1 31.83 320 GLN B O 1
ATOM 5256 N N . LEU B 1 321 ? 24.469 11.438 -6.602 1 32.59 321 LEU B N 1
ATOM 5257 C CA . LEU B 1 321 ? 25.75 11.914 -7.098 1 32.59 321 LEU B CA 1
ATOM 5258 C C . LEU B 1 321 ? 25.766 11.922 -8.625 1 32.59 321 LEU B C 1
ATOM 5260 O O . LEU B 1 321 ? 26.344 12.82 -9.234 1 32.59 321 LEU B O 1
ATOM 5264 N N . GLU B 1 322 ? 25.297 10.953 -9.273 1 32.34 322 GLU B N 1
ATOM 5265 C CA . GLU B 1 322 ? 25.188 11.062 -10.727 1 32.34 322 GLU B CA 1
ATOM 5266 C C . GLU B 1 322 ? 24.203 12.156 -11.125 1 32.34 322 GLU B C 1
ATOM 5268 O O . GLU B 1 322 ? 24.391 12.828 -12.141 1 32.34 322 GLU B O 1
ATOM 5273 N N . LEU B 1 323 ? 23.188 12.32 -10.391 1 28.48 323 LEU B N 1
ATOM 5274 C CA . LEU B 1 323 ? 22.312 13.453 -10.648 1 28.48 323 LEU B CA 1
ATOM 5275 C C . LEU B 1 323 ? 23.047 14.773 -10.375 1 28.48 323 LEU B C 1
ATOM 5277 O O . LEU B 1 323 ? 22.766 15.781 -11.023 1 28.48 323 LEU B O 1
ATOM 5281 N N . LYS B 1 324 ? 23.891 14.797 -9.461 1 31.36 324 LYS B N 1
ATOM 5282 C CA . LYS B 1 324 ? 24.719 16 -9.344 1 31.36 324 LYS B CA 1
ATOM 5283 C C . LYS B 1 324 ? 25.719 16.094 -10.492 1 31.36 324 LYS B C 1
ATOM 5285 O O . LYS B 1 324 ? 26.281 17.156 -10.734 1 31.36 324 LYS B O 1
ATOM 5290 N N . SER B 1 325 ? 26.234 15.008 -11.016 1 29.11 325 SER B N 1
ATOM 5291 C CA . SER B 1 325 ? 27.203 15.164 -12.102 1 29.11 325 SER B CA 1
ATOM 5292 C C . SER B 1 325 ? 26.5 15.359 -13.445 1 29.11 325 SER B C 1
ATOM 5294 O O . SER B 1 325 ? 27.141 15.367 -14.492 1 29.11 325 SER B O 1
ATOM 5296 N N . VAL B 1 326 ? 25.266 15.062 -13.641 1 26.77 326 VAL B N 1
ATOM 5297 C CA . VAL B 1 326 ? 24.797 15.5 -14.953 1 26.77 326 VAL B CA 1
ATOM 5298 C C . VAL B 1 326 ? 24.938 17.016 -15.07 1 26.77 326 VAL B C 1
ATOM 5300 O O . VAL B 1 326 ? 24.438 17.75 -14.227 1 26.77 326 VAL B O 1
ATOM 5303 N N . PRO B 1 327 ? 25.953 17.406 -15.703 1 26.86 327 PRO B N 1
ATOM 5304 C CA . PRO B 1 327 ? 26.078 18.812 -16.062 1 26.86 327 PRO B CA 1
ATOM 5305 C C . PRO B 1 327 ? 24.719 19.469 -16.328 1 26.86 327 PRO B C 1
ATOM 5307 O O . PRO B 1 327 ? 23.766 18.781 -16.703 1 26.86 327 PRO B O 1
ATOM 5310 N N . ARG B 1 328 ? 24.469 20.688 -15.867 1 27.66 328 ARG B N 1
ATOM 5311 C CA . ARG B 1 328 ? 23.453 21.625 -16.344 1 27.66 328 ARG B CA 1
ATOM 5312 C C . ARG B 1 328 ? 23.25 21.484 -17.844 1 27.66 328 ARG B C 1
ATOM 5314 O O . ARG B 1 328 ? 24.156 21.797 -18.625 1 27.66 328 ARG B O 1
ATOM 5321 N N . LEU B 1 329 ? 22.656 20.422 -18.375 1 23.45 329 LEU B N 1
ATOM 5322 C CA . LEU B 1 329 ? 22.359 20.5 -19.797 1 23.45 329 LEU B CA 1
ATOM 5323 C C . LEU B 1 329 ? 22.078 21.938 -20.219 1 23.45 329 LEU B C 1
ATOM 5325 O O . LEU B 1 329 ? 21.234 22.609 -19.609 1 23.45 329 LEU B O 1
ATOM 5329 N N . ARG B 1 330 ? 22.938 22.531 -20.891 1 22.16 330 ARG B N 1
ATOM 5330 C CA . ARG B 1 330 ? 22.703 23.625 -21.828 1 22.16 330 ARG B CA 1
ATOM 5331 C C . ARG B 1 330 ? 21.438 23.359 -22.656 1 22.16 330 ARG B C 1
ATOM 5333 O O . ARG B 1 330 ? 21.172 22.219 -23.047 1 22.16 330 ARG B O 1
ATOM 5340 N N . HIS B 1 331 ? 20.312 24.219 -22.719 1 23.27 331 HIS B N 1
ATOM 5341 C CA . HIS B 1 331 ? 19.062 24.422 -23.453 1 23.27 331 HIS B CA 1
ATOM 5342 C C . HIS B 1 331 ? 19.172 23.906 -24.891 1 23.27 331 HIS B C 1
ATOM 5344 O O . HIS B 1 331 ? 18.188 23.906 -25.641 1 23.27 331 HIS B O 1
ATOM 5350 N N . GLY B 1 332 ? 20.328 23.828 -25.547 1 21.55 332 GLY B N 1
ATOM 5351 C CA . GLY B 1 332 ? 20.188 23.953 -26.984 1 21.55 332 GLY B CA 1
ATOM 5352 C C . GLY B 1 332 ? 19.781 22.656 -27.656 1 21.55 332 GLY B C 1
ATOM 5353 O O . GLY B 1 332 ? 19.391 22.641 -28.828 1 21.55 332 GLY B O 1
ATOM 5354 N N . THR B 1 333 ? 20.406 21.5 -27.453 1 21.83 333 THR B N 1
ATOM 5355 C CA . THR B 1 333 ? 20.25 20.625 -28.594 1 21.83 333 THR B CA 1
ATOM 5356 C C . THR B 1 333 ? 18.922 19.859 -28.516 1 21.83 333 THR B C 1
ATOM 5358 O O . THR B 1 333 ? 18.578 19.312 -27.469 1 21.83 333 THR B O 1
ATOM 5361 N N . LYS B 1 334 ? 17.984 20 -29.547 1 23.7 334 LYS B N 1
ATOM 5362 C CA . LYS B 1 334 ? 16.672 19.609 -30.062 1 23.7 334 LYS B CA 1
ATOM 5363 C C . LYS B 1 334 ? 16.531 18.094 -30.125 1 23.7 334 LYS B C 1
ATOM 5365 O O . LYS B 1 334 ? 16.938 17.453 -31.094 1 23.7 334 LYS B O 1
ATOM 5370 N N . MET B 1 335 ? 17.031 17.281 -29.25 1 22.98 335 MET B N 1
ATOM 5371 C CA . MET B 1 335 ? 16.766 15.93 -29.75 1 22.98 335 MET B CA 1
ATOM 5372 C C . MET B 1 335 ? 15.266 15.695 -29.906 1 22.98 335 MET B C 1
ATOM 5374 O O . MET B 1 335 ? 14.477 16.109 -29.062 1 22.98 335 MET B O 1
ATOM 5378 N N . ALA B 1 336 ? 14.82 15.281 -31.078 1 21.2 336 ALA B N 1
ATOM 5379 C CA . ALA B 1 336 ? 13.477 15.023 -31.594 1 21.2 336 ALA B CA 1
ATOM 5380 C C . ALA B 1 336 ? 12.75 13.984 -30.75 1 21.2 336 ALA B C 1
ATOM 5382 O O . ALA B 1 336 ? 13.297 12.922 -30.453 1 21.2 336 ALA B O 1
ATOM 5383 N N . PRO B 1 337 ? 11.859 14.312 -29.891 1 23 337 PRO B N 1
ATOM 5384 C CA . PRO B 1 337 ? 10.938 13.523 -29.078 1 23 337 PRO B CA 1
ATOM 5385 C C . PRO B 1 337 ? 10.227 12.43 -29.875 1 23 337 PRO B C 1
ATOM 5387 O O . PRO B 1 337 ? 9.539 12.734 -30.859 1 23 337 PRO B O 1
ATOM 5390 N N . GLU B 1 338 ? 10.898 11.383 -30.281 1 23.34 338 GLU B N 1
ATOM 5391 C CA . GLU B 1 338 ? 10.023 10.43 -30.953 1 23.34 338 GLU B CA 1
ATOM 5392 C C . GLU B 1 338 ? 8.75 10.18 -30.156 1 23.34 338 GLU B C 1
ATOM 5394 O O . GLU B 1 338 ? 8.805 9.891 -28.953 1 23.34 338 GLU B O 1
ATOM 5399 N N . SER B 1 339 ? 7.578 10.719 -30.516 1 22.5 339 SER B N 1
ATOM 5400 C CA . SER B 1 339 ? 6.164 10.844 -30.172 1 22.5 339 SER B CA 1
ATOM 5401 C C . SER B 1 339 ? 5.52 9.477 -29.969 1 22.5 339 SER B C 1
ATOM 5403 O O . SER B 1 339 ? 5.324 8.734 -30.938 1 22.5 339 SER B O 1
ATOM 5405 N N . PHE B 1 340 ? 5.965 8.688 -29.156 1 21.73 340 PHE B N 1
ATOM 5406 C CA . PHE B 1 340 ? 5.078 7.547 -28.953 1 21.73 340 PHE B CA 1
ATOM 5407 C C . PHE B 1 340 ? 3.631 8.008 -28.828 1 21.73 340 PHE B C 1
ATOM 5409 O O . PHE B 1 340 ? 3.311 8.852 -28 1 21.73 340 PHE B O 1
ATOM 5416 N N . SER B 1 341 ? 2.82 7.91 -29.906 1 23.27 341 SER B N 1
ATOM 5417 C CA . SER B 1 341 ? 1.471 8.398 -30.172 1 23.27 341 SER B CA 1
ATOM 5418 C C . SER B 1 341 ? 0.481 7.867 -29.141 1 23.27 341 SER B C 1
ATOM 5420 O O . SER B 1 341 ? 0.295 6.656 -29.016 1 23.27 341 SER B O 1
ATOM 5422 N N . LEU B 1 342 ? 0.343 8.391 -28.125 1 25.23 342 LEU B N 1
ATOM 5423 C CA . LEU B 1 342 ? -0.81 8.367 -27.234 1 25.23 342 LEU B CA 1
ATOM 5424 C C . LEU B 1 342 ? -2.111 8.312 -28.031 1 25.23 342 LEU B C 1
ATOM 5426 O O . LEU B 1 342 ? -3.195 8.25 -27.438 1 25.23 342 LEU B O 1
ATOM 5430 N N . GLN B 1 343 ? -2.084 8.438 -29.375 1 26.45 343 GLN B N 1
ATOM 5431 C CA . GLN B 1 343 ? -3.217 8.352 -30.281 1 26.45 343 GLN B CA 1
ATOM 5432 C C . GLN B 1 343 ? -3.797 6.938 -30.297 1 26.45 343 GLN B C 1
ATOM 5434 O O . GLN B 1 343 ? -5.016 6.762 -30.375 1 26.45 343 GLN B O 1
ATOM 5439 N N . GLN B 1 344 ? -2.988 5.992 -30.328 1 26.95 344 GLN B N 1
ATOM 5440 C CA . GLN B 1 344 ? -3.566 4.656 -30.469 1 26.95 344 GLN B CA 1
ATOM 5441 C C . GLN B 1 344 ? -4.332 4.254 -29.219 1 26.95 344 GLN B C 1
ATOM 5443 O O . GLN B 1 344 ? -5.375 3.604 -29.297 1 26.95 344 GLN B O 1
ATOM 5448 N N . PHE B 1 345 ? -3.93 4.695 -28.094 1 25.81 345 PHE B N 1
ATOM 5449 C CA . PHE B 1 345 ? -4.668 4.328 -26.891 1 25.81 345 PHE B CA 1
ATOM 5450 C C . PHE B 1 345 ? -6 5.062 -26.828 1 25.81 345 PHE B C 1
ATOM 5452 O O . PHE B 1 345 ? -7.016 4.484 -26.438 1 25.81 345 PHE B O 1
ATOM 5459 N N . GLU B 1 346 ? -6.148 6.191 -27.312 1 28.55 346 GLU B N 1
ATOM 5460 C CA . GLU B 1 346 ? -7.387 6.957 -27.422 1 28.55 346 GLU B CA 1
ATOM 5461 C C . GLU B 1 346 ? -8.375 6.285 -28.375 1 28.55 346 GLU B C 1
ATOM 5463 O O . GLU B 1 346 ? -9.586 6.414 -28.203 1 28.55 346 GLU B O 1
ATOM 5468 N N . ARG B 1 347 ? -7.949 5.766 -29.5 1 28.14 347 ARG B N 1
ATOM 5469 C CA . ARG B 1 347 ? -8.836 5.141 -30.469 1 28.14 347 ARG B CA 1
ATOM 5470 C C . ARG B 1 347 ? -9.625 3.996 -29.844 1 28.14 347 ARG B C 1
ATOM 5472 O O . ARG B 1 347 ? -10.805 3.807 -30.141 1 28.14 347 ARG B O 1
ATOM 5479 N N . ASP B 1 348 ? -8.945 3.205 -29.141 1 26.39 348 ASP B N 1
ATOM 5480 C CA . ASP B 1 348 ? -9.664 1.979 -28.812 1 26.39 348 ASP B CA 1
ATOM 5481 C C . ASP B 1 348 ? -10.695 2.227 -27.703 1 26.39 348 ASP B C 1
ATOM 5483 O O . ASP B 1 348 ? -11.727 1.555 -27.656 1 26.39 348 ASP B O 1
ATOM 5487 N N . ILE B 1 349 ? -10.516 3.131 -26.812 1 28.14 349 ILE B N 1
ATOM 5488 C CA . ILE B 1 349 ? -11.578 3.225 -25.828 1 28.14 349 ILE B CA 1
ATOM 5489 C C . ILE B 1 349 ? -12.711 4.094 -26.375 1 28.14 349 ILE B C 1
ATOM 5491 O O . ILE B 1 349 ? -13.828 4.078 -25.844 1 28.14 349 ILE B O 1
ATOM 5495 N N . GLY B 1 350 ? -12.508 5.027 -27.297 1 26.09 350 GLY B N 1
ATOM 5496 C CA . GLY B 1 350 ? -13.562 5.883 -27.812 1 26.09 350 GLY B CA 1
ATOM 5497 C C . GLY B 1 350 ? -14.531 5.148 -28.719 1 26.09 350 GLY B C 1
ATOM 5498 O O . GLY B 1 350 ? -15.523 5.727 -29.172 1 26.09 350 GLY B O 1
ATOM 5499 N N . ARG B 1 351 ? -14.031 4.137 -29.562 1 25.33 351 ARG B N 1
ATOM 5500 C CA . ARG B 1 351 ? -15.023 3.602 -30.484 1 25.33 351 ARG B CA 1
ATOM 5501 C C . ARG B 1 351 ? -16.125 2.846 -29.75 1 25.33 351 ARG B C 1
ATOM 5503 O O . ARG B 1 351 ? -17.141 2.475 -30.344 1 25.33 351 ARG B O 1
ATOM 5510 N N . LYS B 1 352 ? -15.961 2.332 -28.594 1 22.8 352 LYS B N 1
ATOM 5511 C CA . LYS B 1 352 ? -17.266 1.72 -28.406 1 22.8 352 LYS B CA 1
ATOM 5512 C C . LYS B 1 352 ? -18.234 2.686 -27.719 1 22.8 352 LYS B C 1
ATOM 5514 O O . LYS B 1 352 ? -17.859 3.381 -26.766 1 22.8 352 LYS B O 1
#

InterPro domains:
  IPR002347 Short-chain dehydrogenase/reductase SDR [PF00106] (56-245)
  IPR002347 Short-chain dehydrogenase/reductase SDR [PR00081] (56-73)
  IPR002347 Short-chain dehydrogenase/reductase SDR [PR00081] (131-142)
  IPR002347 Short-chain dehydrogenase/reductase SDR [PR00081] (178-194)
  IPR002347 Short-chain dehydrogenase/reductase SDR [PR00081] (204-223)
  IPR002347 Short-chain dehydrogenase/reductase SDR [PR00081] (226-243)
  IPR036291 NAD(P)-binding domain superfamily [SSF51735] (51-297)
  IPR057326 Ketoreductase domain [SM00822] (55-236)

Solvent-accessible surface area (backbone atoms only — not comparable to full-atom values): 36420 Å² total; per-residue (Å²): 135,83,79,76,79,76,81,70,80,73,77,67,72,52,68,64,58,50,49,50,50,48,51,46,55,65,40,39,58,54,51,48,49,50,38,50,50,50,30,54,50,51,73,69,44,83,72,73,64,54,82,31,63,84,30,23,36,36,28,32,33,16,36,48,65,45,27,31,35,33,54,47,43,43,46,75,63,39,30,45,33,40,35,31,26,25,75,52,58,70,43,30,51,52,42,34,52,55,39,38,73,73,73,31,52,53,46,68,48,78,38,50,50,58,34,69,68,46,41,55,52,49,50,51,48,39,45,73,75,77,38,77,56,27,29,41,35,43,45,44,67,61,73,82,59,35,36,80,88,69,39,54,89,54,47,44,53,53,24,26,32,31,38,25,47,16,46,51,53,52,46,64,67,42,44,64,59,13,59,74,65,38,39,23,33,43,34,37,58,53,33,43,38,35,81,51,40,43,58,39,27,40,32,36,17,17,15,31,12,18,34,49,27,41,48,48,11,47,44,60,59,29,64,82,38,65,55,35,49,43,28,42,34,22,42,49,64,47,70,37,82,88,45,63,82,70,52,62,59,48,43,82,84,53,55,62,38,52,37,60,56,53,19,50,52,49,53,50,30,58,32,44,49,25,33,59,45,60,37,57,69,70,52,49,57,54,47,40,52,62,36,36,66,58,38,46,19,50,50,80,65,34,48,37,52,60,43,54,66,66,44,27,42,58,48,47,49,51,49,49,49,49,58,66,60,52,66,81,73,75,89,67,85,78,72,80,74,81,71,78,66,69,56,63,63,52,52,65,65,64,69,107,135,83,78,74,80,75,79,70,81,73,76,68,72,52,68,64,58,51,50,51,50,48,50,46,55,64,41,39,58,53,51,48,49,50,38,53,50,49,30,54,50,50,72,69,43,83,71,73,63,54,83,31,62,84,31,23,37,36,28,32,33,17,37,47,66,46,27,29,35,33,54,46,44,43,45,76,62,38,29,45,32,41,36,31,26,25,75,53,59,71,44,31,52,54,42,35,51,57,38,38,74,75,74,28,53,54,46,69,47,79,36,51,50,59,34,67,68,47,40,54,53,48,51,51,49,39,46,72,74,75,37,78,57,27,28,41,36,41,45,45,67,63,73,81,58,36,34,80,88,70,38,53,87,54,48,45,54,53,24,25,31,30,39,26,47,18,45,51,53,52,46,64,67,43,45,63,59,12,59,72,64,37,40,25,33,43,33,37,59,52,33,43,37,36,80,50,40,44,59,38,26,40,33,37,16,18,14,31,13,19,34,47,27,41,49,45,10,47,44,61,59,30,64,81,39,66,55,36,47,42,27,42,33,22,40,47,65,47,70,35,80,88,46,63,82,69,53,61,58,48,43,81,85,53,53,62,37,53,38,59,58,51,20,48,52,48,54,51,30,58,30,43,48,26,33,57,43,61,38,58,70,71,53,48,56,56,47,40,54,61,36,37,66,57,36,47,19,50,50,80,65,32,48,36,52,60,44,54,66,65,46,28,42,58,49,50,49,50,48,48,48,48,59,65,59,52,66,80,73,71,90,69,82,79,73,79,75,82,72,78,65,68,57,64,66,53,52,65,67,64,70,108